Protein AF-A0A7W9SKN2-F1 (afdb_monomer)

Nearest PDB structures (foldseek):
  5ixc-assembly2_B  TM=5.125E-01  e=2.637E-02  Homo sapiens
  6ei6-assembly2_B  TM=3.326E-01  e=2.313E-03  Drosophila melanogaster
  5ixc-assembly1_A  TM=4.629E-01  e=2.114E-02  Homo sapiens
  2kd7-assembly1_A  TM=3.854E-01  e=2.202E+00  Bacteroides thetaiotaomicron VPI-5482
  4rrp-assembly3_N  TM=4.137E-01  e=3.829E+00  Saccharomyces cerevisiae AWRI796

pLDDT: mean 80.73, std 19.16, range [27.19, 97.62]

Foldseek 3Di:
DDDDDDDDDDDDDDDDDDDDDDDDPVVVVVVVCVVLPVPPQQAFDKDLDDPVRVVQQVPFDFQFAALVPDDPVLSVLLQLLLLLLLLLLLLLLVCVVPCPQQPEDPPCPALNVLLNVLCVPFDPVLSVLQVVLNVPLVLVCQLSPVCSVPRSSDYSDPVSSVRDVQLVQQDDQPADDDPDDDDPDFDPPDDPQFFKKWKFFFKKWWQDDQPPPDDFWWKKKWWWKQWQNRDIDTFDIHGQGGDDHSMMTGRHGHTRDMDGNVPDDADFIKMKIKMKMFTHDPPCVVVRVSLSSVLVSSSCSLCVVRVRHHPSSSVNSSQSSSQSNCSSRPDQGIFRIIMGMDIAGDSCSCVAFWNPGWHWDWTDGNRIIMITTMTMGGDDD

Structure (mmCIF, N/CA/C/O backbone):
data_AF-A0A7W9SKN2-F1
#
_entry.id   AF-A0A7W9SKN2-F1
#
loop_
_atom_site.group_PDB
_atom_site.id
_atom_site.type_symbol
_atom_site.label_atom_id
_atom_site.label_alt_id
_atom_site.label_comp_id
_atom_site.label_asym_id
_atom_site.label_entity_id
_atom_site.label_seq_id
_atom_site.pdbx_PDB_ins_code
_atom_site.Cartn_x
_atom_site.Cartn_y
_atom_site.Cartn_z
_atom_site.occupancy
_atom_site.B_iso_or_equiv
_atom_site.auth_seq_id
_atom_site.auth_comp_id
_atom_site.auth_asym_id
_atom_site.auth_atom_id
_atom_site.pdbx_PDB_model_num
ATOM 1 N N . MET A 1 1 ? -8.019 54.282 56.557 1.00 40.81 1 MET A N 1
ATOM 2 C CA . MET A 1 1 ? -7.544 53.174 55.692 1.00 40.81 1 MET A CA 1
ATOM 3 C C . MET A 1 1 ? -8.381 53.154 54.421 1.00 40.81 1 MET A C 1
ATOM 5 O O . MET A 1 1 ? -9.550 53.500 54.476 1.00 40.81 1 MET A O 1
ATOM 9 N N . LYS A 1 2 ? -7.724 52.932 53.280 1.00 35.69 2 LYS A N 1
ATOM 10 C CA . LYS A 1 2 ? -8.090 53.429 51.943 1.00 35.69 2 LYS A CA 1
ATOM 11 C C . LYS A 1 2 ? -9.155 52.584 51.224 1.00 35.69 2 LYS A C 1
ATOM 13 O O . LYS A 1 2 ? -9.082 51.361 51.247 1.00 35.69 2 LYS A O 1
ATOM 18 N N . ARG A 1 3 ? -10.054 53.286 50.517 1.00 38.59 3 ARG A N 1
ATOM 19 C CA . ARG A 1 3 ? -10.860 52.813 49.375 1.00 38.59 3 ARG A CA 1
ATOM 20 C C . ARG A 1 3 ? -9.967 52.200 48.291 1.00 38.59 3 ARG A C 1
ATOM 22 O O . ARG A 1 3 ? -8.885 52.738 48.049 1.00 38.59 3 ARG A O 1
ATOM 29 N N . LYS A 1 4 ? -10.469 51.187 47.580 1.00 39.38 4 LYS A N 1
ATOM 30 C CA . LYS A 1 4 ? -10.156 50.972 46.163 1.00 39.38 4 LYS A CA 1
ATOM 31 C C . LYS A 1 4 ? -11.379 50.444 45.423 1.00 39.38 4 LYS A C 1
ATOM 33 O O . LYS A 1 4 ? -11.940 49.411 45.772 1.00 39.38 4 LYS A O 1
ATOM 38 N N . ASP A 1 5 ? -11.736 51.233 44.426 1.00 34.81 5 ASP A N 1
ATOM 39 C CA . ASP A 1 5 ? -12.743 51.039 43.401 1.00 34.81 5 ASP A CA 1
ATOM 40 C C . ASP A 1 5 ? -12.344 49.895 42.454 1.00 34.81 5 ASP A C 1
ATOM 42 O O . ASP A 1 5 ? -11.154 49.689 42.197 1.00 34.81 5 ASP A O 1
ATOM 46 N N . PHE A 1 6 ? -13.330 49.187 41.896 1.00 34.19 6 PHE A N 1
ATOM 47 C CA . PHE A 1 6 ? -13.134 48.374 40.696 1.00 34.19 6 PHE A CA 1
ATOM 48 C C . PHE A 1 6 ? -14.085 48.847 39.595 1.00 34.19 6 PHE A C 1
ATOM 50 O O . PHE A 1 6 ? -15.285 49.019 39.797 1.00 34.19 6 PHE A O 1
ATOM 57 N N . LEU A 1 7 ? -13.462 49.126 38.457 1.00 31.70 7 LEU A N 1
ATOM 58 C CA . LEU A 1 7 ? -13.939 49.853 37.291 1.00 31.70 7 LEU A CA 1
ATOM 59 C C . LEU A 1 7 ? -14.581 48.917 36.250 1.00 31.70 7 LEU A C 1
ATOM 61 O O . LEU A 1 7 ? -14.030 47.871 35.928 1.00 31.70 7 LEU A O 1
ATOM 65 N N . THR A 1 8 ? -15.720 49.387 35.728 1.00 31.66 8 THR A N 1
ATOM 66 C CA . THR A 1 8 ? -16.242 49.357 34.342 1.00 31.66 8 THR A CA 1
ATOM 67 C C . THR A 1 8 ? -16.207 48.076 33.495 1.00 31.66 8 THR A C 1
ATOM 69 O O . THR A 1 8 ? -15.159 47.629 33.036 1.00 31.66 8 THR A O 1
ATOM 72 N N . LEU A 1 9 ? -17.422 47.633 33.132 1.00 30.81 9 LEU A N 1
ATOM 73 C CA . LEU A 1 9 ? -17.743 46.892 31.909 1.00 30.81 9 LEU A CA 1
ATOM 74 C C . LEU A 1 9 ? -17.357 47.710 30.668 1.00 30.81 9 LEU A C 1
ATOM 76 O O . LEU A 1 9 ? -17.812 48.843 30.505 1.00 30.81 9 LEU A O 1
ATOM 80 N N . SER A 1 10 ? -16.601 47.093 29.765 1.00 31.47 10 SER A N 1
ATOM 81 C CA . SER A 1 10 ? -16.436 47.530 28.383 1.00 31.47 10 SER A CA 1
ATOM 82 C C . SER A 1 10 ? -17.239 46.629 27.441 1.00 31.47 10 SER A C 1
ATOM 84 O O . SER A 1 10 ? -17.303 45.409 27.570 1.00 31.47 10 SER A O 1
ATOM 86 N N . THR A 1 11 ? -17.898 47.300 26.508 1.00 30.97 11 THR A N 1
ATOM 87 C CA . THR A 1 11 ? -18.757 46.817 25.428 1.00 30.97 11 THR A CA 1
ATOM 88 C C . THR A 1 11 ? -17.990 46.023 24.369 1.00 30.97 11 THR A C 1
ATOM 90 O O . THR A 1 11 ? -16.964 46.491 23.880 1.00 30.97 11 THR A O 1
ATOM 93 N N . LEU A 1 12 ? -18.526 44.868 23.960 1.00 28.44 12 LEU A N 1
ATOM 94 C CA . LEU A 1 12 ? -18.076 44.106 22.791 1.00 28.44 12 LEU A CA 1
ATOM 95 C C . LEU A 1 12 ? -18.947 44.441 21.572 1.00 28.44 12 LEU A C 1
ATOM 97 O O . LEU A 1 12 ? -20.152 44.197 21.563 1.00 28.44 12 LEU A O 1
ATOM 101 N N . THR A 1 13 ? -18.307 44.995 20.548 1.00 31.42 13 THR A N 1
ATOM 102 C CA . THR A 1 13 ? -18.839 45.236 19.200 1.00 31.42 13 THR A CA 1
ATOM 103 C C . THR A 1 13 ? -18.756 43.945 18.369 1.00 31.42 13 THR A C 1
ATOM 105 O O . THR A 1 13 ? -17.726 43.270 18.434 1.00 31.42 13 THR A O 1
ATOM 108 N N . PRO A 1 14 ? -19.760 43.585 17.548 1.00 29.33 14 PRO A N 1
ATOM 109 C CA . PRO A 1 14 ? -19.639 42.458 16.627 1.00 29.33 14 PRO A CA 1
ATOM 110 C C . PRO A 1 14 ? -18.842 42.847 15.371 1.00 29.33 14 PRO A C 1
ATOM 112 O O . PRO A 1 14 ? -19.121 43.856 14.723 1.00 29.33 14 PRO A O 1
ATOM 115 N N . LEU A 1 15 ? -17.851 42.023 15.023 1.00 28.02 15 LEU A N 1
ATOM 116 C CA . LEU A 1 15 ? -17.107 42.092 13.765 1.00 28.02 15 LEU A CA 1
ATOM 117 C C . LEU A 1 15 ? -17.975 41.563 12.616 1.00 28.02 15 LEU A C 1
ATOM 119 O O . LEU A 1 15 ? -18.473 40.438 12.661 1.00 28.02 15 LEU A O 1
ATOM 123 N N . ALA A 1 16 ? 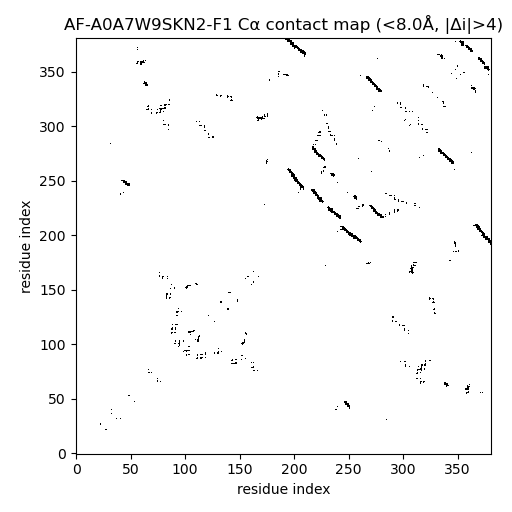-18.131 42.385 11.580 1.00 27.19 16 ALA A N 1
ATOM 124 C CA . ALA A 1 16 ? -18.774 42.024 10.326 1.00 27.19 16 ALA A CA 1
ATOM 125 C C . ALA A 1 16 ? -17.926 40.994 9.559 1.00 27.19 16 ALA A C 1
ATOM 127 O O . ALA A 1 16 ? -16.749 41.225 9.278 1.00 27.19 16 ALA A O 1
ATOM 128 N N . VAL A 1 17 ? -18.540 39.867 9.196 1.00 28.02 17 VAL A N 1
ATOM 129 C CA . VAL A 1 17 ? -17.962 38.869 8.288 1.00 28.02 17 VAL A CA 1
ATOM 130 C C . VAL A 1 17 ? -18.178 39.358 6.857 1.00 28.02 17 VAL A C 1
ATOM 132 O O . VAL A 1 17 ? -19.293 39.333 6.341 1.00 28.02 17 VAL A O 1
ATOM 135 N N . GLY A 1 18 ? -17.110 39.841 6.224 1.00 28.50 18 GLY A N 1
ATOM 136 C CA . GLY A 1 18 ? -17.098 40.149 4.798 1.00 28.50 18 GLY A CA 1
ATOM 137 C C . GLY A 1 18 ? -17.063 38.863 3.972 1.00 28.50 18 GLY A C 1
ATOM 138 O O . GLY A 1 18 ? -16.146 38.056 4.115 1.00 28.50 18 GLY A O 1
ATOM 139 N N . PHE A 1 19 ? -18.052 38.680 3.098 1.00 28.39 19 PHE A N 1
ATOM 140 C CA . PHE A 1 19 ? -18.034 37.663 2.048 1.00 28.39 19 PHE A CA 1
ATOM 141 C C . PHE A 1 19 ? -16.903 37.979 1.057 1.00 28.39 19 PHE A C 1
ATOM 143 O O . PHE A 1 19 ? -17.003 38.912 0.262 1.00 28.39 19 PHE A O 1
ATOM 150 N N . LEU A 1 20 ? -15.817 37.206 1.107 1.00 32.19 20 LEU A N 1
ATOM 151 C CA . LEU A 1 20 ? -14.799 37.185 0.058 1.00 32.19 20 LEU A CA 1
ATOM 152 C C . LEU A 1 20 ? -15.295 36.301 -1.090 1.00 32.19 20 LEU A C 1
ATOM 154 O O . LEU A 1 20 ? -15.632 35.135 -0.888 1.00 32.19 20 LEU A O 1
ATOM 158 N N . ALA A 1 21 ? -15.347 36.872 -2.293 1.00 36.88 21 ALA A N 1
ATOM 159 C CA . ALA A 1 21 ? -15.671 36.150 -3.516 1.00 36.88 21 ALA A CA 1
ATOM 160 C C . ALA A 1 21 ? -14.668 35.007 -3.748 1.00 36.88 21 ALA A C 1
ATOM 162 O O . ALA A 1 21 ? -13.455 35.203 -3.640 1.00 36.88 21 ALA A O 1
ATOM 163 N N . GLN A 1 22 ? -15.176 33.816 -4.074 1.00 33.81 22 GLN A N 1
ATOM 164 C CA . GLN A 1 22 ? -14.333 32.680 -4.439 1.00 33.81 22 GLN A CA 1
ATOM 165 C C . GLN A 1 22 ? -13.593 32.977 -5.758 1.00 33.81 22 GLN A C 1
ATOM 167 O O . GLN A 1 22 ? -14.219 33.437 -6.717 1.00 33.81 22 GLN A O 1
ATOM 172 N N . PRO A 1 23 ? -12.274 32.731 -5.839 1.00 40.16 23 PRO A N 1
ATOM 173 C CA . PRO A 1 23 ? -11.527 32.900 -7.080 1.00 40.16 23 PRO A CA 1
ATOM 174 C C . PRO A 1 23 ? -12.001 31.897 -8.143 1.00 40.16 23 PRO A C 1
ATOM 176 O O . PRO A 1 23 ? -12.290 30.744 -7.837 1.00 40.16 23 PRO A O 1
ATOM 179 N N . GLY A 1 24 ? -12.060 32.326 -9.407 1.00 44.50 24 GLY A N 1
ATOM 180 C CA . GLY A 1 24 ? -12.451 31.458 -10.523 1.00 44.50 24 GLY A CA 1
ATOM 181 C C . GLY A 1 24 ? -11.470 30.298 -10.769 1.00 44.50 24 GLY A C 1
ATOM 182 O O . GLY A 1 24 ? -10.279 30.410 -10.471 1.00 44.50 24 GLY A O 1
ATOM 183 N N . LYS A 1 25 ? -11.959 29.204 -11.380 1.00 42.91 25 LYS A N 1
ATOM 184 C CA . LYS A 1 25 ? -11.243 27.925 -11.622 1.00 42.91 25 LYS A CA 1
ATOM 185 C C . LYS A 1 25 ? -9.804 28.068 -12.159 1.00 42.91 25 LYS A C 1
ATOM 187 O O . LYS A 1 25 ? -8.924 27.291 -11.796 1.00 42.91 25 LYS A O 1
ATOM 192 N N . ALA A 1 26 ? -9.526 29.067 -13.000 1.00 46.47 26 ALA A N 1
ATOM 193 C CA . ALA A 1 26 ? -8.184 29.300 -13.549 1.00 46.47 26 ALA A CA 1
ATOM 194 C C . ALA A 1 26 ? -7.170 29.806 -12.500 1.00 46.47 26 ALA A C 1
ATOM 196 O O . ALA A 1 26 ? -6.001 29.424 -12.537 1.00 46.47 26 ALA A O 1
ATOM 197 N N . ALA A 1 27 ? -7.613 30.620 -11.538 1.00 43.16 27 ALA A N 1
ATOM 198 C CA . ALA A 1 27 ? -6.769 31.123 -10.453 1.00 43.16 27 ALA A CA 1
ATOM 199 C C . ALA A 1 27 ? -6.511 30.048 -9.379 1.00 43.16 27 ALA A C 1
ATOM 201 O O . ALA A 1 27 ? -5.412 29.986 -8.828 1.00 43.16 27 ALA A O 1
ATOM 202 N N . GLN A 1 28 ? -7.474 29.147 -9.149 1.00 47.06 28 GLN A N 1
ATOM 203 C CA . GLN A 1 28 ? -7.304 27.979 -8.272 1.00 47.06 28 GLN A CA 1
ATOM 204 C C . GLN A 1 28 ? -6.272 26.983 -8.832 1.00 47.06 28 GLN A C 1
ATOM 206 O O . GLN A 1 28 ? -5.389 26.534 -8.099 1.00 47.06 28 GLN A O 1
ATOM 211 N N . ARG A 1 29 ? -6.275 26.739 -10.154 1.00 47.34 29 ARG A N 1
ATOM 212 C CA . ARG A 1 29 ? -5.245 25.927 -10.836 1.00 47.34 29 ARG A CA 1
ATOM 213 C C . ARG A 1 29 ? -3.821 26.480 -10.647 1.00 47.34 29 ARG A C 1
ATOM 215 O O . ARG A 1 29 ? -2.882 25.703 -10.491 1.00 47.34 29 ARG A O 1
ATOM 222 N N . GLY A 1 30 ? -3.653 27.806 -10.605 1.00 42.97 30 GLY A N 1
ATOM 223 C CA . GLY A 1 30 ? -2.357 28.461 -10.366 1.00 42.97 30 GLY A CA 1
ATOM 224 C C . GLY A 1 30 ? -1.846 28.356 -8.921 1.00 42.97 30 GLY A C 1
ATOM 225 O O . GLY A 1 30 ? -0.640 28.252 -8.701 1.00 42.97 30 GLY A O 1
ATOM 226 N N . GLN A 1 31 ? -2.740 28.328 -7.928 1.00 42.50 31 GLN A N 1
ATOM 227 C CA . GLN A 1 31 ? -2.370 28.132 -6.518 1.00 42.50 31 GLN A CA 1
ATOM 228 C C . GLN A 1 31 ? -1.994 26.672 -6.208 1.00 42.50 31 GLN A C 1
ATOM 230 O O . GLN A 1 31 ? -1.118 26.432 -5.374 1.00 42.50 31 GLN A O 1
ATOM 235 N N . LEU A 1 32 ? -2.569 25.704 -6.934 1.00 40.69 32 LEU A N 1
ATOM 236 C CA . LEU A 1 32 ? -2.265 24.273 -6.800 1.00 40.69 32 LEU A CA 1
ATOM 237 C C . LEU A 1 32 ? -0.793 23.938 -7.111 1.00 40.69 32 LEU A C 1
ATOM 239 O O . LEU A 1 32 ? -0.182 23.133 -6.409 1.00 40.69 32 LEU A O 1
ATOM 243 N N . ALA A 1 33 ? -0.205 24.602 -8.113 1.00 40.88 33 ALA A N 1
ATOM 244 C CA . ALA A 1 33 ? 1.199 24.428 -8.495 1.00 40.88 33 ALA A CA 1
ATOM 245 C C . ALA A 1 33 ? 2.187 24.925 -7.420 1.00 40.88 33 ALA A C 1
ATOM 247 O O . ALA A 1 33 ? 3.294 24.409 -7.313 1.00 40.88 33 ALA A O 1
ATOM 248 N N . ASN A 1 34 ? 1.787 25.891 -6.584 1.00 38.00 34 ASN A N 1
ATOM 249 C CA . ASN A 1 34 ? 2.630 26.410 -5.502 1.00 38.00 34 ASN A CA 1
ATOM 250 C C . ASN A 1 34 ? 2.576 25.547 -4.225 1.00 38.00 34 ASN A C 1
ATOM 252 O O . ASN A 1 34 ? 3.521 25.567 -3.439 1.00 38.00 34 ASN A O 1
ATOM 256 N N . ALA A 1 35 ? 1.507 24.769 -4.014 1.00 40.28 35 ALA A N 1
ATOM 257 C CA . ALA A 1 35 ? 1.310 23.941 -2.816 1.00 40.28 35 ALA A CA 1
ATOM 258 C C . ALA A 1 35 ? 1.863 22.503 -2.932 1.00 40.28 35 ALA A C 1
ATOM 260 O O . ALA A 1 35 ? 1.771 21.735 -1.971 1.00 40.28 35 ALA A O 1
ATOM 261 N N . LEU A 1 36 ? 2.396 22.116 -4.094 1.00 43.59 36 LEU A N 1
ATOM 262 C CA . LEU A 1 36 ? 2.999 20.799 -4.353 1.00 43.59 36 LEU A CA 1
ATOM 263 C C . LEU A 1 36 ? 4.520 20.768 -4.105 1.00 43.59 36 LEU A C 1
ATOM 265 O O . LEU A 1 36 ? 5.163 19.752 -4.352 1.00 43.59 36 LEU A O 1
ATOM 269 N N . GLY A 1 37 ? 5.107 21.871 -3.620 1.00 44.53 37 GLY A N 1
ATOM 270 C CA . GLY A 1 37 ? 6.516 22.153 -3.898 1.00 44.53 37 GLY A CA 1
ATOM 271 C C . GLY A 1 37 ? 6.684 22.398 -5.401 1.00 44.53 37 GLY A C 1
ATOM 272 O O . GLY A 1 37 ? 5.853 21.988 -6.203 1.00 44.53 37 GLY A O 1
ATOM 273 N N . ARG A 1 38 ? 7.741 23.079 -5.837 1.00 43.34 38 ARG A N 1
ATOM 274 C CA . ARG A 1 38 ? 8.039 23.220 -7.276 1.00 43.34 38 ARG A CA 1
ATOM 275 C C . ARG A 1 38 ? 8.529 21.904 -7.903 1.00 43.34 38 ARG A C 1
ATOM 277 O O . ARG A 1 38 ? 9.432 21.916 -8.729 1.00 43.34 38 ARG A O 1
ATOM 284 N N . ASP A 1 39 ? 7.963 20.776 -7.499 1.00 49.25 39 ASP A N 1
ATOM 285 C CA . ASP A 1 39 ? 8.067 19.551 -8.265 1.00 49.25 39 ASP A CA 1
ATOM 286 C C . ASP A 1 39 ? 7.207 19.773 -9.505 1.00 49.25 39 ASP A C 1
ATOM 288 O O . ASP A 1 39 ? 5.979 19.806 -9.421 1.00 49.25 39 ASP A O 1
ATOM 292 N N . GLU A 1 40 ? 7.864 20.014 -10.640 1.00 54.38 40 GLU A N 1
ATOM 293 C CA . GLU A 1 40 ? 7.217 20.131 -11.941 1.00 54.38 40 GLU A CA 1
ATOM 294 C C . GLU A 1 40 ? 6.157 19.034 -12.071 1.00 54.38 40 GLU A C 1
ATOM 296 O O . GLU A 1 40 ? 6.456 17.838 -11.992 1.00 54.38 40 GLU A O 1
ATOM 301 N N . LEU A 1 41 ? 4.897 19.448 -12.224 1.00 61.22 41 LEU A N 1
ATOM 302 C CA . LEU A 1 41 ? 3.823 18.571 -12.664 1.00 61.22 41 LEU A CA 1
ATOM 303 C C . LEU A 1 41 ? 4.242 18.040 -14.033 1.00 61.22 41 LEU A C 1
ATOM 305 O O . LEU A 1 41 ? 4.057 18.714 -15.047 1.00 61.22 41 LEU A O 1
ATOM 309 N N . VAL A 1 42 ? 4.866 16.862 -14.044 1.00 68.81 42 VAL A N 1
ATOM 310 C CA . VAL A 1 42 ? 5.251 16.166 -15.268 1.00 68.81 42 VAL A CA 1
ATOM 311 C C . VAL A 1 42 ? 3.963 15.892 -16.025 1.00 68.81 42 VAL A C 1
ATOM 313 O O . VAL A 1 42 ? 3.167 15.045 -15.627 1.00 68.81 42 VAL A O 1
ATOM 316 N N . ARG A 1 43 ? 3.727 16.665 -17.088 1.00 76.00 43 ARG A N 1
ATOM 317 C CA . ARG A 1 43 ? 2.566 16.472 -17.952 1.00 76.00 43 ARG A CA 1
ATOM 318 C C . ARG A 1 43 ? 2.864 15.284 -18.863 1.00 76.00 43 ARG A C 1
ATOM 320 O O . ARG A 1 43 ? 3.813 15.375 -19.645 1.00 76.00 43 ARG A O 1
ATOM 327 N N . PRO A 1 44 ? 2.110 14.177 -18.774 1.00 83.12 44 PRO A N 1
ATOM 328 C CA . PRO A 1 44 ? 2.318 13.059 -19.678 1.00 83.12 44 PRO A CA 1
ATOM 329 C C . PRO A 1 44 ? 2.042 13.475 -21.119 1.00 83.12 44 PRO A C 1
ATOM 331 O O . PRO A 1 44 ? 1.195 14.329 -21.391 1.00 83.12 44 PRO A O 1
ATOM 334 N N . THR A 1 45 ? 2.724 12.819 -22.054 1.00 84.69 45 THR A N 1
ATOM 335 C CA . THR A 1 45 ? 2.303 12.865 -23.456 1.00 84.69 45 THR A CA 1
ATOM 336 C C . THR A 1 45 ? 1.203 11.826 -23.639 1.00 84.69 45 THR A C 1
ATOM 338 O O . THR A 1 45 ? 1.455 10.635 -23.438 1.00 84.69 45 THR A O 1
ATOM 341 N N . LYS A 1 46 ? -0.007 12.274 -23.985 1.00 86.44 46 LYS A N 1
ATOM 342 C CA . LYS A 1 46 ? -1.155 11.404 -24.269 1.00 86.44 46 LYS A CA 1
ATOM 343 C C . LYS A 1 46 ? -1.225 11.089 -25.757 1.00 86.44 46 LYS A C 1
ATOM 345 O O . LYS A 1 46 ? -1.126 11.992 -26.587 1.00 86.44 46 LYS A O 1
ATOM 350 N N . THR A 1 47 ? -1.397 9.818 -26.094 1.00 86.56 47 THR A N 1
ATOM 351 C CA . THR A 1 47 ? -1.629 9.358 -27.465 1.00 86.56 47 THR A CA 1
ATOM 352 C C . THR A 1 47 ? -2.639 8.214 -27.473 1.00 86.56 47 THR A C 1
ATOM 354 O O . THR A 1 47 ? -2.787 7.487 -26.491 1.00 86.56 47 THR A O 1
ATOM 357 N N . LYS A 1 48 ? -3.306 7.991 -28.610 1.00 83.81 48 LYS A N 1
ATOM 358 C CA . LYS A 1 48 ? -3.879 6.673 -28.910 1.00 83.81 48 LYS A CA 1
ATOM 359 C C . LYS A 1 48 ? -2.680 5.757 -29.140 1.00 83.81 48 LYS A C 1
ATOM 361 O O . LYS A 1 48 ? -2.001 5.921 -30.151 1.00 83.81 48 LYS A O 1
ATOM 366 N N . GLY A 1 49 ? -2.318 4.928 -28.163 1.00 78.62 49 GLY A N 1
ATOM 367 C CA . GLY A 1 49 ? -1.045 4.197 -28.173 1.00 78.62 49 GLY A CA 1
ATOM 368 C C . GLY A 1 49 ? -0.787 3.479 -29.503 1.00 78.62 49 GLY A C 1
ATOM 369 O O . GLY A 1 49 ? -1.711 2.940 -30.115 1.00 78.62 49 GLY A O 1
ATOM 370 N N . SER A 1 50 ? 0.463 3.468 -29.979 1.00 86.25 50 SER A N 1
ATOM 371 C CA . SER A 1 50 ? 0.779 2.738 -31.210 1.00 86.25 50 SER A CA 1
ATOM 372 C C . SER A 1 50 ? 0.549 1.233 -31.013 1.00 86.25 50 SER A C 1
ATOM 374 O O . SER A 1 50 ? 0.618 0.717 -29.894 1.00 86.25 50 SER A O 1
ATOM 376 N N . ALA A 1 51 ? 0.324 0.488 -32.100 1.00 85.06 51 ALA A N 1
ATOM 377 C CA . ALA A 1 51 ? 0.172 -0.967 -32.020 1.00 85.06 51 ALA A CA 1
ATOM 378 C C . ALA A 1 51 ? 1.389 -1.648 -31.359 1.00 85.06 51 ALA A C 1
ATOM 380 O O . ALA A 1 51 ? 1.227 -2.643 -30.655 1.00 85.06 51 ALA A O 1
ATOM 381 N N . ALA A 1 52 ? 2.591 -1.090 -31.546 1.00 85.75 52 ALA A N 1
ATOM 382 C CA . ALA A 1 52 ? 3.813 -1.566 -30.907 1.00 85.75 52 ALA A CA 1
ATOM 383 C C . ALA A 1 52 ? 3.804 -1.318 -29.389 1.00 85.75 52 ALA A C 1
ATOM 385 O O . ALA A 1 52 ? 4.099 -2.237 -28.627 1.00 85.75 52 ALA A O 1
ATOM 386 N N . ASP A 1 53 ? 3.390 -0.126 -28.946 1.00 84.12 53 ASP A N 1
ATOM 387 C CA . ASP A 1 53 ? 3.301 0.206 -27.517 1.00 84.12 53 ASP A CA 1
ATOM 388 C C . ASP A 1 53 ? 2.273 -0.673 -26.798 1.00 84.12 53 ASP A C 1
ATOM 390 O O . ASP A 1 53 ? 2.528 -1.191 -25.709 1.00 84.12 53 ASP A O 1
ATOM 394 N N . ILE A 1 54 ? 1.114 -0.885 -27.428 1.00 85.25 54 ILE A N 1
ATOM 395 C CA . ILE A 1 54 ? 0.057 -1.752 -26.897 1.00 85.25 54 ILE A CA 1
ATOM 396 C C . ILE A 1 54 ? 0.527 -3.210 -26.855 1.00 85.25 54 ILE A C 1
ATOM 398 O O . ILE A 1 54 ? 0.195 -3.932 -25.914 1.00 85.25 54 ILE A O 1
ATOM 402 N N . LYS A 1 55 ? 1.297 -3.657 -27.854 1.00 87.25 55 LYS A N 1
ATOM 403 C CA . LYS A 1 55 ? 1.864 -5.009 -27.885 1.00 87.25 55 LYS A CA 1
ATOM 404 C C . LYS A 1 55 ? 2.862 -5.224 -26.745 1.00 87.25 55 LYS A C 1
ATOM 406 O O . LYS A 1 55 ? 2.713 -6.195 -26.008 1.00 87.25 55 LYS A O 1
ATOM 411 N N . GLU A 1 56 ? 3.801 -4.300 -26.540 1.00 85.31 56 GLU A N 1
ATOM 412 C CA . GLU A 1 56 ? 4.762 -4.356 -25.425 1.00 85.31 56 GLU A CA 1
ATOM 413 C C . GLU A 1 56 ? 4.042 -4.431 -24.068 1.00 85.31 56 GLU A C 1
ATOM 415 O O . GLU A 1 56 ? 4.411 -5.223 -23.201 1.00 85.31 56 GLU A O 1
ATOM 420 N N . LEU A 1 57 ? 2.950 -3.672 -23.907 1.00 83.12 57 LEU A N 1
ATOM 421 C CA . LEU A 1 57 ? 2.124 -3.717 -22.701 1.00 83.12 57 LEU A CA 1
ATOM 422 C C . LEU A 1 57 ? 1.323 -5.021 -22.531 1.00 83.12 57 LEU A C 1
ATOM 424 O O . LEU A 1 57 ? 0.795 -5.272 -21.452 1.00 83.12 57 LEU A O 1
ATOM 428 N N . LYS A 1 58 ? 1.129 -5.827 -23.579 1.00 83.06 58 LYS A N 1
ATOM 429 C CA . LYS A 1 58 ? 0.377 -7.096 -23.516 1.00 83.06 58 LYS A CA 1
ATOM 430 C C . LYS A 1 58 ? 1.263 -8.302 -23.238 1.00 83.06 58 LYS A C 1
ATOM 432 O O . LYS A 1 58 ? 0.785 -9.262 -22.649 1.00 83.06 58 LYS A O 1
ATOM 437 N N . GLU A 1 59 ? 2.517 -8.257 -23.665 1.00 82.25 59 GLU A N 1
ATOM 438 C CA . GLU A 1 59 ? 3.450 -9.388 -23.572 1.00 82.25 59 GLU A CA 1
ATOM 439 C C . GLU A 1 59 ? 4.239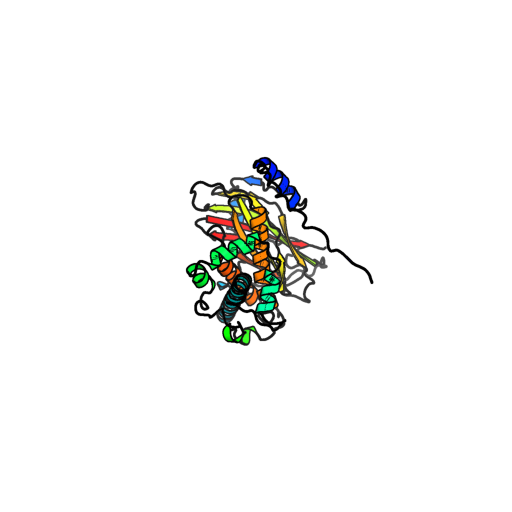 -9.414 -22.251 1.00 82.25 59 GLU A C 1
ATOM 441 O O . GLU A 1 59 ? 4.986 -10.355 -21.979 1.00 82.25 59 GLU A O 1
ATOM 446 N N . SER A 1 60 ? 4.078 -8.390 -21.414 1.00 73.38 60 SER A N 1
ATOM 447 C CA . SER A 1 60 ? 4.830 -8.233 -20.175 1.00 73.38 60 SER A CA 1
ATOM 448 C C . SER A 1 60 ? 4.350 -9.156 -19.044 1.00 73.38 60 SER A C 1
ATOM 450 O O . SER A 1 60 ? 3.159 -9.400 -18.853 1.00 73.38 60 SER A O 1
ATOM 452 N N . LYS A 1 61 ? 5.317 -9.661 -18.264 1.00 78.25 61 LYS A N 1
ATOM 453 C CA . LYS A 1 61 ? 5.081 -10.486 -17.073 1.00 78.25 61 LYS A CA 1
ATOM 454 C C . LYS A 1 61 ? 4.837 -9.609 -15.852 1.00 78.25 61 LYS A C 1
ATOM 456 O O . LYS A 1 61 ? 5.692 -8.802 -15.484 1.00 78.25 61 LYS A O 1
ATOM 461 N N . SER A 1 62 ? 3.721 -9.854 -15.185 1.00 77.19 62 SER A N 1
ATOM 462 C CA . SER A 1 62 ? 3.362 -9.223 -13.923 1.00 77.19 62 SER A CA 1
ATOM 463 C C . SER A 1 62 ? 4.064 -9.875 -12.736 1.00 77.19 62 SER A C 1
ATOM 465 O O . SER A 1 62 ? 4.160 -11.099 -12.663 1.00 77.19 62 SER A O 1
ATOM 467 N N . ASP A 1 63 ? 4.513 -9.054 -11.788 1.00 87.94 63 ASP A N 1
ATOM 468 C CA . ASP A 1 63 ? 4.966 -9.512 -10.470 1.00 87.94 63 ASP A CA 1
ATOM 469 C C . ASP A 1 63 ? 3.909 -9.189 -9.399 1.00 87.94 63 ASP A C 1
ATOM 471 O O . ASP A 1 63 ? 4.232 -8.762 -8.284 1.00 87.94 63 ASP A O 1
ATOM 475 N N . ARG A 1 64 ? 2.629 -9.328 -9.771 1.00 93.81 64 ARG A N 1
ATOM 476 C CA . ARG A 1 64 ? 1.481 -9.080 -8.901 1.00 93.81 64 ARG A CA 1
ATOM 477 C C . ARG A 1 64 ? 1.613 -9.83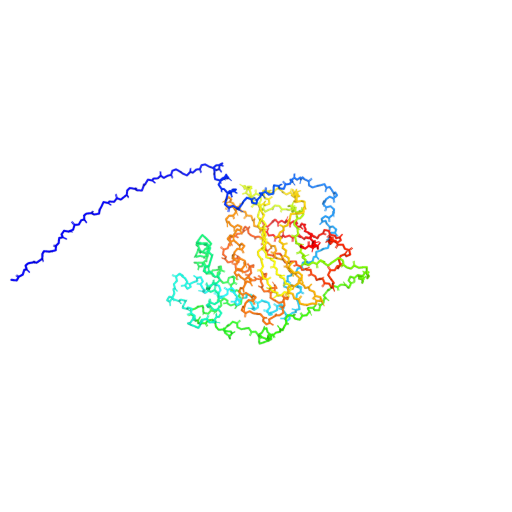4 -7.584 1.00 93.81 64 ARG A C 1
ATOM 479 O O . ARG A 1 64 ? 1.934 -11.022 -7.543 1.00 93.81 64 ARG A O 1
ATOM 486 N N . PHE A 1 65 ? 1.311 -9.121 -6.511 1.00 94.69 65 PHE A N 1
ATOM 487 C CA . PHE A 1 65 ? 1.256 -9.650 -5.166 1.00 94.69 65 PHE A CA 1
ATOM 488 C C . PHE A 1 65 ? -0.072 -9.268 -4.523 1.00 94.69 65 PHE A C 1
ATOM 490 O O . PHE A 1 65 ? -0.386 -8.090 -4.361 1.00 94.69 65 PHE A O 1
ATOM 497 N N . ASP A 1 66 ? -0.844 -10.274 -4.139 1.00 94.19 66 ASP A N 1
ATOM 498 C CA . ASP A 1 66 ? -2.071 -10.113 -3.371 1.00 94.19 66 ASP A CA 1
ATOM 499 C C . ASP A 1 66 ? -2.244 -11.288 -2.394 1.00 94.19 66 ASP A C 1
ATOM 501 O O . ASP A 1 66 ? -1.386 -12.166 -2.276 1.00 94.19 66 ASP A O 1
ATOM 505 N N . LEU A 1 67 ? -3.360 -11.316 -1.661 1.00 94.12 67 LEU A N 1
ATOM 506 C CA . LEU A 1 67 ? -3.653 -12.397 -0.717 1.00 94.12 67 LEU A CA 1
ATOM 507 C C . LEU A 1 67 ? -3.623 -13.787 -1.372 1.00 94.12 67 LEU A C 1
ATOM 509 O O . LEU A 1 67 ? -3.306 -14.771 -0.698 1.00 94.12 67 LEU A O 1
ATOM 513 N N . SER A 1 68 ? -3.942 -13.895 -2.666 1.00 94.75 68 SER A N 1
ATOM 514 C CA . SER A 1 68 ? -3.936 -15.174 -3.379 1.00 94.75 68 SER A CA 1
ATOM 515 C C . SER A 1 68 ? -2.521 -15.715 -3.606 1.00 94.75 68 SER A C 1
ATOM 517 O O . SER A 1 68 ? -2.346 -16.929 -3.701 1.00 94.75 68 SER A O 1
ATOM 519 N N . SER A 1 69 ? -1.511 -14.838 -3.592 1.00 92.81 69 SER A N 1
ATOM 520 C CA . SER A 1 69 ? -0.092 -15.193 -3.690 1.00 92.81 69 SER A CA 1
ATOM 521 C C . SER A 1 69 ? 0.463 -15.845 -2.416 1.00 92.81 69 SER A C 1
ATOM 523 O O . SER A 1 69 ? 1.553 -16.415 -2.442 1.00 92.81 69 SER A O 1
ATOM 525 N N . LEU A 1 70 ? -0.261 -15.756 -1.296 1.00 91.94 70 LEU A N 1
ATOM 526 C CA . LEU A 1 70 ? 0.138 -16.322 -0.009 1.00 91.94 70 LEU A CA 1
ATOM 527 C C . LEU A 1 70 ? -0.336 -17.771 0.162 1.00 91.94 70 LEU A C 1
ATOM 529 O O . LEU A 1 70 ? -1.391 -18.165 -0.353 1.00 91.94 70 LEU A O 1
ATOM 533 N N . SER A 1 71 ? 0.413 -18.535 0.969 1.00 91.50 71 SER A N 1
ATOM 534 C CA . SER A 1 71 ? -0.027 -19.844 1.469 1.00 91.50 71 SER A CA 1
ATOM 535 C C . SER A 1 71 ? -1.340 -19.707 2.249 1.00 91.50 71 SER A C 1
ATOM 537 O O . SER A 1 71 ? -1.638 -18.637 2.776 1.00 91.50 71 SER A O 1
ATOM 539 N N . SER A 1 72 ? -2.137 -20.772 2.373 1.00 91.94 72 SER A N 1
ATOM 540 C CA . SER A 1 72 ? -3.425 -20.690 3.084 1.00 91.94 72 SER A CA 1
ATOM 541 C C . SER A 1 72 ? -3.282 -20.207 4.535 1.00 91.94 72 SER A C 1
ATOM 543 O O . SER A 1 72 ? -4.108 -19.428 5.004 1.00 91.94 72 SER A O 1
ATOM 545 N N . SER A 1 73 ? -2.219 -20.628 5.233 1.00 89.81 73 SER A N 1
ATOM 546 C CA . SER A 1 73 ? -1.934 -20.185 6.606 1.00 89.81 73 SER A CA 1
ATOM 547 C C . SER A 1 73 ? -1.538 -18.709 6.654 1.00 89.81 73 SER A C 1
ATOM 549 O O . SER A 1 73 ? -2.066 -17.957 7.471 1.00 89.81 73 SER A O 1
ATOM 551 N N . ASP A 1 74 ? -0.638 -18.281 5.766 1.00 91.44 74 ASP A N 1
ATOM 552 C CA . ASP A 1 74 ? -0.178 -16.889 5.702 1.00 91.44 74 ASP A CA 1
ATOM 553 C C . ASP A 1 74 ? -1.307 -15.945 5.290 1.00 91.44 74 ASP A C 1
ATOM 555 O O . ASP A 1 74 ? -1.479 -14.877 5.870 1.00 91.44 74 ASP A O 1
ATOM 559 N N . ARG A 1 75 ? -2.138 -16.371 4.336 1.00 93.62 75 ARG A N 1
ATOM 560 C CA . ARG A 1 75 ? -3.334 -15.651 3.899 1.00 93.62 75 ARG A CA 1
ATOM 561 C C . ARG A 1 75 ? -4.310 -15.443 5.049 1.00 93.62 75 ARG A C 1
ATOM 563 O O . ARG A 1 75 ? -4.810 -14.336 5.222 1.00 93.62 75 ARG A O 1
ATOM 570 N N . GLN A 1 76 ? -4.566 -16.480 5.845 1.00 92.12 76 GLN A N 1
ATOM 571 C CA . GLN A 1 76 ? -5.446 -16.366 7.005 1.00 92.12 76 GLN A CA 1
ATOM 572 C C . GLN A 1 76 ? -4.875 -15.398 8.049 1.00 92.12 76 GLN A C 1
ATOM 574 O O . GLN A 1 76 ? -5.610 -14.558 8.567 1.00 92.12 76 GLN A O 1
ATOM 579 N N . GLY A 1 77 ? -3.566 -15.473 8.312 1.00 91.44 77 GLY A N 1
ATOM 580 C CA . GLY A 1 77 ? -2.878 -14.522 9.187 1.00 91.44 77 GLY A CA 1
ATOM 581 C C . GLY A 1 77 ? -2.979 -13.085 8.672 1.00 91.44 77 GLY A C 1
ATOM 582 O O . GLY A 1 77 ? -3.288 -12.178 9.442 1.00 91.44 77 GLY A O 1
ATOM 583 N N . ALA A 1 78 ? -2.805 -12.882 7.365 1.00 93.44 78 ALA A N 1
ATOM 584 C CA . ALA A 1 78 ? -2.920 -11.577 6.726 1.00 93.44 78 ALA A CA 1
ATOM 585 C C . ALA A 1 78 ? -4.338 -10.991 6.860 1.00 93.44 78 ALA A C 1
ATOM 587 O O . ALA A 1 78 ? -4.489 -9.832 7.242 1.00 93.44 78 ALA A O 1
ATOM 588 N N . ILE A 1 79 ? -5.377 -11.804 6.632 1.00 92.81 79 ILE A N 1
ATOM 589 C CA . ILE A 1 79 ? -6.782 -11.400 6.806 1.00 92.81 79 ILE A CA 1
ATOM 590 C C . ILE A 1 79 ? -7.059 -10.993 8.259 1.00 92.81 79 ILE A C 1
ATOM 592 O O . ILE A 1 79 ? -7.667 -9.953 8.497 1.00 92.81 79 ILE A O 1
ATOM 596 N N . GLN A 1 80 ? -6.588 -11.772 9.237 1.00 91.00 80 GLN A N 1
ATOM 597 C CA . GLN A 1 80 ? -6.792 -11.472 10.659 1.00 91.00 80 GLN A CA 1
ATOM 598 C C . GLN A 1 80 ? -6.098 -10.172 11.082 1.00 91.00 80 GLN A C 1
ATOM 600 O O . GLN A 1 80 ? -6.708 -9.344 11.757 1.00 91.00 80 GLN A O 1
ATOM 605 N N . ILE A 1 81 ? -4.849 -9.961 10.649 1.00 92.94 81 ILE A N 1
ATOM 606 C CA . ILE A 1 81 ? -4.125 -8.702 10.879 1.00 92.94 81 ILE A CA 1
ATOM 607 C C . ILE A 1 81 ? -4.869 -7.531 10.234 1.00 92.94 81 ILE A C 1
ATOM 609 O O . ILE A 1 81 ? -5.021 -6.476 10.854 1.00 92.94 81 ILE A O 1
ATOM 613 N N . SER A 1 82 ? -5.358 -7.713 9.008 1.00 94.31 82 SER A N 1
ATOM 614 C CA . SER A 1 82 ? -6.115 -6.689 8.299 1.00 94.31 82 SER A CA 1
ATOM 615 C C . SER A 1 82 ? -7.386 -6.295 9.053 1.00 94.31 82 SER A C 1
ATOM 617 O O . SER A 1 82 ? -7.612 -5.116 9.315 1.00 94.31 82 SER A O 1
ATOM 619 N N . GLU A 1 83 ? -8.217 -7.266 9.433 1.00 91.44 83 GLU A N 1
ATOM 620 C CA . GLU A 1 83 ? -9.459 -7.001 10.167 1.00 91.44 83 GLU A CA 1
ATOM 621 C C . GLU A 1 83 ? -9.185 -6.326 11.514 1.00 91.44 83 GLU A C 1
ATOM 623 O O . GLU A 1 83 ? -9.848 -5.346 11.855 1.00 91.44 83 GLU A O 1
ATOM 628 N N . ALA A 1 84 ? -8.161 -6.784 12.240 1.00 91.44 84 ALA A N 1
ATOM 629 C CA . ALA A 1 84 ? -7.740 -6.162 13.486 1.00 91.44 84 ALA A CA 1
ATOM 630 C C . ALA A 1 84 ? -7.314 -4.698 13.291 1.00 91.44 84 ALA A C 1
ATOM 632 O O . ALA A 1 84 ? -7.706 -3.822 14.061 1.00 91.44 84 ALA A O 1
ATOM 633 N N . THR A 1 85 ? -6.558 -4.421 12.228 1.00 93.94 85 THR A N 1
ATOM 634 C CA . THR A 1 85 ? -6.122 -3.067 11.856 1.00 93.94 85 THR A CA 1
ATOM 635 C C . THR A 1 85 ? -7.318 -2.164 11.557 1.00 93.94 85 THR A C 1
ATOM 637 O O . THR A 1 85 ? -7.397 -1.053 12.082 1.00 93.94 85 THR A O 1
ATOM 640 N N . VAL A 1 86 ? -8.282 -2.641 10.761 1.00 93.75 86 VAL A N 1
ATOM 641 C CA . VAL A 1 86 ? -9.498 -1.882 10.433 1.00 93.75 86 VAL A CA 1
ATOM 642 C C . VAL A 1 86 ? -10.329 -1.612 11.689 1.00 93.75 86 VAL A C 1
ATOM 644 O O . VAL A 1 86 ? -10.801 -0.488 11.867 1.00 93.75 86 VAL A O 1
ATOM 647 N N . ALA A 1 87 ? -10.472 -2.590 12.588 1.00 93.19 87 ALA A N 1
ATOM 648 C CA . ALA A 1 87 ? -11.184 -2.417 13.854 1.00 93.19 87 ALA A CA 1
ATOM 649 C C . ALA A 1 87 ? -10.523 -1.364 14.760 1.00 93.19 87 ALA A C 1
ATOM 651 O O . ALA A 1 87 ? -11.215 -0.476 15.260 1.00 93.19 87 ALA A O 1
ATOM 652 N N . LEU A 1 88 ? -9.193 -1.413 14.914 1.00 94.62 88 LEU A N 1
ATOM 653 C CA . LEU A 1 88 ? -8.422 -0.440 15.698 1.00 94.62 88 LEU A CA 1
ATOM 654 C C . LEU A 1 88 ? -8.595 0.984 15.159 1.00 94.62 88 LEU A C 1
ATOM 656 O O . LEU A 1 88 ? -8.949 1.889 15.912 1.00 94.62 88 LEU A O 1
ATOM 660 N N . LEU A 1 89 ? -8.404 1.180 13.850 1.00 95.06 89 LEU A N 1
ATOM 661 C CA . LEU A 1 89 ? -8.558 2.497 13.225 1.00 95.06 89 LEU A CA 1
ATOM 662 C C . LEU A 1 89 ? -9.998 3.008 13.333 1.00 95.06 89 LEU A C 1
ATOM 664 O O . LEU A 1 89 ? -10.217 4.173 13.653 1.00 95.06 89 LEU A O 1
ATOM 668 N N . THR A 1 90 ? -10.985 2.134 13.124 1.00 94.31 90 THR A N 1
ATOM 669 C CA . THR A 1 90 ? -12.404 2.489 13.264 1.00 94.31 90 THR A CA 1
ATOM 670 C C . THR A 1 90 ? -12.715 2.934 14.690 1.00 94.31 90 THR A C 1
ATOM 672 O O . THR A 1 90 ? -13.356 3.967 14.878 1.00 94.31 90 THR A O 1
ATOM 675 N N . LYS A 1 91 ? -12.231 2.201 15.701 1.00 95.38 91 LYS A N 1
ATOM 676 C CA . LYS A 1 91 ? -12.431 2.563 17.106 1.00 95.38 91 LYS A CA 1
ATOM 677 C C . LYS A 1 91 ? -11.779 3.899 17.449 1.00 95.38 91 LYS A C 1
ATOM 679 O O . LYS A 1 91 ? -12.428 4.729 18.073 1.00 95.38 91 LYS A O 1
ATOM 684 N N . VAL A 1 92 ? -10.543 4.140 17.015 1.00 96.00 92 VAL A N 1
ATOM 685 C CA . VAL A 1 92 ? -9.859 5.429 17.215 1.00 96.00 92 VAL A CA 1
ATOM 686 C C . VAL A 1 92 ? -10.663 6.584 16.621 1.00 96.00 92 VAL A C 1
ATOM 688 O O . VAL A 1 92 ? -10.882 7.596 17.285 1.00 96.00 92 VAL A O 1
ATOM 691 N N . LEU A 1 93 ? -11.167 6.428 15.396 1.00 94.44 93 LEU A N 1
ATOM 692 C CA . LEU A 1 93 ? -11.985 7.458 14.757 1.00 94.44 93 LEU A CA 1
ATOM 693 C C . LEU A 1 93 ? -13.316 7.681 15.495 1.00 94.44 93 LEU A C 1
ATOM 695 O O . LEU A 1 93 ? -13.738 8.824 15.669 1.00 94.44 93 LEU A O 1
ATOM 699 N N . LEU A 1 94 ? -13.955 6.613 15.982 1.00 93.94 94 LEU A N 1
ATOM 700 C CA . LEU A 1 94 ? -15.150 6.707 16.826 1.00 93.94 94 LEU A CA 1
ATOM 701 C C . LEU A 1 94 ? -14.851 7.389 18.172 1.00 93.94 94 LEU A C 1
ATOM 703 O O . LEU A 1 94 ? -15.623 8.249 18.590 1.00 93.94 94 LEU A O 1
ATOM 707 N N . SER A 1 95 ? -13.716 7.078 18.805 1.00 95.50 95 SER A N 1
ATOM 708 C CA . SER A 1 95 ? -13.269 7.703 20.055 1.00 95.50 95 SER A CA 1
ATOM 709 C C . SER A 1 95 ? -13.016 9.192 19.901 1.00 95.50 95 SER A C 1
ATOM 711 O O . SER A 1 95 ? -13.276 9.936 20.835 1.00 95.50 95 SER A O 1
ATOM 713 N N . ARG A 1 96 ? -12.507 9.655 18.758 1.00 94.19 96 ARG A N 1
ATOM 714 C CA . ARG A 1 96 ? -12.306 11.094 18.526 1.00 94.19 96 ARG A CA 1
ATOM 715 C C . ARG A 1 96 ? -13.624 11.860 18.471 1.00 94.19 96 ARG A C 1
ATOM 717 O O . ARG A 1 96 ? -13.676 13.019 18.869 1.00 94.19 96 ARG A O 1
ATOM 724 N N . LYS A 1 97 ? -14.686 11.202 18.005 1.00 92.50 97 LYS A N 1
ATOM 725 C CA . LYS A 1 97 ? -16.034 11.767 17.939 1.00 92.50 97 LYS A CA 1
ATOM 726 C C . LYS A 1 97 ? -16.771 11.686 19.276 1.00 92.50 97 LYS A C 1
ATOM 728 O O . LYS A 1 97 ? -17.463 12.628 19.645 1.00 92.50 97 LYS A O 1
ATOM 733 N N . ASP A 1 98 ? -16.649 10.560 19.972 1.00 94.69 98 ASP A N 1
ATOM 734 C CA . ASP A 1 98 ? -17.276 10.320 21.271 1.00 94.69 98 ASP A CA 1
ATOM 735 C C . ASP A 1 98 ? -16.335 9.498 22.175 1.00 94.69 98 ASP A C 1
ATOM 737 O O . ASP A 1 98 ? -16.435 8.266 22.235 1.00 94.69 98 ASP A O 1
ATOM 741 N N . PRO A 1 99 ? -15.403 10.166 22.887 1.00 95.69 99 PRO A N 1
ATOM 742 C CA . PRO A 1 99 ? -14.431 9.483 23.741 1.00 95.69 99 PRO A CA 1
ATOM 743 C C . PRO A 1 99 ? -15.076 8.726 24.906 1.00 95.69 99 PRO A C 1
ATOM 745 O O . PRO A 1 99 ? -14.487 7.782 25.429 1.00 95.69 99 PRO A O 1
ATOM 748 N N . GLY A 1 100 ? -16.273 9.145 25.336 1.00 94.25 100 GLY A N 1
ATOM 749 C CA . GLY A 1 100 ? -17.004 8.503 26.426 1.00 94.25 100 GLY A CA 1
ATOM 750 C C . GLY A 1 100 ? -17.630 7.179 25.998 1.00 94.25 100 GLY A C 1
ATOM 751 O O . GLY A 1 100 ? -17.594 6.212 26.758 1.00 94.25 100 GLY A O 1
ATOM 752 N N . ALA A 1 101 ? -18.174 7.116 24.780 1.00 92.62 101 ALA A N 1
ATOM 753 C CA . ALA A 1 101 ? -18.760 5.890 24.241 1.00 92.62 101 ALA A CA 1
ATOM 754 C C . ALA A 1 101 ? -17.718 4.879 23.739 1.00 92.62 101 ALA A C 1
ATOM 756 O O . ALA A 1 101 ? -17.983 3.677 23.785 1.00 92.62 101 ALA A O 1
ATOM 757 N N . TYR A 1 102 ? -16.557 5.347 23.270 1.00 95.31 102 TYR A N 1
ATOM 758 C CA . TYR A 1 102 ? -15.492 4.507 22.708 1.00 95.31 102 TYR A CA 1
ATOM 759 C C . TYR A 1 102 ? -14.145 4.790 23.382 1.00 95.31 102 TYR A C 1
ATOM 761 O O . TYR A 1 102 ? -13.222 5.267 22.725 1.00 95.31 102 TYR A O 1
ATOM 769 N N . PRO A 1 103 ? -13.999 4.517 24.687 1.00 95.62 103 PRO A N 1
ATOM 770 C CA . PRO A 1 103 ? -12.768 4.832 25.398 1.00 95.62 103 PRO A CA 1
ATOM 771 C C . PRO A 1 103 ? -11.583 4.046 24.823 1.00 95.62 103 PRO A C 1
ATOM 773 O O . PRO A 1 103 ? -11.665 2.829 24.615 1.00 95.62 103 PRO A O 1
ATOM 776 N N . LEU A 1 104 ? -10.469 4.744 24.595 1.00 95.62 104 LEU A N 1
ATOM 777 C CA . LEU A 1 104 ? -9.187 4.114 24.285 1.00 95.62 104 LEU A CA 1
ATOM 778 C C . LEU A 1 104 ? -8.503 3.618 25.563 1.00 95.62 104 LEU A C 1
ATOM 780 O O . LEU A 1 104 ? -8.679 4.179 26.649 1.00 95.62 104 LEU A O 1
ATOM 784 N N . SER A 1 105 ? -7.684 2.582 25.415 1.00 95.19 105 SER A N 1
ATOM 785 C CA . SER A 1 105 ? -6.830 2.040 26.464 1.00 95.19 105 SER A CA 1
ATOM 786 C C . SER A 1 105 ? -5.950 3.128 27.070 1.00 95.19 105 SER A C 1
ATOM 788 O O . SER A 1 105 ? -5.405 3.981 26.369 1.00 95.19 105 SER A O 1
ATOM 790 N N . LYS A 1 106 ? -5.772 3.084 28.392 1.00 94.31 106 LYS A N 1
ATOM 791 C CA . LYS A 1 106 ? -4.882 4.005 29.117 1.00 94.31 106 LYS A CA 1
ATOM 792 C C . LYS A 1 106 ? -3.415 3.581 29.042 1.00 94.31 106 LYS A C 1
ATOM 794 O O . LYS A 1 106 ? -2.535 4.334 29.454 1.00 94.31 106 LYS A O 1
ATOM 799 N N . GLU A 1 107 ? -3.136 2.378 28.548 1.00 93.81 107 GLU A N 1
ATOM 800 C CA . GLU A 1 107 ? -1.773 1.889 28.402 1.00 93.81 107 GLU A CA 1
ATOM 801 C C . GLU A 1 107 ? -1.099 2.562 27.204 1.00 93.81 107 GLU A C 1
ATOM 803 O O . GLU A 1 107 ? -1.480 2.339 26.055 1.00 93.81 107 GLU A O 1
ATOM 808 N N . ALA A 1 108 ? -0.044 3.341 27.463 1.00 91.44 108 ALA A N 1
ATOM 809 C CA . ALA A 1 108 ? 0.666 4.133 26.449 1.00 91.44 108 ALA A CA 1
ATOM 810 C C . ALA A 1 108 ? 1.248 3.311 25.280 1.00 91.44 108 ALA A C 1
ATOM 812 O O . ALA A 1 108 ? 1.602 3.870 24.248 1.00 91.44 108 ALA A O 1
ATOM 813 N N . ARG A 1 109 ? 1.388 1.990 25.446 1.00 88.19 109 ARG A N 1
ATOM 814 C CA . ARG A 1 109 ? 1.908 1.063 24.426 1.00 88.19 109 ARG A CA 1
ATOM 815 C C . ARG A 1 109 ? 0.848 0.104 23.879 1.00 88.19 109 ARG A C 1
ATOM 817 O O . ARG A 1 109 ? 1.202 -0.864 23.210 1.00 88.19 109 ARG A O 1
ATOM 824 N N . SER A 1 110 ? -0.427 0.339 24.179 1.00 91.31 110 SER A N 1
ATOM 825 C CA . SER A 1 110 ? -1.519 -0.440 23.597 1.00 91.31 110 SER A CA 1
ATOM 826 C C . SER A 1 110 ? -1.607 -0.221 22.084 1.00 91.31 110 SER A C 1
ATOM 828 O O . SER A 1 110 ? -1.170 0.801 21.546 1.00 91.31 110 SER A O 1
ATOM 830 N N . LEU A 1 111 ? -2.216 -1.183 21.388 1.00 90.75 111 LEU A N 1
ATOM 831 C CA . LEU A 1 111 ? -2.476 -1.072 19.951 1.00 90.75 111 LEU A CA 1
ATOM 832 C C . LEU A 1 111 ? -3.398 0.110 19.619 1.00 90.75 111 LEU A C 1
ATOM 834 O O . LEU A 1 111 ? -3.261 0.714 18.559 1.00 90.75 111 LEU A O 1
ATOM 838 N N . GLU A 1 112 ? -4.304 0.457 20.532 1.00 94.06 112 GLU A N 1
ATOM 839 C CA . GLU A 1 112 ? -5.216 1.591 20.386 1.00 94.06 112 GLU A CA 1
ATOM 840 C C . GLU A 1 112 ? -4.481 2.930 20.455 1.00 94.06 112 GLU A C 1
ATOM 842 O O . GLU A 1 112 ? -4.703 3.783 19.601 1.00 94.06 112 GLU A O 1
ATOM 847 N N . GLN A 1 113 ? -3.558 3.094 21.409 1.00 94.81 113 GLN A N 1
ATOM 848 C CA . GLN A 1 113 ? -2.731 4.303 21.510 1.00 94.81 113 GLN A CA 1
ATOM 849 C C . GLN A 1 113 ? -1.778 4.440 20.316 1.00 94.81 113 GLN A C 1
ATOM 851 O O . GLN A 1 113 ? -1.598 5.533 19.778 1.00 94.81 113 GLN A O 1
ATOM 856 N N . LEU A 1 114 ? -1.219 3.322 19.835 1.00 92.69 114 LEU A N 1
ATOM 857 C CA . LEU A 1 114 ? -0.438 3.320 18.599 1.00 92.69 114 LEU A CA 1
ATOM 858 C C . LEU A 1 114 ? -1.291 3.780 17.408 1.00 92.69 114 LEU A C 1
ATOM 860 O O . LEU A 1 114 ? -0.867 4.662 16.664 1.00 92.69 114 LEU A O 1
ATOM 864 N N . ALA A 1 115 ? -2.492 3.224 17.239 1.00 94.62 115 ALA A N 1
ATOM 865 C CA . ALA A 1 115 ? -3.405 3.622 16.174 1.00 94.62 115 ALA A CA 1
ATOM 866 C C . ALA A 1 115 ? -3.810 5.106 16.278 1.00 94.62 115 ALA A C 1
ATOM 868 O O . ALA A 1 115 ? -3.803 5.796 15.259 1.00 94.62 115 ALA A O 1
ATOM 869 N N . ASP A 1 116 ? -4.086 5.624 17.480 1.00 95.88 116 ASP A N 1
ATOM 870 C CA . ASP A 1 116 ? -4.435 7.036 17.684 1.00 95.88 116 ASP A CA 1
ATOM 871 C C . ASP A 1 116 ? -3.303 7.987 17.288 1.00 95.88 116 ASP A C 1
ATOM 873 O O . ASP A 1 116 ? -3.533 8.925 16.521 1.00 95.88 116 ASP A O 1
ATOM 877 N N . SER A 1 117 ? -2.063 7.677 17.679 1.00 94.75 117 SER A N 1
ATOM 878 C CA . SER A 1 117 ? -0.884 8.463 17.281 1.00 94.75 117 SER A CA 1
ATOM 879 C C . SER A 1 117 ? -0.679 8.528 15.759 1.00 94.75 117 SER A C 1
ATOM 881 O O . SER A 1 117 ? -0.143 9.502 15.231 1.00 94.75 117 SER A O 1
ATOM 883 N N . LEU A 1 118 ? -1.130 7.504 15.024 1.00 92.50 118 LEU A N 1
ATOM 884 C CA . LEU A 1 118 ? -1.028 7.443 13.564 1.00 92.50 118 LEU A CA 1
ATOM 885 C C . LEU A 1 118 ? -2.209 8.115 12.850 1.00 92.50 118 LEU A C 1
ATOM 887 O O . LEU A 1 118 ? -2.091 8.455 11.668 1.00 92.50 118 LEU A O 1
ATOM 891 N N . VAL A 1 119 ? -3.337 8.298 13.539 1.00 93.19 119 VAL A N 1
ATOM 892 C CA . VAL A 1 119 ? -4.508 9.037 13.041 1.00 93.19 119 VAL A CA 1
ATOM 893 C C . VAL A 1 119 ? -4.389 10.534 13.337 1.00 93.19 119 VAL A C 1
ATOM 895 O O . VAL A 1 119 ? -4.895 11.344 12.565 1.00 93.19 119 VAL A O 1
ATOM 898 N N . GLU A 1 120 ? -3.677 10.921 14.398 1.00 92.94 120 GLU A N 1
ATOM 899 C CA . GLU A 1 120 ? -3.429 12.318 14.776 1.00 92.94 120 GLU A CA 1
ATOM 900 C C . GLU A 1 120 ? -2.977 13.238 13.631 1.00 92.94 120 GLU A C 1
ATOM 902 O O . GLU A 1 120 ? -3.599 14.288 13.465 1.00 92.94 120 GLU A O 1
ATOM 907 N N . PRO A 1 121 ? -1.986 12.874 12.794 1.00 89.88 121 PRO A N 1
ATOM 908 C CA . PRO A 1 121 ? -1.509 13.750 11.728 1.00 89.88 121 PRO A CA 1
ATOM 909 C C . PRO A 1 121 ? -2.411 13.779 10.481 1.00 89.88 121 PRO A C 1
ATOM 911 O O . PRO A 1 121 ? -2.033 14.389 9.478 1.00 89.88 121 PRO A O 1
ATOM 914 N N . LEU A 1 122 ? -3.564 13.096 10.475 1.00 87.56 122 LEU A N 1
ATOM 915 C CA . LEU A 1 122 ? -4.470 13.128 9.326 1.00 87.56 122 LEU A CA 1
ATOM 916 C C . LEU A 1 122 ? -5.119 14.509 9.178 1.00 87.56 122 LEU A C 1
ATOM 918 O O . LEU A 1 122 ? -5.555 15.128 10.145 1.00 87.56 122 LEU A O 1
ATOM 922 N N . ALA A 1 123 ? -5.216 14.978 7.932 1.00 87.50 123 ALA A N 1
ATOM 923 C CA . ALA A 1 123 ? -5.814 16.272 7.633 1.00 87.50 123 ALA A CA 1
ATOM 924 C C . ALA A 1 123 ? -7.293 16.326 8.078 1.00 87.50 123 ALA A C 1
ATOM 926 O O . ALA A 1 123 ? -8.019 15.342 7.893 1.00 87.50 123 ALA A O 1
ATOM 927 N N . PRO A 1 124 ? -7.790 17.478 8.572 1.00 88.62 124 PRO A N 1
ATOM 928 C CA . PRO A 1 124 ? -9.179 17.619 9.015 1.00 88.62 124 PRO A CA 1
ATOM 929 C C . PRO A 1 124 ? -10.219 17.215 7.961 1.00 88.62 124 PRO A C 1
ATOM 931 O O . PRO A 1 124 ? -11.212 16.575 8.291 1.00 88.62 124 PRO A O 1
ATOM 934 N N . LYS A 1 125 ? -9.976 17.518 6.677 1.00 83.69 125 LYS A N 1
ATOM 935 C CA . LYS A 1 125 ? -10.868 17.129 5.569 1.00 83.69 125 LYS A CA 1
ATOM 936 C C . LYS A 1 125 ? -10.973 15.606 5.420 1.00 83.69 125 LYS A C 1
ATOM 938 O O . LYS A 1 125 ? -12.057 15.088 5.161 1.00 83.69 125 LYS A O 1
ATOM 943 N N . THR A 1 126 ? -9.871 14.884 5.631 1.00 84.62 126 THR A N 1
ATOM 944 C CA . THR A 1 126 ? -9.842 13.412 5.654 1.00 84.62 126 THR A CA 1
ATOM 945 C C . THR A 1 126 ? -10.672 12.871 6.812 1.00 84.62 126 THR A C 1
ATOM 947 O O . THR A 1 126 ? -11.509 11.996 6.610 1.00 84.62 126 THR A O 1
ATOM 950 N N . LEU A 1 127 ? -10.492 13.432 8.013 1.00 88.06 127 LEU A N 1
ATOM 951 C CA . LEU A 1 127 ? -11.259 13.036 9.197 1.00 88.06 127 LEU A CA 1
ATOM 952 C C . LEU A 1 127 ? -12.762 13.294 9.010 1.00 88.06 127 LEU A C 1
ATOM 954 O O . LEU A 1 127 ? -13.568 12.418 9.305 1.00 88.06 127 LEU A O 1
ATOM 958 N N . ALA A 1 128 ? -13.145 14.432 8.426 1.00 87.62 128 ALA A N 1
ATOM 959 C CA . ALA A 1 128 ? -14.544 14.749 8.135 1.00 87.62 128 ALA A CA 1
ATOM 960 C C . ALA A 1 128 ? -15.197 13.741 7.167 1.00 87.62 128 ALA A C 1
ATOM 962 O O . ALA A 1 128 ? -16.351 13.348 7.365 1.00 87.62 128 ALA A O 1
ATOM 963 N N . ARG A 1 129 ? -14.460 13.268 6.146 1.00 84.06 129 ARG A N 1
ATOM 964 C CA . ARG A 1 129 ? -14.933 12.177 5.271 1.00 84.06 129 ARG A CA 1
ATOM 965 C C . ARG A 1 129 ? -15.168 10.896 6.072 1.00 84.06 129 ARG A C 1
ATOM 967 O O . ARG A 1 129 ? -16.213 10.262 5.919 1.00 84.06 129 ARG A O 1
ATOM 974 N N . PHE A 1 130 ? -14.251 10.562 6.980 1.00 88.56 130 PHE A N 1
ATOM 975 C CA . PHE A 1 130 ? -14.401 9.391 7.841 1.00 88.56 130 PHE A CA 1
ATOM 976 C C . PHE A 1 130 ? -15.632 9.480 8.739 1.00 88.56 130 PHE A C 1
ATOM 978 O O . PHE A 1 130 ? -16.429 8.544 8.795 1.00 88.56 130 PHE A O 1
ATOM 985 N N . GLU A 1 131 ? -15.852 10.626 9.377 1.00 88.88 131 GLU A N 1
ATOM 986 C CA . GLU A 1 131 ? -17.004 10.851 10.251 1.00 88.88 131 GLU A CA 1
ATOM 987 C C . GLU A 1 131 ? -18.354 10.662 9.555 1.00 88.88 131 GLU A C 1
ATOM 989 O O . GLU A 1 131 ? -19.306 10.191 10.189 1.00 88.88 131 GLU A O 1
ATOM 994 N N . SER A 1 132 ? -18.455 11.032 8.275 1.00 86.69 132 SER A N 1
ATOM 995 C CA . SER A 1 132 ? -19.667 10.825 7.477 1.00 86.69 132 SER A CA 1
ATOM 996 C C . SER A 1 132 ? -19.962 9.334 7.309 1.00 86.69 132 SER A C 1
ATOM 998 O O . SER A 1 132 ? -21.054 8.861 7.632 1.00 86.69 132 SER A O 1
ATOM 1000 N N . ALA A 1 133 ? -18.955 8.560 6.906 1.00 85.31 133 ALA A N 1
ATOM 1001 C CA . ALA A 1 133 ? -19.096 7.125 6.701 1.00 85.31 133 ALA A CA 1
ATOM 1002 C C . ALA A 1 133 ? -19.360 6.347 8.001 1.00 85.31 133 ALA A C 1
ATOM 1004 O O . ALA A 1 133 ? -20.159 5.409 7.993 1.00 85.31 133 ALA A O 1
ATOM 1005 N N . LEU A 1 134 ? -18.777 6.768 9.134 1.00 88.38 134 LEU A N 1
ATOM 1006 C CA . LEU A 1 134 ? -19.028 6.161 10.452 1.00 88.38 134 LEU A CA 1
ATOM 1007 C C . LEU A 1 134 ? -20.502 6.238 10.884 1.00 88.38 134 LEU A C 1
ATOM 1009 O O . LEU A 1 134 ? -20.926 5.485 11.757 1.00 88.38 134 LEU A O 1
ATOM 1013 N N . LYS A 1 135 ? -21.308 7.129 10.291 1.00 88.25 135 LYS A N 1
ATOM 1014 C CA . LYS A 1 135 ? -22.757 7.207 10.549 1.00 88.25 135 LYS A CA 1
ATOM 1015 C C . LYS A 1 135 ? -23.559 6.140 9.797 1.00 88.25 135 LYS A C 1
ATOM 1017 O O . LYS A 1 135 ? -24.760 6.044 10.024 1.00 88.25 135 LYS A O 1
ATOM 1022 N N . THR A 1 136 ? -22.926 5.350 8.924 1.00 87.69 136 THR A N 1
ATOM 1023 C CA . THR A 1 136 ? -23.586 4.348 8.076 1.00 87.69 136 THR A CA 1
ATOM 1024 C C . THR A 1 136 ? -23.251 2.927 8.552 1.00 87.69 136 THR A C 1
ATOM 1026 O O . THR A 1 136 ? -22.214 2.381 8.165 1.00 87.69 136 THR A O 1
ATOM 1029 N N . PRO A 1 137 ? -24.127 2.261 9.336 1.00 84.69 137 PRO A N 1
ATOM 1030 C CA . PRO A 1 137 ? -23.838 0.941 9.910 1.00 84.69 137 PRO A CA 1
ATOM 1031 C C . PRO A 1 137 ? -23.494 -0.132 8.869 1.00 84.69 137 PRO A C 1
ATOM 1033 O O . PRO A 1 137 ? -22.680 -1.015 9.130 1.00 84.69 137 PRO A O 1
ATOM 1036 N N . ALA A 1 138 ? -24.078 -0.047 7.669 1.00 85.50 138 ALA A N 1
ATOM 1037 C CA . ALA A 1 138 ? -23.792 -0.974 6.576 1.00 85.50 138 ALA A CA 1
ATOM 1038 C C . ALA A 1 138 ? -22.327 -0.900 6.103 1.00 85.50 138 ALA A C 1
ATOM 1040 O O . ALA A 1 138 ? -21.718 -1.942 5.855 1.00 85.50 138 ALA A O 1
ATOM 1041 N N . ARG A 1 139 ? -21.740 0.306 6.032 1.00 83.81 139 ARG A N 1
ATOM 1042 C CA . ARG A 1 139 ? -20.330 0.505 5.646 1.00 83.81 139 ARG A CA 1
ATOM 1043 C C . ARG A 1 139 ? -19.389 -0.049 6.713 1.00 83.81 139 ARG A C 1
ATOM 1045 O O . ARG A 1 139 ? -18.468 -0.793 6.383 1.00 83.81 139 ARG A O 1
ATOM 1052 N N . LEU A 1 140 ? -19.691 0.217 7.986 1.00 83.81 140 LEU A N 1
ATOM 1053 C CA . LEU A 1 140 ? -18.958 -0.345 9.125 1.00 83.81 140 LEU A CA 1
ATOM 1054 C C . LEU A 1 140 ? -18.971 -1.878 9.103 1.00 83.81 140 LEU A C 1
ATOM 1056 O O . LEU A 1 140 ? -17.920 -2.510 9.164 1.00 83.81 140 LEU A O 1
ATOM 1060 N N . LYS A 1 141 ? -20.156 -2.483 8.942 1.00 84.94 141 LYS A N 1
ATOM 1061 C CA . LYS A 1 141 ? -20.312 -3.941 8.864 1.00 84.94 141 LYS A CA 1
ATOM 1062 C C . LYS A 1 141 ? -19.504 -4.542 7.710 1.00 84.94 141 LYS A C 1
ATOM 1064 O O . LYS A 1 141 ? -18.869 -5.575 7.900 1.00 84.94 141 LYS A O 1
ATOM 1069 N N . LYS A 1 142 ? -19.514 -3.897 6.537 1.00 83.06 142 LYS A N 1
ATOM 1070 C CA . LYS A 1 142 ? -18.756 -4.338 5.357 1.00 83.06 142 LYS A CA 1
ATOM 1071 C C . LYS A 1 142 ? -17.247 -4.310 5.613 1.00 83.06 142 LYS A C 1
ATOM 1073 O O . LYS A 1 142 ? -16.584 -5.308 5.353 1.00 83.06 142 LYS A O 1
ATOM 1078 N N . GLY A 1 143 ? -16.707 -3.207 6.134 1.00 79.81 143 GLY A N 1
ATOM 1079 C CA . GLY A 1 143 ? -15.260 -3.082 6.337 1.00 79.81 143 GLY A CA 1
ATOM 1080 C C . GLY A 1 143 ? -14.719 -3.900 7.517 1.00 79.81 143 GLY A C 1
ATOM 1081 O O . GLY A 1 143 ? -13.602 -4.403 7.433 1.00 79.81 143 GLY A O 1
ATOM 1082 N N . LEU A 1 144 ? -15.508 -4.110 8.579 1.00 83.31 144 LEU A N 1
ATOM 1083 C CA . LEU A 1 144 ? -15.111 -4.961 9.714 1.00 83.31 144 LEU A CA 1
ATOM 1084 C C . LEU A 1 144 ? -15.109 -6.462 9.380 1.00 83.31 144 LEU A C 1
ATOM 1086 O O . LEU A 1 144 ? -14.480 -7.240 10.095 1.00 83.31 144 LEU A O 1
ATOM 1090 N N . GLY A 1 145 ? -15.796 -6.886 8.313 1.00 85.44 145 GLY A N 1
ATOM 1091 C CA . GLY A 1 145 ? -15.788 -8.276 7.856 1.00 85.44 145 GLY A CA 1
ATOM 1092 C C . GLY A 1 145 ? -16.222 -9.256 8.949 1.00 85.44 145 GLY A C 1
ATOM 1093 O O . GLY A 1 145 ? -17.331 -9.153 9.494 1.00 85.44 145 GLY A O 1
ATOM 1094 N N . SER A 1 146 ? -15.338 -10.202 9.288 1.00 81.69 146 SER A N 1
ATOM 1095 C CA . SER A 1 146 ? -15.600 -11.207 10.327 1.00 81.69 146 SER A CA 1
ATOM 1096 C C . SER A 1 146 ? -15.736 -10.603 11.735 1.00 81.69 146 SER A C 1
ATOM 1098 O O . SER A 1 146 ? -16.391 -11.186 12.601 1.00 81.69 146 SER A O 1
ATOM 1100 N N . LEU A 1 147 ? -15.202 -9.394 11.949 1.00 83.69 147 LEU A N 1
ATOM 1101 C CA . LEU A 1 147 ? -15.284 -8.640 13.202 1.00 83.69 147 LEU A CA 1
ATOM 1102 C C . LEU A 1 147 ? -16.516 -7.729 13.281 1.00 83.69 147 LEU A C 1
ATOM 1104 O O . LEU A 1 147 ? -16.612 -6.902 14.179 1.00 83.69 147 LEU A O 1
ATOM 1108 N N . SER A 1 148 ? -17.492 -7.866 12.383 1.00 81.19 148 SER A N 1
ATOM 1109 C CA . SER A 1 148 ? -18.708 -7.037 12.411 1.00 81.19 148 SER A CA 1
ATOM 1110 C C . SER A 1 148 ? -19.562 -7.177 13.684 1.00 81.19 148 SER A C 1
ATOM 1112 O O . SER A 1 148 ? -20.404 -6.319 13.937 1.00 81.19 148 SER A O 1
ATOM 1114 N N . GLY A 1 149 ? -19.353 -8.228 14.485 1.00 79.94 149 GLY A N 1
ATOM 1115 C CA . GLY A 1 149 ? -19.966 -8.407 15.809 1.00 79.94 149 GLY A CA 1
ATOM 1116 C C . GLY A 1 149 ? -19.087 -7.974 16.989 1.00 79.94 149 GLY A C 1
ATOM 1117 O O . GLY A 1 149 ? -19.460 -8.220 18.133 1.00 79.94 149 GLY A O 1
ATOM 1118 N N . LEU A 1 150 ? -17.912 -7.393 16.733 1.00 85.50 150 LEU A N 1
ATOM 1119 C CA . LEU A 1 150 ? -16.989 -6.928 17.766 1.00 85.50 150 LEU A CA 1
ATOM 1120 C C . LEU A 1 150 ? -17.556 -5.686 18.468 1.00 85.50 150 LEU A C 1
ATOM 1122 O O . LEU A 1 150 ? -17.928 -4.712 17.811 1.00 85.50 150 LEU A O 1
ATOM 1126 N N . ASP A 1 151 ? -17.584 -5.697 19.802 1.00 86.50 151 ASP A N 1
ATOM 1127 C CA . ASP A 1 151 ? -17.978 -4.522 20.578 1.00 86.50 151 ASP A CA 1
ATOM 1128 C C . ASP A 1 151 ? -16.818 -3.524 20.686 1.00 86.50 151 ASP A C 1
ATOM 1130 O O . ASP A 1 151 ? -15.952 -3.626 21.559 1.00 86.50 151 ASP A O 1
ATOM 1134 N N . LEU A 1 152 ? -16.827 -2.524 19.802 1.00 89.00 152 LEU A N 1
ATOM 1135 C CA . LEU A 1 152 ? -15.826 -1.454 19.769 1.00 89.00 152 LEU A CA 1
ATOM 1136 C C . LEU A 1 152 ? -15.867 -0.529 20.999 1.00 89.00 152 LEU A C 1
ATOM 1138 O O . LEU A 1 152 ? -14.981 0.312 21.141 1.00 89.00 152 LEU A O 1
ATOM 1142 N N . LYS A 1 153 ? -16.866 -0.647 21.884 1.00 89.38 153 LYS A N 1
ATOM 1143 C CA . LYS A 1 153 ? -16.911 0.108 23.149 1.00 89.38 153 LYS A CA 1
ATOM 1144 C C . LYS A 1 153 ? -15.973 -0.474 24.204 1.00 89.38 153 LYS A C 1
ATOM 1146 O O . LYS A 1 153 ? -15.605 0.216 25.151 1.00 89.38 153 LYS A O 1
ATOM 1151 N N . THR A 1 154 ? -15.591 -1.740 24.048 1.00 87.00 154 THR A N 1
ATOM 1152 C CA . THR A 1 154 ? -14.646 -2.420 24.938 1.00 87.00 154 THR A CA 1
ATOM 1153 C C . THR A 1 154 ? -13.211 -2.241 24.457 1.00 87.00 154 THR A C 1
ATOM 1155 O O . THR A 1 154 ? -12.966 -1.894 23.302 1.00 87.00 154 THR A O 1
ATOM 1158 N N . GLU A 1 155 ? -12.244 -2.426 25.353 1.00 81.62 155 GLU A N 1
ATOM 1159 C CA . GLU A 1 155 ? -10.823 -2.389 25.004 1.00 81.62 155 GLU A CA 1
ATOM 1160 C C . GLU A 1 155 ? -10.465 -3.505 24.011 1.00 81.62 155 GLU A C 1
ATOM 1162 O O . GLU A 1 155 ? -10.717 -4.687 24.255 1.00 81.62 155 GLU A O 1
ATOM 1167 N N . LEU A 1 156 ? -9.851 -3.123 22.891 1.00 80.50 156 LEU A N 1
ATOM 1168 C CA . LEU A 1 156 ? -9.391 -4.030 21.852 1.00 80.50 156 LEU A CA 1
ATOM 1169 C C . LEU A 1 156 ? -8.003 -4.557 22.208 1.00 80.50 156 LEU A C 1
ATOM 1171 O O . LEU A 1 156 ? -6.965 -3.993 21.859 1.00 80.50 156 LEU A O 1
ATOM 1175 N N . THR A 1 157 ? -7.989 -5.679 22.916 1.00 79.31 157 THR A N 1
ATOM 1176 C CA . THR A 1 157 ? -6.771 -6.422 23.250 1.00 79.31 157 THR A CA 1
ATOM 1177 C C . THR A 1 157 ? -6.427 -7.453 22.170 1.00 79.31 157 THR A C 1
ATOM 1179 O O . THR A 1 157 ? -7.264 -7.830 21.348 1.00 79.31 157 THR A O 1
ATOM 1182 N N . GLN A 1 158 ? -5.207 -7.997 22.192 1.00 73.12 158 GLN A N 1
ATOM 1183 C CA . GLN A 1 158 ? -4.791 -9.042 21.241 1.00 73.12 158 GLN A CA 1
ATOM 1184 C C . GLN A 1 158 ? -5.727 -10.263 21.223 1.00 73.12 158 GLN A C 1
ATOM 1186 O O . GLN A 1 158 ? -5.960 -10.841 20.160 1.00 73.12 158 GLN A O 1
ATOM 1191 N N . SER A 1 159 ? -6.289 -10.641 22.377 1.00 70.75 159 SER A N 1
ATOM 1192 C CA . SER A 1 159 ? -7.229 -11.761 22.476 1.00 70.75 159 SER A CA 1
ATOM 1193 C C . SER A 1 159 ? -8.572 -11.438 21.819 1.00 70.75 159 SER A C 1
ATOM 1195 O O . SER A 1 159 ? -9.116 -12.285 21.110 1.00 70.75 159 SER A O 1
ATOM 1197 N N . THR A 1 160 ? -9.072 -10.206 21.965 1.00 74.25 160 THR A N 1
ATOM 1198 C CA . THR A 1 160 ? -10.303 -9.763 21.280 1.00 74.25 160 THR A CA 1
ATOM 1199 C C . THR A 1 160 ? -10.137 -9.719 19.761 1.00 74.25 160 THR A C 1
ATOM 1201 O O . THR A 1 160 ? -11.066 -10.055 19.030 1.00 74.25 160 THR A O 1
ATOM 1204 N N . LEU A 1 161 ? -8.928 -9.404 19.287 1.00 77.06 161 LEU A N 1
ATOM 1205 C CA . LEU A 1 161 ? -8.581 -9.332 17.866 1.00 77.06 161 LEU A CA 1
ATOM 1206 C C . LEU A 1 161 ? -8.285 -10.708 17.239 1.00 77.06 161 LEU A C 1
ATOM 1208 O O . LEU A 1 161 ? -8.018 -10.786 16.043 1.00 77.06 161 LEU A O 1
ATOM 1212 N N . ARG A 1 162 ? -8.346 -11.797 18.026 1.00 77.25 162 ARG A N 1
ATOM 1213 C CA . ARG A 1 162 ? -8.174 -13.195 17.574 1.00 77.25 162 ARG A CA 1
ATOM 1214 C C . ARG A 1 162 ? -6.892 -13.436 16.767 1.00 77.25 162 ARG A C 1
ATOM 1216 O O . ARG A 1 162 ? -6.871 -14.253 15.845 1.00 77.25 162 ARG A O 1
ATOM 1223 N N . LEU A 1 163 ? -5.818 -12.736 17.118 1.00 76.12 163 LEU A N 1
ATOM 1224 C CA . LEU A 1 163 ? -4.537 -12.863 16.432 1.00 76.12 163 LEU A CA 1
ATOM 1225 C C . LEU A 1 163 ? -3.888 -14.200 16.814 1.00 76.12 163 LEU A C 1
ATOM 1227 O O . LEU A 1 163 ? -3.697 -14.466 18.004 1.00 76.12 163 LEU A O 1
ATOM 1231 N N . PRO A 1 164 ? -3.545 -15.067 15.849 1.00 68.94 164 PRO A N 1
ATOM 1232 C CA . PRO A 1 164 ? -2.950 -16.350 16.165 1.00 68.94 164 PRO A CA 1
ATOM 1233 C C . PRO A 1 164 ? -1.546 -16.126 16.729 1.00 68.94 164 PRO A C 1
ATOM 1235 O O . PRO A 1 164 ? -0.778 -15.297 16.242 1.00 68.94 164 PRO A O 1
ATOM 1238 N N . ALA A 1 165 ? -1.172 -16.909 17.741 1.00 71.06 165 ALA A N 1
ATOM 1239 C CA . ALA A 1 165 ? 0.142 -16.795 18.373 1.00 71.06 165 ALA A CA 1
ATOM 1240 C C . ALA A 1 165 ? 1.303 -16.974 17.373 1.00 71.06 165 ALA A C 1
ATOM 1242 O O . ALA A 1 165 ? 2.385 -16.435 17.583 1.00 71.06 165 ALA A O 1
ATOM 1243 N N . SER A 1 166 ? 1.078 -17.699 16.271 1.00 64.31 166 SER A N 1
ATOM 1244 C CA . SER A 1 166 ? 2.035 -17.852 15.169 1.00 64.31 166 SER A CA 1
ATOM 1245 C C . SER A 1 166 ? 2.363 -16.536 14.459 1.00 64.31 166 SER A C 1
ATOM 1247 O O . SER A 1 166 ? 3.507 -16.365 14.058 1.00 64.31 166 SER A O 1
ATOM 1249 N N . VAL A 1 167 ? 1.412 -15.601 14.362 1.00 62.03 167 VAL A N 1
ATOM 1250 C CA . VAL A 1 167 ? 1.613 -14.249 13.804 1.00 62.03 167 VAL A CA 1
ATOM 1251 C C . VAL A 1 167 ? 2.402 -13.356 14.769 1.00 62.03 167 VAL A C 1
ATOM 1253 O O . VAL A 1 167 ? 3.097 -12.437 14.347 1.00 62.03 167 VAL A O 1
ATOM 1256 N N . LEU A 1 168 ? 2.337 -13.649 16.070 1.00 60.94 168 LEU A N 1
ATOM 1257 C CA . LEU A 1 168 ? 3.027 -12.898 17.121 1.00 60.94 168 LEU A CA 1
ATOM 1258 C C . LEU A 1 168 ? 4.408 -13.461 17.477 1.00 60.94 168 LEU A C 1
ATOM 1260 O O . LEU A 1 168 ? 5.150 -12.814 18.222 1.00 60.94 168 LEU A O 1
ATOM 1264 N N . LYS A 1 169 ? 4.787 -14.645 16.971 1.00 58.66 169 LYS A N 1
ATOM 1265 C CA . LYS A 1 169 ? 6.163 -15.132 17.110 1.00 58.66 169 LYS A CA 1
ATOM 1266 C C . LYS A 1 169 ? 7.047 -14.149 16.367 1.00 58.66 169 LYS A C 1
ATOM 1268 O O . LYS A 1 169 ? 7.003 -14.113 15.151 1.00 58.66 169 LYS A O 1
ATOM 1273 N N . ARG A 1 170 ? 7.804 -13.345 17.119 1.00 49.25 170 ARG A N 1
ATOM 1274 C CA . ARG A 1 170 ? 8.711 -12.302 16.632 1.00 49.25 170 ARG A CA 1
ATOM 1275 C C . ARG A 1 170 ? 9.795 -12.936 15.751 1.00 49.25 170 ARG A C 1
ATOM 1277 O O . ARG A 1 170 ? 10.900 -13.192 16.218 1.00 49.25 170 ARG A O 1
ATOM 1284 N N . GLY A 1 171 ? 9.449 -13.275 14.514 1.00 44.91 171 GLY A N 1
ATOM 1285 C CA . GLY A 1 171 ? 10.405 -13.702 13.516 1.00 44.91 171 GLY A CA 1
ATOM 1286 C C . GLY A 1 171 ? 11.293 -12.510 13.214 1.00 44.91 171 GLY A C 1
ATOM 1287 O O . GLY A 1 171 ? 10.798 -11.409 12.978 1.00 44.91 171 GLY A O 1
ATOM 1288 N N . SER A 1 172 ? 12.610 -12.703 13.218 1.00 45.91 172 SER A N 1
ATOM 1289 C CA . SER A 1 172 ? 13.432 -11.859 12.359 1.00 45.91 172 SER A CA 1
ATOM 1290 C C . SER A 1 172 ? 12.839 -11.953 10.952 1.00 45.91 172 SER A C 1
ATOM 1292 O O . SER A 1 172 ? 12.356 -13.023 10.572 1.00 45.91 172 SER A O 1
ATOM 1294 N N . LEU A 1 173 ? 12.821 -10.848 10.203 1.00 47.25 173 LEU A N 1
ATOM 1295 C CA . LEU A 1 173 ? 12.466 -10.839 8.782 1.00 47.25 173 LEU A CA 1
ATOM 1296 C C . LEU A 1 173 ? 13.466 -11.750 8.050 1.00 47.25 173 LEU A C 1
ATOM 1298 O O . LEU A 1 173 ? 14.503 -11.306 7.565 1.00 47.25 173 LEU A O 1
ATOM 1302 N N . GLY A 1 174 ? 13.228 -13.057 8.102 1.00 45.31 174 GLY A N 1
ATOM 1303 C CA . GLY A 1 174 ? 14.050 -14.065 7.466 1.00 45.31 174 GLY A CA 1
ATOM 1304 C C . GLY A 1 174 ? 13.837 -13.989 5.961 1.00 45.31 174 GLY A C 1
ATOM 1305 O O . GLY A 1 174 ? 12.772 -13.546 5.521 1.00 45.31 174 GLY A O 1
ATOM 1306 N N . PRO A 1 175 ? 14.828 -14.409 5.160 1.00 49.28 175 PRO A N 1
ATOM 1307 C CA . PRO A 1 175 ? 14.682 -14.439 3.716 1.00 49.28 175 PRO A CA 1
ATOM 1308 C C . PRO A 1 175 ? 13.465 -15.298 3.361 1.00 49.28 175 PRO A C 1
ATOM 1310 O O . PRO A 1 175 ? 13.426 -16.501 3.622 1.00 49.28 175 PRO A O 1
ATOM 1313 N N . GLU A 1 176 ? 12.441 -14.649 2.813 1.00 51.50 176 GLU A N 1
ATOM 1314 C CA . GLU A 1 176 ? 11.259 -15.314 2.287 1.00 51.50 176 GLU A CA 1
ATOM 1315 C C . GLU A 1 176 ? 11.726 -16.290 1.202 1.00 51.50 176 GLU A C 1
ATOM 1317 O O . GLU A 1 176 ? 12.548 -15.931 0.355 1.00 51.50 176 GLU A O 1
ATOM 1322 N N . LYS A 1 177 ? 11.261 -17.544 1.245 1.00 48.16 177 LYS A N 1
ATOM 1323 C CA . LYS A 1 177 ? 11.666 -18.542 0.251 1.00 48.16 177 LYS A CA 1
ATOM 1324 C C . LYS A 1 177 ? 11.230 -18.023 -1.131 1.00 48.16 177 LYS A C 1
ATOM 1326 O O . LYS A 1 177 ? 10.029 -17.820 -1.324 1.00 48.16 177 LYS A O 1
ATOM 1331 N N . PRO A 1 178 ? 12.157 -17.764 -2.073 1.00 49.25 178 PRO A N 1
ATOM 1332 C CA . PRO A 1 178 ? 11.802 -17.171 -3.356 1.00 49.25 178 PRO A CA 1
ATOM 1333 C C . PRO A 1 178 ? 10.809 -18.088 -4.079 1.00 49.25 178 PRO A C 1
ATOM 1335 O O . PRO A 1 178 ? 11.051 -19.283 -4.226 1.00 49.25 178 PRO A O 1
ATOM 1338 N N . SER A 1 179 ? 9.665 -17.533 -4.486 1.00 41.88 179 SER A N 1
ATOM 1339 C CA . SER A 1 179 ? 8.573 -18.260 -5.160 1.00 41.88 179 SER A CA 1
ATOM 1340 C C . SER A 1 179 ? 8.639 -18.165 -6.692 1.00 41.88 179 SER A C 1
ATOM 1342 O O . SER A 1 179 ? 7.659 -18.461 -7.365 1.00 41.88 179 SER A O 1
ATOM 1344 N N . GLY A 1 180 ? 9.783 -17.762 -7.253 1.00 48.50 180 GLY A N 1
ATOM 1345 C CA . GLY A 1 180 ? 10.007 -17.669 -8.700 1.00 48.50 180 GLY A CA 1
ATOM 1346 C C . GLY A 1 180 ? 11.045 -18.670 -9.201 1.00 48.50 180 GLY A C 1
ATOM 1347 O O . GLY A 1 180 ? 11.883 -19.135 -8.427 1.00 48.50 180 GLY A O 1
ATOM 1348 N N . GLU A 1 181 ? 11.001 -18.974 -10.503 1.00 44.91 181 GLU A N 1
ATOM 1349 C CA . GLU A 1 181 ? 12.104 -19.656 -11.188 1.00 44.91 181 GLU A CA 1
ATOM 1350 C C . GLU A 1 181 ? 13.425 -18.924 -10.893 1.00 44.91 181 GLU A C 1
ATOM 1352 O O . GLU A 1 181 ? 13.461 -17.688 -10.946 1.00 44.91 181 GLU A O 1
ATOM 1357 N N . PRO A 1 182 ? 14.508 -19.651 -10.561 1.00 48.09 182 PRO A N 1
ATOM 1358 C CA . PRO A 1 182 ? 15.809 -19.038 -10.361 1.00 48.09 182 PRO A CA 1
ATOM 1359 C C . PRO A 1 182 ? 16.214 -18.309 -11.645 1.00 48.09 182 PRO A C 1
ATOM 1361 O O . PRO A 1 182 ? 16.396 -18.921 -12.696 1.00 48.09 182 PRO A O 1
ATOM 1364 N N . LEU A 1 183 ? 16.336 -16.983 -11.555 1.00 57.09 183 LEU A N 1
ATOM 1365 C CA . LEU A 1 183 ? 16.956 -16.183 -12.606 1.00 57.09 183 LEU A CA 1
ATOM 1366 C C . LEU A 1 183 ? 18.386 -16.708 -12.841 1.00 57.09 183 LEU A C 1
ATOM 1368 O O . LEU A 1 183 ? 19.020 -17.168 -11.885 1.00 57.09 183 LEU A O 1
ATOM 1372 N N . PRO A 1 184 ? 18.893 -16.668 -14.087 1.00 56.19 184 PRO A N 1
ATOM 1373 C CA . PRO A 1 184 ? 20.223 -17.172 -14.413 1.00 56.19 184 PRO A CA 1
ATOM 1374 C C . PRO A 1 184 ? 21.276 -16.563 -13.479 1.00 56.19 184 PRO A C 1
ATOM 1376 O O . PRO A 1 184 ? 21.212 -15.376 -13.153 1.00 56.19 184 PRO A O 1
ATOM 1379 N N . ALA A 1 185 ? 22.212 -17.398 -13.019 1.00 53.66 185 ALA A N 1
ATOM 1380 C CA . ALA A 1 185 ? 23.282 -16.984 -12.118 1.00 53.66 185 ALA A CA 1
ATOM 1381 C C . ALA A 1 185 ? 24.025 -15.770 -12.703 1.00 53.66 185 ALA A C 1
ATOM 1383 O O . ALA A 1 185 ? 24.421 -15.782 -13.869 1.00 53.66 185 ALA A O 1
ATOM 1384 N N . ALA A 1 186 ? 24.170 -14.713 -11.902 1.00 51.72 186 ALA A N 1
ATOM 1385 C CA . ALA A 1 186 ? 24.830 -13.485 -12.329 1.00 51.72 186 ALA A CA 1
ATOM 1386 C C . ALA A 1 186 ? 26.319 -13.745 -12.631 1.00 51.72 186 ALA A C 1
ATOM 1388 O O . ALA A 1 186 ? 26.998 -14.424 -11.863 1.00 51.72 186 ALA A O 1
ATOM 1389 N N . CYS A 1 187 ? 26.816 -13.195 -13.743 1.00 46.06 187 CYS A N 1
ATOM 1390 C CA . CYS A 1 187 ? 28.235 -13.210 -14.103 1.00 46.06 187 CYS A CA 1
ATOM 1391 C C . CYS A 1 187 ? 29.072 -12.395 -13.101 1.00 46.06 187 CYS A C 1
ATOM 1393 O O . CYS A 1 187 ? 28.733 -11.258 -12.778 1.00 46.06 187 CYS A O 1
ATOM 1395 N N . ASP A 1 188 ? 30.204 -12.965 -12.685 1.00 47.53 188 ASP A N 1
ATOM 1396 C CA . ASP A 1 188 ? 31.141 -12.476 -11.659 1.00 47.53 188 ASP A CA 1
ATOM 1397 C C . ASP A 1 188 ? 32.056 -11.320 -12.141 1.00 47.53 188 ASP A C 1
ATOM 1399 O O . ASP A 1 188 ? 33.253 -11.260 -11.858 1.00 47.53 188 ASP A O 1
ATOM 1403 N N . THR A 1 189 ? 31.524 -10.382 -12.926 1.00 51.50 189 THR A N 1
ATOM 1404 C CA . THR A 1 189 ? 32.269 -9.185 -13.355 1.00 51.50 189 THR A CA 1
ATOM 1405 C C . THR A 1 189 ? 32.179 -8.085 -12.300 1.00 51.50 189 THR A C 1
ATOM 1407 O O . THR A 1 189 ? 31.083 -7.778 -11.834 1.00 51.50 189 THR A O 1
ATOM 1410 N N . ALA A 1 190 ? 33.337 -7.500 -11.951 1.00 50.50 190 ALA A N 1
ATOM 1411 C CA . ALA A 1 190 ? 33.550 -6.448 -10.949 1.00 50.50 190 ALA A CA 1
ATOM 1412 C C . ALA A 1 190 ? 32.320 -5.544 -10.741 1.00 50.50 190 ALA A C 1
ATOM 1414 O O . ALA A 1 190 ? 31.966 -4.718 -11.582 1.00 50.50 190 ALA A O 1
ATOM 1415 N N . VAL A 1 191 ? 31.648 -5.776 -9.614 1.00 59.03 191 VAL A N 1
ATOM 1416 C CA . VAL A 1 191 ? 30.272 -5.354 -9.363 1.00 59.03 191 VAL A CA 1
ATOM 1417 C C . VAL A 1 191 ? 30.227 -3.851 -9.106 1.00 59.03 191 VAL A C 1
ATOM 1419 O O . VAL A 1 191 ? 30.698 -3.380 -8.070 1.00 59.03 191 VAL A O 1
ATOM 1422 N N . GLN A 1 192 ? 29.622 -3.091 -10.021 1.00 61.81 192 GLN A N 1
ATOM 1423 C CA . GLN A 1 192 ? 29.144 -1.749 -9.704 1.00 61.81 192 GLN A CA 1
ATOM 1424 C C . GLN A 1 192 ? 28.201 -1.882 -8.498 1.00 61.81 192 GLN A C 1
ATOM 1426 O O . GLN A 1 192 ? 27.178 -2.563 -8.566 1.00 61.81 192 GLN A O 1
ATOM 1431 N N . GLY A 1 193 ? 28.602 -1.324 -7.355 1.00 83.00 193 GLY A N 1
ATOM 1432 C CA . GLY A 1 193 ? 27.857 -1.446 -6.107 1.00 83.00 193 GLY A CA 1
ATOM 1433 C C . GLY A 1 193 ? 26.601 -0.585 -6.147 1.00 83.00 193 GLY A C 1
ATOM 1434 O O . GLY A 1 193 ? 26.613 0.546 -5.661 1.00 83.00 193 GLY A O 1
ATOM 1435 N N . TYR A 1 194 ? 25.520 -1.093 -6.736 1.00 94.00 194 TYR A N 1
ATOM 1436 C CA . TYR A 1 194 ? 24.216 -0.453 -6.622 1.00 94.00 194 TYR A CA 1
ATOM 1437 C C . TYR A 1 194 ? 23.770 -0.486 -5.158 1.00 94.00 194 TYR A C 1
ATOM 1439 O O . TYR A 1 194 ? 23.792 -1.528 -4.499 1.00 94.00 194 TYR A O 1
ATOM 1447 N N . ASN A 1 195 ? 23.380 0.672 -4.637 1.00 94.69 195 ASN A N 1
ATOM 1448 C CA . ASN A 1 195 ? 22.934 0.849 -3.252 1.00 94.69 195 ASN A CA 1
ATOM 1449 C C . ASN A 1 195 ? 21.490 1.373 -3.173 1.00 94.69 195 ASN A C 1
ATOM 1451 O O . ASN A 1 195 ? 20.932 1.503 -2.079 1.00 94.69 195 ASN A O 1
ATOM 1455 N N . ARG A 1 196 ? 20.868 1.625 -4.327 1.00 96.31 196 ARG A N 1
ATOM 1456 C CA . ARG A 1 196 ? 19.525 2.169 -4.466 1.00 96.31 196 ARG A CA 1
ATOM 1457 C C . ARG A 1 196 ? 18.748 1.398 -5.530 1.00 96.31 196 ARG A C 1
ATOM 1459 O O . ARG A 1 196 ? 19.296 1.028 -6.563 1.00 96.31 196 ARG A O 1
ATOM 1466 N N . LEU A 1 197 ? 17.469 1.169 -5.256 1.00 97.62 197 LEU A N 1
ATOM 1467 C CA . LEU A 1 197 ? 16.501 0.608 -6.195 1.00 97.62 197 LEU A CA 1
ATOM 1468 C C . LEU A 1 197 ? 15.367 1.616 -6.365 1.00 97.62 197 LEU A C 1
ATOM 1470 O O . LEU A 1 197 ? 14.675 1.922 -5.401 1.00 97.62 197 LEU A O 1
ATOM 1474 N N . ASP A 1 198 ? 15.175 2.124 -7.567 1.00 97.62 198 ASP A N 1
ATOM 1475 C CA . ASP A 1 198 ? 14.099 3.025 -7.949 1.00 97.62 198 ASP A CA 1
ATOM 1476 C C . ASP A 1 198 ? 12.934 2.249 -8.567 1.00 97.62 198 ASP A C 1
ATOM 1478 O O . ASP A 1 198 ? 13.122 1.275 -9.302 1.00 97.62 198 ASP A O 1
ATOM 1482 N N . LEU A 1 199 ? 11.717 2.705 -8.276 1.00 97.62 199 LEU A N 1
ATOM 1483 C CA . LEU A 1 199 ? 10.506 2.310 -8.985 1.00 97.62 199 LEU A CA 1
ATOM 1484 C C . LEU A 1 199 ? 10.079 3.469 -9.884 1.00 97.62 199 LEU A C 1
ATOM 1486 O O . LEU A 1 199 ? 9.820 4.569 -9.386 1.00 97.62 199 LEU A O 1
ATOM 1490 N N . THR A 1 200 ? 9.975 3.227 -11.188 1.00 96.69 200 THR A N 1
ATOM 1491 C CA . THR A 1 200 ? 9.598 4.247 -12.172 1.00 96.69 200 THR A CA 1
ATOM 1492 C C . THR A 1 200 ? 8.272 3.910 -12.850 1.00 96.69 200 THR A C 1
ATOM 1494 O O . THR A 1 200 ? 8.004 2.763 -13.219 1.00 96.69 200 THR A O 1
ATOM 1497 N N . LEU A 1 201 ? 7.423 4.924 -13.020 1.00 96.38 201 LEU A N 1
ATOM 1498 C CA . LEU A 1 201 ? 6.244 4.867 -13.874 1.00 96.38 201 LEU A CA 1
ATOM 1499 C C . LEU A 1 201 ? 6.667 5.154 -15.311 1.00 96.38 201 LEU A C 1
ATOM 1501 O O . LEU A 1 201 ? 7.283 6.179 -15.600 1.00 96.38 201 LEU A O 1
ATOM 1505 N N . ARG A 1 202 ? 6.275 4.262 -16.215 1.00 95.50 202 ARG A N 1
ATOM 1506 C CA . ARG A 1 202 ? 6.526 4.399 -17.649 1.00 95.50 202 ARG A CA 1
ATOM 1507 C C . ARG A 1 202 ? 5.255 4.802 -18.378 1.00 95.50 202 ARG A C 1
ATOM 1509 O O . ARG A 1 202 ? 5.264 5.723 -19.191 1.00 95.50 202 ARG A O 1
ATOM 1516 N N . ARG A 1 203 ? 4.160 4.084 -18.118 1.00 95.31 203 ARG A N 1
ATOM 1517 C CA . ARG A 1 203 ? 2.914 4.187 -18.885 1.00 95.31 203 ARG A CA 1
ATOM 1518 C C . ARG A 1 203 ? 1.689 3.962 -18.006 1.00 95.31 203 ARG A C 1
ATOM 1520 O O . ARG A 1 203 ? 1.744 3.181 -17.060 1.00 95.31 203 ARG A O 1
ATOM 1527 N N . LEU A 1 204 ? 0.581 4.589 -18.379 1.00 96.44 204 LEU A N 1
ATOM 1528 C CA . LEU A 1 204 ? -0.756 4.244 -17.902 1.00 96.44 204 LEU A CA 1
ATOM 1529 C C . LEU A 1 204 ? -1.692 4.207 -19.111 1.00 96.44 204 LEU A C 1
ATOM 1531 O O . LEU A 1 204 ? -1.746 5.172 -19.868 1.00 96.44 204 LEU A O 1
ATOM 1535 N N . HIS A 1 205 ? -2.369 3.085 -19.324 1.00 95.69 205 HIS A N 1
ATOM 1536 C CA . HIS A 1 205 ? -3.247 2.856 -20.470 1.00 95.69 205 HIS A CA 1
ATOM 1537 C C . HIS A 1 205 ? -4.673 2.625 -19.983 1.00 95.69 205 HIS A C 1
ATOM 1539 O O . HIS A 1 205 ? -4.910 1.656 -19.265 1.00 95.69 205 HIS A O 1
ATOM 1545 N N . CYS A 1 206 ? -5.614 3.474 -20.378 1.00 95.44 206 CYS A N 1
ATOM 1546 C CA . CYS A 1 206 ? -7.033 3.218 -20.170 1.00 95.44 206 CYS A CA 1
ATOM 1547 C C . CYS A 1 206 ? -7.484 2.181 -21.202 1.00 95.44 206 CYS A C 1
ATOM 1549 O O . CYS A 1 206 ? -7.519 2.464 -22.394 1.00 95.44 206 CYS A O 1
ATOM 1551 N N . ILE A 1 207 ? -7.755 0.950 -20.772 1.00 94.69 207 ILE A N 1
ATOM 1552 C CA . ILE A 1 207 ? -8.290 -0.101 -21.650 1.00 94.69 207 ILE A CA 1
ATOM 1553 C C . ILE A 1 207 ? -9.799 0.087 -21.793 1.00 94.69 207 ILE A C 1
ATOM 1555 O O . ILE A 1 207 ? -10.328 0.025 -22.899 1.00 94.69 207 ILE A O 1
ATOM 1559 N N . GLU A 1 208 ? -10.460 0.309 -20.662 1.00 93.38 208 GLU A N 1
ATOM 1560 C CA . GLU A 1 208 ? -11.894 0.536 -20.545 1.00 93.38 208 GLU A CA 1
ATOM 1561 C C . GLU A 1 208 ? -12.099 1.644 -19.515 1.00 93.38 208 GLU A C 1
ATOM 1563 O O . GLU A 1 208 ? -11.497 1.608 -18.442 1.00 93.38 208 GLU A O 1
ATOM 1568 N N . GLU A 1 209 ? -12.899 2.641 -19.862 1.00 90.31 209 GLU A N 1
ATOM 1569 C CA . GLU A 1 209 ? -13.215 3.765 -18.983 1.00 90.31 209 GLU A CA 1
ATOM 1570 C C . GLU A 1 209 ? -14.227 3.331 -17.913 1.00 90.31 209 GLU A C 1
ATOM 1572 O O . GLU A 1 209 ? -15.032 2.419 -18.129 1.00 90.31 209 GLU A O 1
ATOM 1577 N N . THR A 1 210 ? -14.195 3.977 -16.751 1.00 84.06 210 THR A N 1
ATOM 1578 C CA . THR A 1 210 ? -15.299 3.937 -15.783 1.00 84.06 210 THR A CA 1
ATOM 1579 C C . THR A 1 210 ? -16.579 4.433 -16.473 1.00 84.06 210 THR A C 1
ATOM 1581 O O . THR A 1 210 ? -16.532 5.205 -17.424 1.00 84.06 210 THR A O 1
ATOM 1584 N N . SER A 1 211 ? -17.743 3.880 -16.111 1.00 74.38 211 SER A N 1
ATOM 1585 C CA . SER A 1 211 ? -19.004 4.049 -16.865 1.00 74.38 211 SER A CA 1
ATOM 1586 C C . SER A 1 211 ? -19.216 5.492 -17.390 1.00 74.38 211 SER A C 1
ATOM 1588 O O . SER A 1 211 ? -19.286 6.397 -16.564 1.00 74.38 211 SER A O 1
ATOM 1590 N N . PRO A 1 212 ? -19.491 5.714 -18.696 1.00 60.50 212 PRO A N 1
ATOM 1591 C CA . PRO A 1 212 ? -19.364 7.007 -19.401 1.00 60.50 212 PRO A CA 1
ATOM 1592 C C . PRO A 1 212 ? -20.461 8.044 -19.077 1.00 60.50 212 PRO A C 1
ATOM 1594 O O . PRO A 1 212 ? -20.901 8.814 -19.935 1.00 60.50 212 PRO A O 1
ATOM 1597 N N . LYS A 1 213 ? -20.999 8.053 -17.854 1.00 59.53 213 LYS A N 1
ATOM 1598 C CA . LYS A 1 213 ? -22.123 8.905 -17.451 1.00 59.53 213 LYS A CA 1
ATOM 1599 C C . LYS A 1 213 ? -21.665 10.328 -17.105 1.00 59.53 213 LYS A C 1
ATOM 1601 O O . LYS A 1 213 ? -21.991 10.841 -16.044 1.00 59.53 213 LYS A O 1
ATOM 1606 N N . GLY A 1 214 ? -21.035 10.995 -18.071 1.00 58.66 214 GLY A N 1
ATOM 1607 C CA . GLY A 1 214 ? -21.100 12.452 -18.213 1.00 58.66 214 GLY A CA 1
ATOM 1608 C C . GLY A 1 214 ? -20.126 13.294 -17.386 1.00 58.66 214 GLY A C 1
ATOM 1609 O O . GLY A 1 214 ? -20.472 14.437 -17.085 1.00 58.66 214 GLY A O 1
ATOM 1610 N N . GLY A 1 215 ? -18.937 12.779 -17.074 1.00 67.94 215 GLY A N 1
ATOM 1611 C CA . GLY A 1 215 ? -17.825 13.520 -16.468 1.00 67.94 215 GLY A CA 1
ATOM 1612 C C . GLY A 1 215 ? -16.510 13.237 -17.199 1.00 67.94 215 GLY A C 1
ATOM 1613 O O . GLY A 1 215 ? -16.404 12.235 -17.898 1.00 67.94 215 GLY A O 1
ATOM 1614 N N . THR A 1 216 ? -15.546 14.152 -17.097 1.00 69.69 216 THR A N 1
ATOM 1615 C CA . THR A 1 216 ? -14.138 13.888 -17.427 1.00 69.69 216 THR A CA 1
ATOM 1616 C C . THR A 1 216 ? -13.378 14.006 -16.120 1.00 69.69 216 THR A C 1
ATOM 1618 O O . THR A 1 216 ? -13.093 15.124 -15.678 1.00 69.69 216 THR A O 1
ATOM 1621 N N . ASP A 1 217 ? -13.113 12.871 -15.490 1.00 80.75 217 ASP A N 1
ATOM 1622 C CA . ASP A 1 217 ? -12.531 12.848 -14.156 1.00 80.75 217 ASP A CA 1
ATOM 1623 C C . ASP A 1 217 ? -11.022 12.618 -14.244 1.00 80.75 217 ASP A C 1
ATOM 1625 O O . ASP A 1 217 ? -10.504 11.877 -15.091 1.00 80.75 217 ASP A O 1
ATOM 1629 N N . ASP A 1 218 ? -10.279 13.340 -13.406 1.00 87.69 218 ASP A N 1
ATOM 1630 C CA . ASP A 1 218 ? -8.827 13.262 -13.407 1.00 87.69 218 ASP A CA 1
ATOM 1631 C C . ASP A 1 218 ? -8.398 11.993 -12.666 1.00 87.69 218 ASP A C 1
ATOM 1633 O O . ASP A 1 218 ? -8.721 11.780 -11.495 1.00 87.69 218 ASP A O 1
ATOM 1637 N N . MET A 1 219 ? -7.584 11.167 -13.324 1.00 89.69 219 MET A N 1
ATOM 1638 C CA . MET A 1 219 ? -6.988 10.011 -12.670 1.00 89.69 219 MET A CA 1
ATOM 1639 C C . MET A 1 219 ? -5.781 10.436 -11.840 1.00 89.69 219 MET A C 1
ATOM 1641 O O . MET A 1 219 ? -4.903 11.176 -12.293 1.00 89.69 219 MET A O 1
ATOM 1645 N N . VAL A 1 220 ? -5.683 9.897 -10.632 1.00 91.06 220 VAL A N 1
ATOM 1646 C CA . VAL A 1 220 ? -4.565 10.103 -9.718 1.00 91.06 220 VAL A CA 1
ATOM 1647 C C . VAL A 1 220 ? -3.965 8.758 -9.341 1.00 91.06 220 VAL A C 1
ATOM 1649 O O . VAL A 1 220 ? -4.645 7.884 -8.806 1.00 91.06 220 VAL A O 1
ATOM 1652 N N . LEU A 1 221 ? -2.657 8.618 -9.547 1.00 92.25 221 LEU A N 1
ATOM 1653 C CA . LEU A 1 221 ? -1.878 7.479 -9.082 1.00 92.25 221 LEU A CA 1
ATOM 1654 C C . LEU A 1 221 ? -1.084 7.854 -7.829 1.00 92.25 221 LEU A C 1
ATOM 1656 O O . LEU A 1 221 ? -0.361 8.848 -7.793 1.00 92.25 221 LEU A O 1
ATOM 1660 N N . GLY A 1 222 ? -1.166 7.017 -6.807 1.00 92.06 222 GLY A N 1
ATOM 1661 C CA . GLY A 1 222 ? -0.329 7.087 -5.617 1.00 92.06 222 GLY A CA 1
ATOM 1662 C C . GLY A 1 222 ? 0.005 5.694 -5.107 1.00 92.06 222 GLY A C 1
ATOM 1663 O O . GLY A 1 222 ? -0.218 4.692 -5.788 1.00 92.06 222 GLY A O 1
ATOM 1664 N N . GLY A 1 223 ? 0.548 5.619 -3.894 1.00 93.50 223 GLY A N 1
ATOM 1665 C CA . GLY A 1 223 ? 0.869 4.324 -3.318 1.00 93.50 223 GLY A CA 1
ATOM 1666 C C . GLY A 1 223 ? 1.861 4.336 -2.169 1.00 93.50 223 GLY A C 1
ATOM 1667 O O . GLY A 1 223 ? 2.205 5.377 -1.601 1.00 93.50 223 GLY A O 1
ATOM 1668 N N . LEU A 1 224 ? 2.337 3.138 -1.844 1.00 96.00 224 LEU A N 1
ATOM 1669 C CA . LEU A 1 224 ? 3.304 2.873 -0.786 1.00 96.00 224 LEU A CA 1
ATOM 1670 C C . LEU A 1 224 ? 4.456 2.003 -1.283 1.00 96.00 224 LEU A C 1
ATOM 1672 O O . LEU A 1 224 ? 4.253 1.062 -2.042 1.00 96.00 224 LEU A O 1
ATOM 1676 N N . LEU A 1 225 ? 5.650 2.278 -0.777 1.00 96.56 225 LEU A N 1
ATOM 1677 C CA . LEU A 1 225 ? 6.840 1.453 -0.946 1.00 96.56 225 LEU A CA 1
ATOM 1678 C C . LEU A 1 225 ? 7.134 0.765 0.385 1.00 96.56 225 LEU A C 1
ATOM 1680 O O . LEU A 1 225 ? 7.170 1.430 1.421 1.00 96.56 225 LEU A O 1
ATOM 1684 N N . ILE A 1 226 ? 7.354 -0.545 0.364 1.00 95.62 226 ILE A N 1
ATOM 1685 C CA . ILE A 1 226 ? 7.688 -1.346 1.543 1.00 95.62 226 ILE A CA 1
ATOM 1686 C C . ILE A 1 226 ? 9.005 -2.066 1.261 1.00 95.62 226 ILE A C 1
ATOM 1688 O O . ILE A 1 226 ? 9.092 -2.931 0.386 1.00 95.62 226 ILE A O 1
ATOM 1692 N N . GLY A 1 227 ? 10.060 -1.647 1.959 1.00 94.06 227 GLY A N 1
ATOM 1693 C CA . GLY A 1 227 ? 11.403 -2.181 1.761 1.00 94.06 227 GLY A CA 1
ATOM 1694 C C . GLY A 1 227 ? 11.645 -3.510 2.472 1.00 94.06 227 GLY A C 1
ATOM 1695 O O . GLY A 1 227 ? 10.829 -3.979 3.262 1.00 94.06 227 GLY A O 1
ATOM 1696 N N . ALA A 1 228 ? 12.822 -4.091 2.235 1.00 91.75 228 ALA A N 1
ATOM 1697 C CA . ALA A 1 228 ? 13.211 -5.381 2.808 1.00 91.75 228 ALA A CA 1
ATOM 1698 C C . ALA A 1 228 ? 13.259 -5.403 4.350 1.00 91.75 228 ALA A C 1
ATOM 1700 O O . ALA A 1 228 ? 13.134 -6.470 4.943 1.00 91.75 228 ALA A O 1
ATOM 1701 N N . SER A 1 229 ? 13.417 -4.249 5.010 1.00 87.38 229 SER A N 1
ATOM 1702 C CA . SER A 1 229 ? 13.338 -4.127 6.475 1.00 87.38 229 SER A CA 1
ATOM 1703 C C . SER A 1 229 ? 11.912 -3.918 7.000 1.00 87.38 229 SER A C 1
ATOM 1705 O O . SER A 1 229 ? 11.728 -3.695 8.194 1.00 87.38 229 SER A O 1
ATOM 1707 N N . GLY A 1 230 ? 10.903 -3.928 6.124 1.00 87.88 230 GLY A N 1
ATOM 1708 C CA . GLY A 1 230 ? 9.527 -3.553 6.450 1.00 87.88 230 GLY A CA 1
ATOM 1709 C C . GLY A 1 230 ? 9.301 -2.040 6.533 1.00 87.88 230 GLY A C 1
ATOM 1710 O O . GLY A 1 230 ? 8.195 -1.606 6.842 1.00 87.88 230 GLY A O 1
ATOM 1711 N N . ASN A 1 231 ? 10.312 -1.209 6.250 1.00 88.81 231 ASN A N 1
ATOM 1712 C CA . ASN A 1 231 ? 10.152 0.242 6.260 1.00 88.81 231 ASN A CA 1
ATOM 1713 C C . ASN A 1 231 ? 9.133 0.691 5.200 1.00 88.81 231 ASN A C 1
ATOM 1715 O O . ASN A 1 231 ? 9.237 0.306 4.037 1.00 88.81 231 ASN A O 1
ATOM 1719 N N . VAL A 1 232 ? 8.189 1.545 5.599 1.00 92.19 232 VAL A N 1
ATOM 1720 C CA . VAL A 1 232 ? 7.127 2.053 4.721 1.00 92.19 232 VAL A CA 1
ATOM 1721 C C . VAL A 1 232 ? 7.424 3.494 4.307 1.00 92.19 232 VAL A C 1
ATOM 1723 O O . VAL A 1 232 ? 7.579 4.378 5.153 1.00 92.19 232 VAL A O 1
ATOM 1726 N N . ALA A 1 233 ? 7.444 3.753 3.004 1.00 93.31 233 ALA A N 1
ATOM 1727 C CA . ALA A 1 233 ? 7.531 5.087 2.419 1.00 93.31 233 ALA A CA 1
ATOM 1728 C C . ALA A 1 233 ? 6.313 5.376 1.530 1.00 93.31 233 ALA A C 1
ATOM 1730 O O . ALA A 1 233 ? 5.666 4.465 1.020 1.00 93.31 233 ALA A O 1
ATOM 1731 N N . LYS A 1 234 ? 5.981 6.660 1.358 1.00 92.88 234 LYS A N 1
ATOM 1732 C CA . LYS A 1 234 ? 4.951 7.082 0.397 1.00 92.88 234 LYS A CA 1
ATOM 1733 C C . LYS A 1 234 ? 5.560 7.078 -1.001 1.00 92.88 234 LYS A C 1
ATOM 1735 O O . LYS A 1 234 ? 6.697 7.523 -1.154 1.00 92.88 234 LYS A O 1
ATOM 1740 N N . MET A 1 235 ? 4.803 6.633 -1.998 1.00 92.81 235 MET A N 1
ATOM 1741 C CA . MET A 1 235 ? 5.127 6.952 -3.387 1.00 92.81 235 MET A CA 1
ATOM 1742 C C . MET A 1 235 ? 4.830 8.428 -3.666 1.00 92.81 235 MET A C 1
ATOM 1744 O O . MET A 1 235 ? 3.946 9.025 -3.041 1.00 92.81 235 MET A O 1
ATOM 1748 N N . LYS A 1 236 ? 5.545 9.007 -4.631 1.00 89.94 236 LYS A N 1
ATOM 1749 C CA . LYS A 1 236 ? 5.175 10.285 -5.234 1.00 89.94 236 LYS A CA 1
ATOM 1750 C C . LYS A 1 236 ? 3.802 10.135 -5.891 1.00 89.94 236 LYS A C 1
ATOM 1752 O O . LYS A 1 236 ? 3.602 9.240 -6.707 1.00 89.94 236 LYS A O 1
ATOM 1757 N N . GLY A 1 237 ? 2.866 11.003 -5.513 1.00 88.00 237 GLY A N 1
ATOM 1758 C CA . GLY A 1 237 ? 1.566 11.091 -6.170 1.00 88.00 237 GLY A CA 1
ATOM 1759 C C . GLY A 1 237 ? 1.706 11.720 -7.555 1.00 88.00 237 GLY A C 1
ATOM 1760 O O . GLY A 1 237 ? 2.468 12.674 -7.727 1.00 88.00 237 GLY A O 1
ATOM 1761 N N . VAL A 1 238 ? 0.972 11.194 -8.527 1.00 89.44 238 VAL A N 1
ATOM 1762 C CA . VAL A 1 238 ? 0.987 11.632 -9.922 1.00 89.44 238 VAL A CA 1
ATOM 1763 C C . VAL A 1 238 ? -0.447 11.909 -10.352 1.00 89.44 238 VAL A C 1
ATOM 1765 O O . VAL A 1 238 ? -1.299 11.030 -10.268 1.00 89.44 238 VAL A O 1
ATOM 1768 N N . VAL A 1 239 ? -0.708 13.130 -10.822 1.00 89.56 239 VAL A N 1
ATOM 1769 C CA . VAL A 1 239 ? -1.947 13.434 -11.547 1.00 89.56 239 VAL A CA 1
ATOM 1770 C C . VAL A 1 239 ? -1.759 12.907 -12.962 1.00 89.56 239 VAL A C 1
ATOM 1772 O O . VAL A 1 239 ? -0.959 13.435 -13.735 1.00 89.56 239 VAL A O 1
ATOM 1775 N N . CYS A 1 240 ? -2.435 11.810 -13.267 1.00 90.38 240 CYS A N 1
ATOM 1776 C CA . CYS A 1 240 ? -2.359 11.139 -14.552 1.00 90.38 240 CYS A CA 1
ATOM 1777 C C . CYS A 1 240 ? -3.196 11.853 -15.625 1.00 90.38 240 CYS A C 1
ATOM 1779 O O . CYS A 1 240 ? -2.881 11.729 -16.810 1.00 90.38 240 CYS A O 1
ATOM 1781 N N . GLY A 1 241 ? -4.169 12.658 -15.189 1.00 88.69 241 GLY A N 1
ATOM 1782 C CA . GLY A 1 241 ? -5.084 13.421 -16.028 1.00 88.69 241 GLY A CA 1
ATOM 1783 C C . GLY A 1 241 ? -6.320 12.612 -16.421 1.00 88.69 241 GLY A C 1
ATOM 1784 O O . GLY A 1 241 ? -6.437 11.444 -16.064 1.00 88.69 241 GLY A O 1
ATOM 1785 N N . GLU A 1 242 ? -7.197 13.235 -17.201 1.00 90.19 242 GLU A N 1
ATOM 1786 C CA . GLU A 1 242 ? -8.382 12.602 -17.811 1.00 90.19 242 GLU A CA 1
ATOM 1787 C C . GLU A 1 242 ? -8.007 11.423 -18.738 1.00 90.19 242 GLU A C 1
ATOM 1789 O O . GLU A 1 242 ? -6.935 11.435 -19.346 1.00 90.19 242 GLU A O 1
ATOM 1794 N N . PHE A 1 243 ? -8.853 10.408 -18.890 1.00 89.69 243 PHE A N 1
ATOM 1795 C CA . PHE A 1 243 ? -8.621 9.330 -19.860 1.00 89.69 243 PHE A CA 1
ATOM 1796 C C . PHE A 1 243 ? -9.890 9.002 -20.627 1.00 89.69 243 PHE A C 1
ATOM 1798 O O . PHE A 1 243 ? -10.916 8.747 -20.014 1.00 89.69 243 PHE A O 1
ATOM 1805 N N . GLU A 1 244 ? -9.770 8.872 -21.944 1.00 90.81 244 GLU A N 1
ATOM 1806 C CA . GLU A 1 244 ? -10.759 8.164 -22.759 1.00 90.81 244 GLU A CA 1
ATOM 1807 C C . GLU A 1 244 ? -10.352 6.689 -22.940 1.00 90.81 244 GLU A C 1
ATOM 1809 O O . GLU A 1 244 ? -9.169 6.323 -22.902 1.00 90.81 244 GLU A O 1
ATOM 1814 N N . GLY A 1 245 ? -11.330 5.814 -23.188 1.00 91.56 245 GLY A N 1
ATOM 1815 C CA . GLY A 1 245 ? -11.071 4.413 -23.532 1.00 91.56 245 GLY A CA 1
ATOM 1816 C C . GLY A 1 245 ? -10.083 4.251 -24.704 1.00 91.56 245 GLY A C 1
ATOM 1817 O O . GLY A 1 245 ? -10.305 4.739 -25.813 1.00 91.56 245 GLY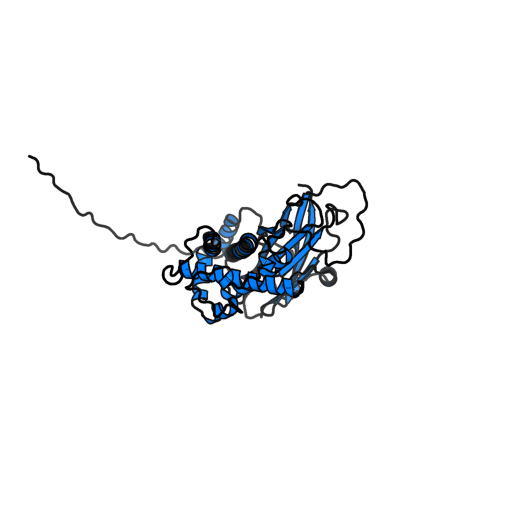 A O 1
ATOM 1818 N N . GLY A 1 246 ? -8.990 3.522 -24.473 1.00 90.88 246 GLY A N 1
ATOM 1819 C CA . GLY A 1 246 ? -7.895 3.296 -25.422 1.00 90.88 246 GLY A CA 1
ATOM 1820 C C . GLY A 1 246 ? -6.761 4.328 -25.364 1.00 90.88 246 GLY A C 1
ATOM 1821 O O . GLY A 1 246 ? -5.781 4.197 -26.107 1.00 90.88 246 GLY A O 1
ATOM 1822 N N . GLU A 1 247 ? -6.856 5.355 -24.515 1.00 93.31 247 GLU A N 1
ATOM 1823 C CA . GLU A 1 247 ? -5.787 6.340 -24.358 1.00 93.31 247 GLU A CA 1
ATOM 1824 C C . GLU A 1 247 ? -4.603 5.812 -23.554 1.00 93.31 247 GLU A C 1
ATOM 1826 O O . GLU A 1 247 ? -4.732 5.149 -22.521 1.00 93.31 247 GLU A O 1
ATOM 1831 N N . LEU A 1 248 ? -3.408 6.170 -24.021 1.00 94.44 248 LEU A N 1
ATOM 1832 C CA . LEU A 1 248 ? -2.137 5.857 -23.397 1.00 94.44 248 LEU A CA 1
ATOM 1833 C C . LEU A 1 248 ? -1.444 7.151 -22.963 1.00 94.44 248 LEU A C 1
ATOM 1835 O O . LEU A 1 248 ? -1.086 7.990 -23.789 1.00 94.44 248 LEU A O 1
ATOM 1839 N N . SER A 1 249 ? -1.169 7.263 -21.669 1.00 94.75 249 SER A N 1
ATOM 1840 C CA . SER A 1 249 ? -0.284 8.283 -21.113 1.00 94.75 249 SER A CA 1
ATOM 1841 C C . SER A 1 249 ? 1.132 7.730 -20.983 1.00 94.75 249 SER A C 1
ATOM 1843 O O . SER A 1 249 ? 1.353 6.708 -20.327 1.00 94.75 249 SER A O 1
ATOM 1845 N N . ASN A 1 250 ? 2.105 8.412 -21.591 1.00 94.81 250 ASN A N 1
ATOM 1846 C CA . ASN A 1 250 ? 3.527 8.089 -21.484 1.00 94.81 250 ASN A CA 1
ATOM 1847 C C . ASN A 1 250 ? 4.237 9.084 -20.553 1.00 94.81 250 ASN A C 1
ATOM 1849 O O . ASN A 1 250 ? 4.172 10.298 -20.762 1.00 94.81 250 ASN A O 1
ATOM 1853 N N . TYR A 1 251 ? 4.933 8.548 -19.551 1.00 94.06 251 TYR A N 1
ATOM 1854 C CA . TYR A 1 251 ? 5.621 9.297 -18.497 1.00 94.06 251 TYR A CA 1
ATOM 1855 C C . TYR A 1 251 ? 7.153 9.231 -18.608 1.00 94.06 251 TYR A C 1
ATOM 1857 O O . TYR A 1 251 ? 7.847 9.784 -17.758 1.00 94.06 251 TYR A O 1
ATOM 1865 N N . GLY A 1 252 ? 7.708 8.569 -19.630 1.00 93.50 252 GLY A N 1
ATOM 1866 C CA . GLY A 1 252 ? 9.156 8.367 -19.724 1.00 93.50 252 GLY A CA 1
ATOM 1867 C C . GLY A 1 252 ? 9.651 7.446 -18.608 1.00 93.50 252 GLY A C 1
ATOM 1868 O O . GLY A 1 252 ? 9.170 6.327 -18.517 1.00 93.50 252 GLY A O 1
ATOM 1869 N N . GLU A 1 253 ? 10.598 7.902 -17.786 1.00 93.56 253 GLU A N 1
ATOM 1870 C CA . GLU A 1 253 ? 11.082 7.221 -16.569 1.00 93.56 253 GLU A CA 1
ATOM 1871 C C . GLU A 1 253 ? 10.733 8.064 -15.333 1.00 93.56 253 GLU A C 1
ATOM 1873 O O . GLU A 1 253 ? 11.612 8.619 -14.677 1.00 93.56 253 GLU A O 1
ATOM 1878 N N . LEU A 1 254 ? 9.442 8.235 -15.033 1.00 95.00 254 LEU A N 1
ATOM 1879 C CA . LEU A 1 254 ? 9.008 9.075 -13.914 1.00 95.00 254 LEU A CA 1
ATOM 1880 C C . LEU A 1 254 ? 9.256 8.352 -12.576 1.00 95.00 254 LEU A C 1
ATOM 1882 O O . LEU A 1 254 ? 8.568 7.367 -12.299 1.00 95.00 254 LEU A O 1
ATOM 1886 N N . PRO A 1 255 ? 10.179 8.808 -11.708 1.00 95.50 255 PRO A N 1
ATOM 1887 C CA . PRO A 1 255 ? 10.427 8.145 -10.432 1.00 95.50 255 PRO A CA 1
ATOM 1888 C C . PRO A 1 255 ? 9.227 8.285 -9.486 1.00 95.50 255 PRO A C 1
ATOM 1890 O O . PRO A 1 255 ? 8.796 9.393 -9.160 1.00 95.50 255 PRO A O 1
ATOM 1893 N N . LEU A 1 256 ? 8.725 7.151 -8.997 1.00 95.06 256 LEU A N 1
ATOM 1894 C CA . LEU A 1 256 ? 7.682 7.085 -7.968 1.00 95.06 256 LEU A CA 1
ATOM 1895 C C . LEU A 1 256 ? 8.266 7.005 -6.553 1.00 95.06 256 LEU A C 1
ATOM 1897 O O . LEU A 1 256 ? 7.587 7.325 -5.579 1.00 95.06 256 LEU A O 1
ATOM 1901 N N . GLY A 1 257 ? 9.526 6.600 -6.433 1.00 96.12 257 GLY A N 1
ATOM 1902 C CA . GLY A 1 257 ? 10.298 6.591 -5.197 1.00 96.12 257 GLY A CA 1
ATOM 1903 C C . GLY A 1 257 ? 11.341 5.480 -5.212 1.00 96.12 257 GLY A C 1
ATOM 1904 O O . GLY A 1 257 ? 11.567 4.850 -6.246 1.00 96.12 257 GLY A O 1
ATOM 1905 N N . PHE A 1 258 ? 11.996 5.262 -4.073 1.00 97.44 258 PHE A N 1
ATOM 1906 C CA . PHE A 1 258 ? 13.168 4.396 -4.012 1.00 97.44 258 PHE A CA 1
ATOM 1907 C C . PHE A 1 258 ? 13.280 3.605 -2.712 1.00 97.44 258 PHE A C 1
ATOM 1909 O O . PHE A 1 258 ? 12.707 3.957 -1.679 1.00 97.44 258 PHE A O 1
ATOM 1916 N N . TYR A 1 259 ? 14.085 2.551 -2.772 1.00 97.00 259 TYR A N 1
ATOM 1917 C CA . TYR A 1 259 ? 14.491 1.712 -1.657 1.00 97.00 259 TYR A CA 1
ATOM 1918 C C . TYR A 1 259 ? 15.996 1.843 -1.452 1.00 97.00 259 TYR A C 1
ATOM 1920 O O . TYR A 1 259 ? 16.772 1.865 -2.408 1.00 97.00 259 TYR A O 1
ATOM 1928 N N . ASN A 1 260 ? 16.415 1.881 -0.190 1.00 95.00 260 ASN A N 1
ATOM 1929 C CA . ASN A 1 260 ? 17.820 1.734 0.165 1.00 95.00 260 ASN A CA 1
ATOM 1930 C C . ASN A 1 260 ? 18.161 0.237 0.214 1.00 95.00 260 ASN A C 1
ATOM 1932 O O . ASN A 1 260 ? 17.627 -0.486 1.059 1.00 95.00 260 ASN A O 1
ATOM 1936 N N . LEU A 1 261 ? 19.054 -0.228 -0.664 1.00 95.44 261 LEU A N 1
ATOM 1937 C CA . LEU A 1 261 ? 19.468 -1.634 -0.706 1.00 95.44 261 LEU A CA 1
ATOM 1938 C C . LEU A 1 261 ? 20.296 -2.030 0.523 1.00 95.44 261 LEU A C 1
ATOM 1940 O O . LEU A 1 261 ? 20.337 -3.205 0.878 1.00 95.44 261 LEU A O 1
ATOM 1944 N N . ASN A 1 262 ? 20.868 -1.063 1.241 1.00 93.62 262 ASN A N 1
ATOM 1945 C CA . ASN A 1 262 ? 21.642 -1.286 2.461 1.00 93.62 262 ASN A CA 1
ATOM 1946 C C . ASN A 1 262 ? 20.786 -1.278 3.742 1.00 93.62 262 ASN A C 1
ATOM 1948 O O . ASN A 1 262 ? 21.334 -1.318 4.839 1.00 93.62 262 ASN A O 1
ATOM 1952 N N . SER A 1 263 ? 19.450 -1.226 3.639 1.00 88.62 263 SER A N 1
ATOM 1953 C CA . SER A 1 263 ? 18.558 -1.190 4.814 1.00 88.62 263 SER A CA 1
ATOM 1954 C C . SER A 1 263 ? 18.551 -2.480 5.644 1.00 88.62 263 SER A C 1
ATOM 1956 O O . SER A 1 263 ? 18.153 -2.464 6.807 1.00 88.62 263 SER A O 1
ATOM 1958 N N . THR A 1 264 ? 18.995 -3.591 5.057 1.00 90.56 264 THR A N 1
ATOM 1959 C CA . THR A 1 264 ? 19.210 -4.886 5.717 1.00 90.56 264 THR A CA 1
ATOM 1960 C C . THR A 1 264 ? 20.534 -5.497 5.245 1.00 90.56 264 THR A C 1
ATOM 1962 O O . THR A 1 264 ? 20.999 -5.171 4.151 1.00 90.56 264 THR A O 1
ATOM 1965 N N . PRO A 1 265 ? 21.181 -6.383 6.014 1.00 91.12 265 PRO A N 1
ATOM 1966 C CA . PRO A 1 265 ? 22.329 -7.139 5.519 1.00 91.12 265 PRO A CA 1
ATO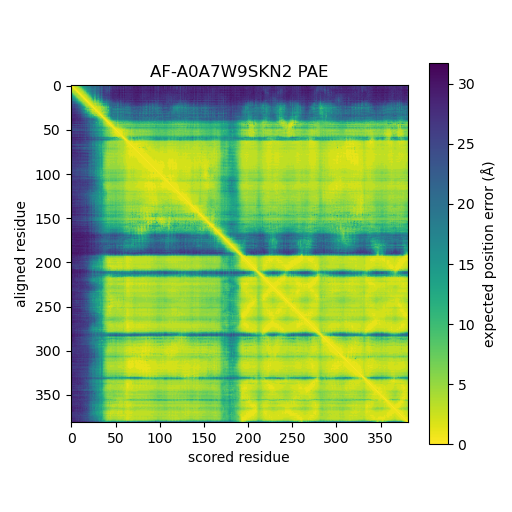M 1967 C C . PRO A 1 265 ? 21.895 -8.278 4.580 1.00 91.12 265 PRO A C 1
ATOM 1969 O O . PRO A 1 265 ? 20.828 -8.861 4.758 1.00 91.12 265 PRO A O 1
ATOM 1972 N N . GLY A 1 266 ? 22.755 -8.626 3.618 1.00 91.81 266 GLY A N 1
ATOM 1973 C CA . GLY A 1 266 ? 22.624 -9.834 2.793 1.00 91.81 266 GLY A CA 1
ATOM 1974 C C . GLY A 1 266 ? 21.510 -9.819 1.738 1.00 91.81 266 GLY A C 1
ATOM 1975 O O . GLY A 1 266 ? 20.752 -8.860 1.610 1.00 91.81 266 GLY A O 1
ATOM 1976 N N . TYR A 1 267 ? 21.453 -10.907 0.970 1.00 92.19 267 TYR A N 1
ATOM 1977 C CA . TYR A 1 267 ? 20.429 -11.228 -0.028 1.00 92.19 267 TYR A CA 1
ATOM 1978 C C . TYR A 1 267 ? 19.930 -12.670 0.218 1.00 92.19 267 TYR A C 1
ATOM 1980 O O . TYR A 1 267 ? 20.684 -13.465 0.786 1.00 92.19 267 TYR A O 1
ATOM 1988 N N . PRO A 1 268 ? 18.694 -13.033 -0.177 1.00 94.50 268 PRO A N 1
ATOM 1989 C CA . PRO A 1 268 ? 17.752 -12.255 -0.984 1.00 94.50 268 PRO A CA 1
ATOM 1990 C C . PRO A 1 268 ? 17.087 -11.095 -0.232 1.00 94.50 268 PRO A C 1
ATOM 1992 O O . PRO A 1 268 ? 16.942 -11.122 0.989 1.00 94.50 268 PRO A O 1
ATOM 1995 N N . LYS A 1 269 ? 16.659 -10.078 -0.986 1.00 94.00 269 LYS A N 1
ATOM 1996 C CA . LYS A 1 269 ? 15.870 -8.941 -0.496 1.00 94.00 269 LYS A CA 1
ATOM 1997 C C . LYS A 1 269 ? 14.578 -8.849 -1.284 1.00 94.00 269 LYS A C 1
ATOM 1999 O O . LYS A 1 269 ? 14.622 -8.824 -2.511 1.00 94.00 269 LYS A O 1
ATOM 2004 N N . THR A 1 270 ? 13.456 -8.736 -0.584 1.00 95.38 270 THR A N 1
ATOM 2005 C CA . THR A 1 270 ? 12.147 -8.556 -1.212 1.00 95.38 270 THR A CA 1
ATOM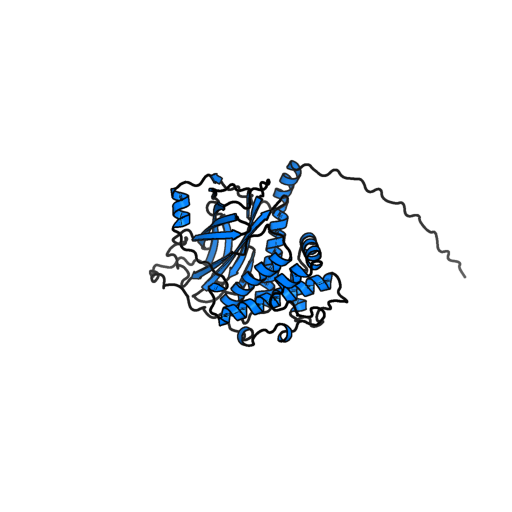 2006 C C . THR A 1 270 ? 11.636 -7.145 -0.960 1.00 95.38 270 THR A C 1
ATOM 2008 O O . THR A 1 270 ? 11.639 -6.666 0.173 1.00 95.38 270 THR A O 1
ATOM 2011 N N . PHE A 1 271 ? 11.202 -6.491 -2.029 1.00 96.12 271 PHE A N 1
ATOM 2012 C CA . PHE A 1 271 ? 10.641 -5.149 -2.043 1.00 96.12 271 PHE A CA 1
ATOM 2013 C C . PHE A 1 271 ? 9.216 -5.222 -2.564 1.00 96.12 271 PHE A C 1
ATOM 2015 O O . PHE A 1 271 ? 8.919 -6.018 -3.458 1.00 96.12 271 PHE A O 1
ATOM 2022 N N . TYR A 1 272 ? 8.351 -4.379 -2.021 1.00 97.00 272 TYR A N 1
ATOM 2023 C CA . TYR A 1 272 ? 6.950 -4.337 -2.398 1.00 97.00 272 TYR A CA 1
ATOM 2024 C C . TYR A 1 272 ? 6.524 -2.913 -2.701 1.00 97.00 272 TYR A C 1
ATOM 2026 O O . TYR A 1 272 ? 6.881 -1.982 -1.982 1.00 97.00 272 TYR A O 1
ATOM 2034 N N . ALA A 1 273 ? 5.699 -2.765 -3.726 1.00 96.88 273 ALA A N 1
ATOM 2035 C CA . ALA A 1 273 ? 5.017 -1.523 -4.039 1.00 96.88 273 ALA A CA 1
ATOM 2036 C C . ALA A 1 273 ? 3.512 -1.777 -4.066 1.00 96.88 273 ALA A C 1
ATOM 2038 O O . ALA A 1 273 ? 3.067 -2.783 -4.605 1.00 96.88 273 ALA A O 1
ATOM 2039 N N . ILE A 1 274 ? 2.730 -0.881 -3.475 1.00 96.12 274 ILE A N 1
ATOM 2040 C CA . ILE A 1 274 ? 1.268 -0.928 -3.516 1.00 96.12 274 ILE A CA 1
ATOM 2041 C C . ILE A 1 274 ? 0.798 0.322 -4.235 1.00 96.12 274 ILE A C 1
ATOM 2043 O O . ILE A 1 274 ? 0.881 1.413 -3.675 1.00 96.12 274 ILE A O 1
ATOM 2047 N N . PHE A 1 275 ? 0.326 0.162 -5.462 1.00 95.12 275 PHE A N 1
ATOM 2048 C CA . PHE A 1 275 ? -0.287 1.218 -6.247 1.00 95.12 275 PHE A CA 1
ATOM 2049 C C . PHE A 1 275 ? -1.744 1.408 -5.844 1.00 95.12 275 PHE A C 1
ATOM 2051 O O . PHE A 1 275 ? -2.455 0.459 -5.509 1.00 95.12 275 PHE A O 1
ATOM 2058 N N . MET A 1 276 ? -2.197 2.648 -5.924 1.00 92.88 276 MET A N 1
ATOM 2059 C CA . MET A 1 276 ? -3.588 3.017 -5.761 1.00 92.88 276 MET A CA 1
ATOM 2060 C C . MET A 1 276 ? -3.942 4.047 -6.816 1.00 92.88 276 MET A C 1
ATOM 2062 O O . MET A 1 276 ? -3.299 5.093 -6.900 1.00 92.88 276 MET A O 1
ATOM 2066 N N . LEU A 1 277 ? -4.951 3.716 -7.610 1.00 92.94 277 LEU A N 1
ATOM 2067 C CA . LEU A 1 277 ? -5.492 4.573 -8.647 1.00 92.94 277 LEU A CA 1
ATOM 2068 C C . LEU A 1 277 ? -6.854 5.088 -8.178 1.00 92.94 277 LEU A C 1
ATOM 2070 O O . LEU A 1 277 ? -7.639 4.318 -7.624 1.00 92.94 277 LEU A O 1
ATOM 2074 N N . VAL A 1 278 ? -7.105 6.378 -8.358 1.00 90.00 278 VAL A N 1
ATOM 2075 C CA . VAL A 1 278 ? -8.348 7.038 -7.948 1.00 90.00 278 VAL A CA 1
ATOM 2076 C C . VAL A 1 278 ? -8.814 7.965 -9.051 1.00 90.00 278 VAL A C 1
ATOM 2078 O O . VAL A 1 278 ? -8.008 8.715 -9.597 1.00 90.00 278 VAL A O 1
ATOM 2081 N N . GLU A 1 279 ? -10.094 7.869 -9.363 1.00 88.50 279 GLU A N 1
ATOM 2082 C CA . GLU A 1 279 ? -10.855 8.823 -10.157 1.00 88.50 279 GLU A CA 1
ATOM 2083 C C . GLU A 1 279 ? -11.289 9.966 -9.236 1.00 88.50 279 GLU A C 1
ATOM 2085 O O . GLU A 1 279 ? -11.619 9.742 -8.067 1.00 88.50 279 GLU A O 1
ATOM 2090 N N . SER A 1 280 ? -11.151 11.207 -9.690 1.00 82.75 280 SER A N 1
ATOM 2091 C CA . SER A 1 280 ? -11.272 12.347 -8.793 1.00 82.75 280 SER A CA 1
ATOM 2092 C C . SER A 1 280 ? -11.969 13.529 -9.468 1.00 82.75 280 SER A C 1
ATOM 2094 O O . SER A 1 280 ? -11.453 14.124 -10.414 1.00 82.75 280 SER A O 1
ATOM 2096 N N . ASP A 1 281 ? -13.142 13.870 -8.929 1.00 73.12 281 ASP A N 1
ATOM 2097 C CA . ASP A 1 281 ? -14.010 14.948 -9.402 1.00 73.12 281 ASP A CA 1
ATOM 2098 C C . ASP A 1 281 ? -13.585 16.301 -8.801 1.00 73.12 281 ASP A C 1
ATOM 2100 O O . ASP A 1 281 ? -14.163 16.792 -7.830 1.00 73.12 281 ASP A O 1
ATOM 2104 N N . SER A 1 282 ? -12.601 16.964 -9.406 1.00 55.44 282 SER A N 1
ATOM 2105 C CA . SER A 1 282 ? -12.163 18.342 -9.121 1.00 55.44 282 SER A CA 1
ATOM 2106 C C . SER A 1 282 ? -11.645 18.655 -7.689 1.00 55.44 282 SER A C 1
ATOM 2108 O O . SER A 1 282 ? -12.363 18.617 -6.690 1.00 55.44 282 SER A O 1
ATOM 2110 N N . ASP A 1 283 ? -10.390 19.138 -7.639 1.00 59.97 283 ASP A N 1
ATOM 2111 C CA . ASP A 1 283 ? -9.516 19.444 -6.472 1.00 59.97 283 ASP A CA 1
ATOM 2112 C C . ASP A 1 283 ? -8.670 18.258 -5.935 1.00 59.97 283 ASP A C 1
ATOM 2114 O O . ASP A 1 283 ? -8.490 18.024 -4.732 1.00 59.97 283 ASP A O 1
ATOM 2118 N N . ASP A 1 284 ? -8.029 17.549 -6.863 1.00 64.25 284 ASP A N 1
ATOM 2119 C CA . ASP A 1 284 ? -7.627 16.142 -6.689 1.00 64.25 284 ASP A CA 1
ATOM 2120 C C . ASP A 1 284 ? -6.220 15.931 -6.121 1.00 64.25 284 ASP A C 1
ATOM 2122 O O . ASP A 1 284 ? -5.880 14.866 -5.598 1.00 64.25 284 ASP A O 1
ATOM 2126 N N . ALA A 1 285 ? -5.398 16.981 -6.095 1.00 65.06 285 ALA A N 1
ATOM 2127 C CA . ALA A 1 285 ? -4.094 16.928 -5.436 1.00 65.06 285 ALA A CA 1
ATOM 2128 C C . ALA A 1 285 ? -4.217 16.797 -3.908 1.00 65.06 285 ALA A C 1
ATOM 2130 O O . ALA A 1 285 ? -3.298 16.303 -3.246 1.00 65.06 285 ALA A O 1
ATOM 2131 N N . GLU A 1 286 ? -5.313 17.285 -3.326 1.00 73.81 286 GLU A N 1
ATOM 2132 C CA . GLU A 1 286 ? -5.572 17.147 -1.895 1.00 73.81 286 GLU A CA 1
ATOM 2133 C C . GLU A 1 286 ? -6.083 15.739 -1.574 1.00 73.81 286 GLU A C 1
ATOM 2135 O O . GLU A 1 286 ? -5.602 15.116 -0.627 1.00 73.81 286 GLU A O 1
ATOM 2140 N N . VAL A 1 287 ? -6.987 15.201 -2.402 1.00 71.19 287 VAL A N 1
ATOM 2141 C CA . VAL A 1 287 ? -7.515 13.832 -2.276 1.00 71.19 287 VAL A CA 1
ATOM 2142 C C . VAL A 1 287 ? -6.381 12.813 -2.370 1.00 71.19 287 VAL A C 1
ATOM 2144 O O . VAL A 1 287 ? -6.230 11.997 -1.461 1.00 71.19 287 VAL A O 1
ATOM 2147 N N . ALA A 1 288 ? -5.504 12.938 -3.372 1.00 71.12 288 ALA A N 1
ATOM 2148 C CA . ALA A 1 288 ? -4.301 12.119 -3.535 1.00 71.12 288 ALA A CA 1
ATOM 2149 C C . ALA A 1 288 ? -3.433 12.073 -2.267 1.00 71.12 288 ALA A C 1
ATOM 2151 O O . ALA A 1 288 ? -3.006 11.011 -1.796 1.00 71.12 288 ALA A O 1
ATOM 2152 N N . ARG A 1 289 ? -3.163 13.256 -1.698 1.00 74.44 289 ARG A N 1
ATOM 2153 C CA . ARG A 1 289 ? -2.316 13.428 -0.510 1.00 74.44 289 ARG A CA 1
ATOM 2154 C C . ARG A 1 289 ? -2.976 12.859 0.737 1.00 74.44 289 ARG A C 1
ATOM 2156 O O . ARG A 1 289 ? -2.308 12.198 1.539 1.00 74.44 289 ARG A O 1
ATOM 2163 N N . ASN A 1 290 ? -4.269 13.104 0.891 1.00 77.62 290 ASN A N 1
ATOM 2164 C CA . ASN A 1 290 ? -5.069 12.630 2.010 1.00 77.62 290 ASN A CA 1
ATOM 2165 C C . ASN A 1 290 ? -5.187 11.107 1.992 1.00 77.62 290 ASN A C 1
ATOM 2167 O O . ASN A 1 290 ? -4.939 10.464 3.013 1.00 77.62 290 ASN A O 1
ATOM 2171 N N . LEU A 1 291 ? -5.437 10.530 0.817 1.00 81.12 291 LEU A N 1
ATOM 2172 C CA . LEU A 1 291 ? -5.492 9.092 0.624 1.00 81.12 291 LEU A CA 1
ATOM 2173 C C . LEU A 1 291 ? -4.139 8.445 0.899 1.00 81.12 291 LEU A C 1
ATOM 2175 O O . LEU A 1 291 ? -4.048 7.581 1.760 1.00 81.12 291 LEU A O 1
ATOM 2179 N N . THR A 1 292 ? -3.060 8.932 0.281 1.00 83.00 292 THR A N 1
ATOM 2180 C CA . THR A 1 292 ? -1.703 8.402 0.512 1.00 83.00 292 THR A CA 1
ATOM 2181 C C . THR A 1 292 ? -1.294 8.494 1.990 1.00 83.00 292 THR A C 1
ATOM 2183 O O . THR A 1 292 ? -0.557 7.652 2.507 1.00 83.00 292 THR A O 1
ATOM 2186 N N . SER A 1 293 ? -1.772 9.513 2.709 1.00 83.81 293 SER A N 1
ATOM 2187 C CA . SER A 1 293 ? -1.552 9.636 4.153 1.00 83.81 293 SER A CA 1
ATOM 2188 C C . SER A 1 293 ? -2.335 8.590 4.945 1.00 83.81 293 SER A C 1
ATOM 2190 O O . SER A 1 293 ? -1.730 7.924 5.780 1.00 83.81 293 SER A O 1
ATOM 2192 N N . ALA A 1 294 ? -3.613 8.370 4.627 1.00 85.25 294 ALA A N 1
ATOM 2193 C CA . ALA A 1 294 ? -4.416 7.301 5.220 1.00 85.25 294 ALA A CA 1
ATOM 2194 C C . ALA A 1 294 ? -3.826 5.905 4.934 1.00 85.25 294 ALA A C 1
ATOM 2196 O O . ALA A 1 294 ? -3.698 5.092 5.848 1.00 85.25 294 ALA A O 1
ATOM 2197 N N . LEU A 1 295 ? -3.366 5.657 3.702 1.00 89.19 295 LEU A N 1
ATOM 2198 C CA . LEU A 1 295 ? -2.650 4.436 3.320 1.00 89.19 295 LEU A CA 1
ATOM 2199 C C . LEU A 1 295 ? -1.419 4.212 4.199 1.00 89.19 295 LEU A C 1
ATOM 2201 O O . LEU A 1 295 ? -1.221 3.125 4.741 1.00 89.19 295 LEU A O 1
ATOM 2205 N N . LYS A 1 296 ? -0.594 5.254 4.372 1.00 89.75 296 LYS A N 1
ATOM 2206 C CA . LYS A 1 296 ? 0.601 5.172 5.216 1.00 89.75 296 LYS A CA 1
ATOM 2207 C C . LYS A 1 296 ? 0.233 4.877 6.667 1.00 89.75 296 LYS A C 1
ATOM 2209 O O . LYS A 1 296 ? 0.942 4.095 7.293 1.00 89.75 296 LYS A O 1
ATOM 2214 N N . THR A 1 297 ? -0.838 5.466 7.198 1.00 89.69 297 THR A N 1
ATOM 2215 C CA . THR A 1 297 ? -1.342 5.168 8.547 1.00 89.69 297 THR A CA 1
ATOM 2216 C C . THR A 1 297 ? -1.685 3.685 8.687 1.00 89.69 297 THR A C 1
ATOM 2218 O O . THR A 1 297 ? -1.169 3.043 9.599 1.00 89.69 297 THR A O 1
ATOM 2221 N N . VAL A 1 298 ? -2.445 3.114 7.742 1.00 92.31 298 VAL A N 1
ATOM 2222 C CA . VAL A 1 298 ? -2.761 1.673 7.719 1.00 92.31 298 VAL A CA 1
ATOM 2223 C C . VAL A 1 298 ? -1.480 0.840 7.693 1.00 92.31 298 VAL A C 1
ATOM 2225 O O . VAL A 1 298 ? -1.276 -0.014 8.551 1.00 92.31 298 VAL A O 1
ATOM 2228 N N . ALA A 1 299 ? -0.574 1.122 6.757 1.00 92.00 299 ALA A N 1
ATOM 2229 C CA . ALA A 1 299 ? 0.653 0.349 6.600 1.00 92.00 299 ALA A CA 1
ATOM 2230 C C . ALA A 1 299 ? 1.608 0.459 7.794 1.00 92.00 299 ALA A C 1
ATOM 2232 O O . ALA A 1 299 ? 2.199 -0.534 8.209 1.00 92.00 299 ALA A O 1
ATOM 2233 N N . THR A 1 300 ? 1.734 1.649 8.380 1.00 90.94 300 THR A N 1
ATOM 2234 C CA . THR A 1 300 ? 2.585 1.879 9.554 1.00 90.94 300 THR A CA 1
ATOM 2235 C C . THR A 1 300 ? 2.014 1.178 10.781 1.00 90.94 300 THR A C 1
ATOM 2237 O O . THR A 1 300 ? 2.779 0.601 11.551 1.00 90.94 300 THR A O 1
ATOM 2240 N N . LEU A 1 301 ? 0.685 1.170 10.940 1.00 91.50 301 LEU A N 1
ATOM 2241 C CA . LEU A 1 301 ? 0.032 0.414 12.004 1.00 91.50 301 LEU A CA 1
ATOM 2242 C C . LEU A 1 301 ? 0.276 -1.082 11.818 1.00 91.50 301 LEU A C 1
ATOM 2244 O O . LEU A 1 301 ? 0.704 -1.731 12.765 1.00 91.50 301 LEU A O 1
ATOM 2248 N N . VAL A 1 302 ? 0.092 -1.617 10.605 1.00 91.75 302 VAL A N 1
ATOM 2249 C CA . VAL A 1 302 ? 0.335 -3.041 10.333 1.00 91.75 302 VAL A CA 1
ATOM 2250 C C . VAL A 1 302 ? 1.791 -3.424 10.634 1.00 91.75 302 VAL A C 1
ATOM 2252 O O . VAL A 1 302 ? 2.050 -4.365 11.380 1.00 91.75 302 VAL A O 1
ATOM 2255 N N . VAL A 1 303 ? 2.765 -2.677 10.115 1.00 89.12 303 VAL A N 1
ATOM 2256 C CA . VAL A 1 303 ? 4.184 -2.983 10.360 1.00 89.12 303 VAL A CA 1
ATOM 2257 C C . VAL A 1 303 ? 4.550 -2.819 11.839 1.00 89.12 303 VAL A C 1
ATOM 2259 O O . VAL A 1 303 ? 5.255 -3.662 12.388 1.00 89.12 303 VAL A O 1
ATOM 2262 N N . GLY A 1 304 ? 4.071 -1.764 12.504 1.00 85.75 304 GLY A N 1
ATOM 2263 C CA . GLY A 1 304 ? 4.418 -1.464 13.895 1.00 85.75 304 GLY A CA 1
ATOM 2264 C C . GLY A 1 304 ? 3.765 -2.403 14.911 1.00 85.75 304 GLY A C 1
ATOM 2265 O O . GLY A 1 304 ? 4.430 -2.881 15.828 1.00 85.75 304 GLY A O 1
ATOM 2266 N N . ALA A 1 305 ? 2.475 -2.699 14.742 1.00 86.44 305 ALA A N 1
ATOM 2267 C CA . ALA A 1 305 ? 1.713 -3.554 15.650 1.00 86.44 305 ALA A CA 1
ATOM 2268 C C . ALA A 1 305 ? 2.021 -5.046 15.466 1.00 86.44 305 ALA A C 1
ATOM 2270 O O . ALA A 1 305 ? 1.905 -5.818 16.420 1.00 86.44 305 ALA A O 1
ATOM 2271 N N . PHE A 1 306 ? 2.422 -5.455 14.258 1.00 86.62 306 PHE A N 1
ATOM 2272 C CA . PHE A 1 306 ? 2.546 -6.865 13.884 1.00 86.62 306 PHE A CA 1
ATOM 2273 C C . PHE A 1 306 ? 3.942 -7.237 13.378 1.00 86.62 306 PHE A C 1
ATOM 2275 O O . PHE A 1 306 ? 4.090 -8.212 12.651 1.00 86.62 306 PHE A O 1
ATOM 2282 N N . ALA A 1 307 ? 4.984 -6.525 13.818 1.00 83.50 307 ALA A N 1
ATOM 2283 C CA . ALA A 1 307 ? 6.378 -6.706 13.390 1.00 83.50 307 ALA A CA 1
ATOM 2284 C C . ALA A 1 307 ? 6.955 -8.139 13.517 1.00 83.50 307 ALA A C 1
ATOM 2286 O O . ALA A 1 307 ? 8.071 -8.381 13.070 1.00 83.50 307 ALA A O 1
ATOM 2287 N N . GLY A 1 308 ? 6.247 -9.078 14.159 1.00 79.44 308 GLY A N 1
ATOM 2288 C CA . GLY A 1 308 ? 6.633 -10.490 14.218 1.00 79.44 308 GLY A CA 1
ATOM 2289 C C . GLY A 1 308 ? 6.180 -11.345 13.032 1.00 79.44 308 GLY A C 1
ATOM 2290 O O . GLY A 1 308 ? 6.734 -12.423 12.832 1.00 79.44 308 GLY A O 1
ATOM 2291 N N . ALA A 1 309 ? 5.210 -10.882 12.245 1.00 83.94 309 ALA A N 1
ATOM 2292 C CA . ALA A 1 309 ? 4.741 -11.603 11.071 1.00 83.94 309 ALA A CA 1
ATOM 2293 C C . ALA A 1 309 ? 5.765 -11.540 9.926 1.00 83.94 309 ALA A C 1
ATOM 2295 O O . ALA A 1 309 ? 6.585 -10.623 9.846 1.00 83.94 309 ALA A O 1
ATOM 2296 N N . SER A 1 310 ? 5.707 -12.509 9.009 1.00 87.00 310 SER A N 1
ATOM 2297 C CA . SER A 1 310 ? 6.542 -12.476 7.806 1.00 87.00 310 SER A CA 1
ATOM 2298 C C . SER A 1 310 ? 6.177 -11.280 6.918 1.00 87.00 310 SER A C 1
ATOM 2300 O O . SER A 1 310 ? 5.024 -10.840 6.890 1.00 87.00 310 SER A O 1
ATOM 2302 N N . THR A 1 311 ? 7.143 -10.762 6.152 1.00 87.88 311 THR A N 1
ATOM 2303 C CA . THR A 1 311 ? 6.922 -9.598 5.277 1.00 87.88 311 THR A CA 1
ATOM 2304 C C . THR A 1 311 ? 5.762 -9.823 4.309 1.00 87.88 311 THR A C 1
ATOM 2306 O O . THR A 1 311 ? 4.925 -8.939 4.161 1.00 87.88 311 THR A O 1
ATOM 2309 N N . GLY A 1 312 ? 5.658 -11.011 3.702 1.00 88.69 312 GLY A N 1
ATOM 2310 C CA . GLY A 1 312 ? 4.546 -11.352 2.813 1.00 88.69 312 GLY A CA 1
ATOM 2311 C C . GLY A 1 312 ? 3.181 -11.279 3.509 1.00 88.69 312 GLY A C 1
ATOM 2312 O O . GLY A 1 312 ? 2.246 -10.692 2.965 1.00 88.69 312 GLY A O 1
ATOM 2313 N N . VAL A 1 313 ? 3.069 -11.794 4.740 1.00 91.56 313 VAL A N 1
ATOM 2314 C CA . VAL A 1 313 ? 1.837 -11.693 5.546 1.00 91.56 313 VAL A CA 1
ATOM 2315 C C . VAL A 1 313 ? 1.493 -10.234 5.837 1.00 91.56 313 VAL A C 1
ATOM 2317 O O . VAL A 1 313 ? 0.341 -9.839 5.666 1.00 91.56 313 VAL A O 1
ATOM 2320 N N . LEU A 1 314 ? 2.481 -9.421 6.226 1.00 92.75 314 LEU A N 1
ATOM 2321 C CA . LEU A 1 314 ? 2.276 -7.996 6.496 1.00 92.75 314 LEU A CA 1
ATOM 2322 C C . LEU A 1 314 ? 1.804 -7.248 5.253 1.00 92.75 314 LEU A C 1
ATOM 2324 O O . LEU A 1 314 ? 0.817 -6.527 5.323 1.00 92.75 314 LEU A O 1
ATOM 2328 N N . VAL A 1 315 ? 2.451 -7.440 4.104 1.00 93.81 315 VAL A N 1
ATOM 2329 C CA . VAL A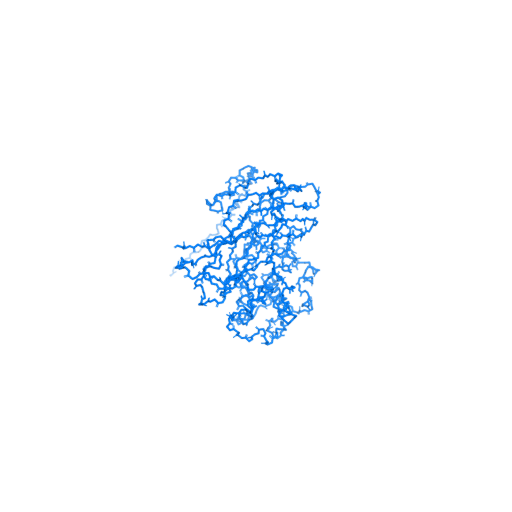 1 315 ? 2.056 -6.757 2.864 1.00 93.81 315 VAL A CA 1
ATOM 2330 C C . VAL A 1 315 ? 0.669 -7.207 2.409 1.00 93.81 315 VAL A C 1
ATOM 2332 O O . VAL A 1 315 ? -0.145 -6.366 2.032 1.00 93.81 315 VAL A O 1
ATOM 2335 N N . GLY A 1 316 ? 0.358 -8.504 2.509 1.00 94.94 316 GLY A N 1
ATOM 2336 C CA . GLY A 1 316 ? -0.981 -9.018 2.218 1.00 94.94 316 GLY A CA 1
ATOM 2337 C C . GLY A 1 316 ? -2.045 -8.393 3.123 1.00 94.94 316 GLY A C 1
ATOM 2338 O O . GLY A 1 316 ? -3.096 -7.976 2.640 1.00 94.94 316 GLY A O 1
ATOM 2339 N N . ALA A 1 317 ? -1.742 -8.255 4.417 1.00 95.56 317 ALA A N 1
ATOM 2340 C CA . ALA A 1 317 ? -2.619 -7.598 5.378 1.00 95.56 317 ALA A CA 1
ATOM 2341 C C . ALA A 1 317 ? -2.792 -6.106 5.079 1.00 95.56 317 ALA A C 1
ATOM 2343 O O . ALA A 1 317 ? -3.890 -5.585 5.215 1.00 95.56 317 ALA A O 1
ATOM 2344 N N . ILE A 1 318 ? -1.731 -5.417 4.648 1.00 95.75 318 ILE A N 1
ATOM 2345 C CA . ILE A 1 318 ? -1.790 -4.004 4.258 1.00 95.75 318 ILE A CA 1
ATOM 2346 C C . ILE A 1 318 ? -2.713 -3.825 3.054 1.00 95.75 318 ILE A C 1
ATOM 2348 O O . ILE A 1 318 ? -3.585 -2.966 3.102 1.00 95.75 318 ILE A O 1
ATOM 2352 N N . ILE A 1 319 ? -2.562 -4.636 2.002 1.00 95.50 319 ILE A N 1
ATOM 2353 C CA . ILE A 1 319 ? -3.408 -4.560 0.800 1.00 95.50 319 ILE A CA 1
ATOM 2354 C C . ILE A 1 319 ? -4.884 -4.789 1.160 1.00 95.50 319 ILE A C 1
ATOM 2356 O O . ILE A 1 319 ? -5.739 -3.992 0.771 1.00 95.50 319 ILE A O 1
ATOM 2360 N N . ASP A 1 320 ? -5.181 -5.832 1.943 1.00 95.75 320 ASP A N 1
ATOM 2361 C CA . ASP A 1 320 ? -6.548 -6.144 2.385 1.00 95.75 320 ASP A CA 1
ATOM 2362 C C . ASP A 1 320 ? -7.124 -5.044 3.294 1.00 95.75 320 ASP A C 1
ATOM 2364 O O . ASP A 1 320 ? -8.257 -4.597 3.095 1.00 95.75 320 ASP A O 1
ATOM 2368 N N . ALA A 1 321 ? -6.327 -4.533 4.238 1.00 94.88 321 ALA A N 1
ATOM 2369 C CA . ALA A 1 321 ? -6.750 -3.499 5.180 1.00 94.88 321 ALA A CA 1
ATOM 2370 C C . ALA A 1 321 ? -7.021 -2.186 4.465 1.00 94.88 321 ALA A C 1
ATOM 2372 O O . ALA A 1 321 ? -8.020 -1.534 4.748 1.00 94.88 321 ALA A O 1
ATOM 2373 N N . ILE A 1 322 ? -6.166 -1.817 3.511 1.00 93.69 322 ILE A N 1
ATOM 2374 C CA . ILE A 1 322 ? -6.368 -0.664 2.642 1.00 93.69 322 ILE A CA 1
ATOM 2375 C C . ILE A 1 322 ? -7.689 -0.810 1.883 1.00 93.69 322 ILE A C 1
ATOM 2377 O O . ILE A 1 322 ? -8.503 0.107 1.924 1.00 93.69 322 ILE A O 1
ATOM 2381 N N . GLY A 1 323 ? -7.935 -1.957 1.239 1.00 91.56 323 GLY A N 1
ATOM 2382 C CA . GLY A 1 323 ? -9.168 -2.192 0.484 1.00 91.56 323 GLY A CA 1
ATOM 2383 C C . GLY A 1 323 ? -10.427 -2.097 1.353 1.00 91.56 323 GLY A C 1
ATOM 2384 O O . GLY A 1 323 ? -11.391 -1.429 0.979 1.00 91.56 323 GLY A O 1
ATOM 2385 N N . LYS A 1 324 ? -10.408 -2.711 2.542 1.00 92.06 324 LYS A N 1
ATOM 2386 C CA . LYS A 1 324 ? -11.520 -2.669 3.509 1.00 92.06 324 LYS A CA 1
ATOM 2387 C C . LYS A 1 324 ? -11.731 -1.283 4.106 1.00 92.06 324 LYS A C 1
ATOM 2389 O O . LYS A 1 324 ? -12.868 -0.827 4.202 1.00 92.06 324 LYS A O 1
ATOM 2394 N N . PHE A 1 325 ? -10.649 -0.630 4.522 1.00 90.38 325 PHE A N 1
ATOM 2395 C CA . PHE A 1 325 ? -10.691 0.690 5.136 1.00 90.38 325 PHE A CA 1
ATOM 2396 C C . PHE A 1 325 ? -11.169 1.721 4.118 1.00 90.38 325 PHE A C 1
ATOM 2398 O O . PHE A 1 325 ? -12.128 2.439 4.372 1.00 90.38 325 PHE A O 1
ATOM 2405 N N . ILE A 1 326 ? -10.589 1.741 2.920 1.00 86.69 326 ILE A N 1
ATOM 2406 C CA . ILE A 1 326 ? -11.015 2.684 1.890 1.00 86.69 326 ILE A CA 1
ATOM 2407 C C . ILE A 1 326 ? -12.449 2.412 1.464 1.00 86.69 326 ILE A C 1
ATOM 2409 O O . ILE A 1 326 ? -13.236 3.346 1.461 1.00 86.69 326 ILE A O 1
ATOM 2413 N N . GLY A 1 327 ? -12.838 1.156 1.238 1.00 85.81 327 GLY A N 1
ATOM 2414 C CA . GLY A 1 327 ? -14.224 0.839 0.889 1.00 85.81 327 GLY A CA 1
ATOM 2415 C C . GLY A 1 327 ? -15.255 1.073 1.983 1.00 85.81 327 GLY A C 1
ATOM 2416 O O . GLY A 1 327 ? -16.457 0.989 1.722 1.00 85.81 327 GLY A O 1
ATOM 2417 N N . MET A 1 328 ? -14.813 1.360 3.207 1.00 86.56 328 MET A N 1
ATOM 2418 C CA . MET A 1 328 ? -15.677 1.867 4.264 1.00 86.56 328 MET A CA 1
ATOM 2419 C C . MET A 1 328 ? -15.873 3.383 4.147 1.00 86.56 328 MET A C 1
ATOM 2421 O O . MET A 1 328 ? -16.957 3.876 4.451 1.00 86.56 328 MET A O 1
ATOM 2425 N N . PHE A 1 329 ? -14.838 4.114 3.732 1.00 83.31 329 PHE A N 1
ATOM 2426 C CA . PHE A 1 329 ? -14.705 5.554 3.952 1.00 83.31 329 PHE A CA 1
ATOM 2427 C C . PHE A 1 329 ? -14.739 6.424 2.697 1.00 83.31 329 PHE A C 1
ATOM 2429 O O . PHE A 1 329 ? -15.089 7.599 2.790 1.00 83.31 329 PHE A O 1
ATOM 2436 N N . PHE A 1 330 ? -14.375 5.867 1.554 1.00 79.75 330 PHE A N 1
ATOM 2437 C CA . PHE A 1 330 ? -14.363 6.528 0.261 1.00 79.75 330 PHE A CA 1
ATOM 2438 C C . PHE A 1 330 ? -15.410 5.849 -0.628 1.00 79.75 330 PHE A C 1
ATOM 2440 O O . PHE A 1 330 ? -15.670 4.652 -0.480 1.00 79.75 330 PHE A O 1
ATOM 2447 N N . ASP A 1 331 ? -16.071 6.648 -1.464 1.00 72.69 331 ASP A N 1
ATOM 2448 C CA . ASP A 1 331 ? -17.136 6.191 -2.359 1.00 72.69 331 ASP A CA 1
ATOM 2449 C C . ASP A 1 331 ? -16.557 5.448 -3.578 1.00 72.69 331 ASP A C 1
ATOM 2451 O O . ASP A 1 331 ? -15.413 5.010 -3.540 1.00 72.69 331 ASP A O 1
ATOM 2455 N N . GLU A 1 332 ? -17.348 5.222 -4.625 1.00 66.44 332 GLU A N 1
ATOM 2456 C CA . GLU A 1 332 ? -17.049 4.308 -5.738 1.00 66.44 332 GLU A CA 1
ATOM 2457 C C . GLU A 1 332 ? -15.946 4.779 -6.710 1.00 66.44 332 GLU A C 1
ATOM 2459 O O . GLU A 1 332 ? -15.838 4.239 -7.798 1.00 66.44 332 GLU A O 1
ATOM 2464 N N . ASP A 1 333 ? -15.086 5.719 -6.329 1.00 80.81 333 ASP A N 1
ATOM 2465 C CA . ASP A 1 333 ? -14.138 6.339 -7.272 1.00 80.81 333 ASP A CA 1
ATOM 2466 C C . ASP A 1 333 ? -12.699 5.815 -7.087 1.00 80.81 333 ASP A C 1
ATOM 2468 O O . ASP A 1 333 ? -11.745 6.292 -7.700 1.00 80.81 333 ASP A O 1
ATOM 2472 N N . TYR A 1 334 ? -12.484 4.826 -6.210 1.00 86.56 334 TYR A N 1
ATOM 2473 C CA . TYR A 1 334 ? -11.156 4.252 -5.973 1.00 86.56 334 TYR A CA 1
ATOM 2474 C C . TYR A 1 334 ? -11.023 2.851 -6.561 1.00 86.56 334 TYR A C 1
ATOM 2476 O O . TYR A 1 334 ? -11.831 1.953 -6.341 1.00 86.56 334 TYR A O 1
ATOM 2484 N N . PHE A 1 335 ? -9.901 2.598 -7.216 1.00 92.06 335 PHE A N 1
ATOM 2485 C CA . PHE A 1 335 ? -9.582 1.258 -7.670 1.00 92.06 335 PHE A CA 1
ATOM 2486 C C . PHE A 1 335 ? -9.039 0.411 -6.512 1.00 92.06 335 PHE A C 1
ATOM 2488 O O . PHE A 1 335 ? -8.371 0.932 -5.607 1.00 92.06 335 PHE A O 1
ATOM 2495 N N . PRO A 1 336 ? -9.266 -0.917 -6.529 1.00 91.44 336 PRO A N 1
ATOM 2496 C CA . PRO A 1 336 ? -8.626 -1.827 -5.592 1.00 91.44 336 PRO A CA 1
ATOM 2497 C C . PRO A 1 336 ? -7.109 -1.618 -5.555 1.00 91.44 336 PRO A C 1
ATOM 2499 O O . PRO A 1 336 ? -6.462 -1.470 -6.594 1.00 91.44 336 PRO A O 1
ATOM 2502 N N . ALA A 1 337 ? -6.538 -1.631 -4.349 1.00 92.69 337 ALA A N 1
ATOM 2503 C CA . ALA A 1 337 ? -5.098 -1.514 -4.169 1.00 92.69 337 ALA A CA 1
ATOM 2504 C C . ALA A 1 337 ? -4.370 -2.637 -4.919 1.00 92.69 337 ALA A C 1
ATOM 2506 O O . ALA A 1 337 ? -4.729 -3.812 -4.813 1.00 92.69 337 ALA A O 1
ATOM 2507 N N . TYR A 1 338 ? -3.328 -2.266 -5.656 1.00 92.12 338 TYR A N 1
ATOM 2508 C CA . TYR A 1 338 ? -2.592 -3.170 -6.522 1.00 92.12 338 TYR A CA 1
ATOM 2509 C C . TYR A 1 338 ? -1.158 -3.363 -6.020 1.00 92.12 338 TYR A C 1
ATOM 2511 O O . TYR A 1 338 ? -0.341 -2.446 -6.077 1.00 92.12 338 TYR A O 1
ATOM 2519 N N . GLY A 1 339 ? -0.851 -4.555 -5.506 1.00 95.12 339 GLY A N 1
ATOM 2520 C CA . GLY A 1 339 ? 0.475 -4.904 -5.004 1.00 95.12 339 GLY A CA 1
ATOM 2521 C C . GLY A 1 339 ? 1.384 -5.496 -6.080 1.00 95.12 339 GLY A C 1
ATOM 2522 O O . GLY A 1 339 ? 0.962 -6.339 -6.867 1.00 95.12 339 GLY A O 1
ATOM 2523 N N . VAL A 1 340 ? 2.658 -5.110 -6.063 1.00 95.94 340 VAL A N 1
ATOM 2524 C CA . VAL A 1 340 ? 3.742 -5.723 -6.841 1.00 95.94 340 VAL A CA 1
ATOM 2525 C C . VAL A 1 340 ? 4.906 -6.077 -5.936 1.00 95.94 340 VAL A C 1
ATOM 2527 O O . VAL A 1 340 ? 5.132 -5.426 -4.913 1.00 95.94 340 VAL A O 1
ATOM 2530 N N . ARG A 1 341 ? 5.670 -7.094 -6.330 1.00 95.62 341 ARG A N 1
ATOM 2531 C CA . ARG A 1 341 ? 6.816 -7.592 -5.570 1.00 95.62 341 ARG A CA 1
ATOM 2532 C C . ARG A 1 341 ? 8.043 -7.754 -6.461 1.00 95.62 341 ARG A C 1
ATOM 2534 O O . ARG A 1 341 ? 7.944 -8.262 -7.566 1.00 95.62 341 ARG A O 1
ATOM 2541 N N . LEU A 1 342 ? 9.218 -7.415 -5.944 1.00 95.44 342 LEU A N 1
ATOM 2542 C CA . LEU A 1 342 ? 10.502 -7.748 -6.556 1.00 95.44 342 LEU A CA 1
ATOM 2543 C C . LEU A 1 342 ? 11.406 -8.412 -5.522 1.00 95.44 342 LEU A C 1
ATOM 2545 O O . LEU A 1 342 ? 11.641 -7.846 -4.457 1.00 95.44 342 LEU A O 1
ATOM 2549 N N . THR A 1 343 ? 11.965 -9.574 -5.858 1.00 95.06 343 THR A N 1
ATOM 2550 C CA . THR A 1 343 ? 13.028 -10.206 -5.069 1.00 95.06 343 THR A CA 1
ATOM 2551 C C . THR A 1 343 ? 14.353 -10.097 -5.814 1.00 95.06 343 THR A C 1
ATOM 2553 O O . THR A 1 343 ? 14.500 -10.620 -6.917 1.00 95.06 343 THR A O 1
ATOM 2556 N N . LEU A 1 344 ? 15.324 -9.426 -5.201 1.00 94.62 344 LEU A N 1
ATOM 2557 C CA . LEU A 1 344 ? 16.710 -9.399 -5.658 1.00 94.62 344 LEU A CA 1
ATOM 2558 C C . LEU A 1 344 ? 17.482 -10.517 -4.953 1.00 94.62 344 LEU A C 1
ATOM 2560 O O . LEU A 1 344 ? 17.376 -10.643 -3.733 1.00 94.62 344 LEU A O 1
ATOM 2564 N N . ASN A 1 345 ? 18.276 -11.299 -5.689 1.00 94.44 345 ASN A N 1
ATOM 2565 C CA . ASN A 1 345 ? 19.175 -12.309 -5.111 1.00 94.44 345 ASN A CA 1
ATOM 2566 C C . ASN A 1 345 ? 20.633 -11.828 -5.054 1.00 94.44 345 ASN A C 1
ATOM 2568 O O . ASN A 1 345 ? 21.469 -12.458 -4.414 1.00 94.44 345 ASN A O 1
ATOM 2572 N N . SER A 1 346 ? 20.934 -10.702 -5.697 1.00 92.56 346 SER A N 1
ATOM 2573 C CA . SER A 1 346 ? 22.240 -10.055 -5.691 1.00 92.56 346 SER A CA 1
ATOM 2574 C C . SER A 1 346 ? 22.076 -8.537 -5.889 1.00 92.56 346 SER A C 1
ATOM 2576 O O . SER A 1 346 ? 21.021 -8.089 -6.353 1.00 92.56 346 SER A O 1
ATOM 2578 N N . PRO A 1 347 ? 23.098 -7.722 -5.563 1.00 90.88 347 PRO A N 1
ATOM 2579 C CA . PRO A 1 347 ? 23.054 -6.274 -5.777 1.00 90.88 347 PRO A CA 1
ATOM 2580 C C . PRO A 1 347 ? 23.042 -5.862 -7.257 1.00 90.88 347 PRO A C 1
ATOM 2582 O O . PRO A 1 347 ? 22.640 -4.747 -7.555 1.00 90.88 347 PRO A O 1
ATOM 2585 N N . ASN A 1 348 ? 23.430 -6.751 -8.180 1.00 91.50 348 ASN A N 1
ATOM 2586 C CA . ASN A 1 348 ? 23.387 -6.532 -9.630 1.00 91.50 348 ASN A CA 1
ATOM 2587 C C . ASN A 1 348 ? 22.537 -7.615 -10.322 1.00 91.50 348 ASN A C 1
ATOM 2589 O O . ASN A 1 348 ? 22.954 -8.242 -11.295 1.00 91.50 348 ASN A O 1
ATOM 2593 N N . GLN A 1 349 ? 21.343 -7.881 -9.783 1.00 92.12 349 GLN A N 1
ATOM 2594 C CA . GLN A 1 349 ? 20.453 -8.944 -10.274 1.00 92.12 349 GLN A CA 1
ATOM 2595 C C . GLN A 1 349 ? 20.102 -8.799 -11.762 1.00 92.12 349 GLN A C 1
ATOM 2597 O O . GLN A 1 349 ? 19.808 -9.795 -12.419 1.00 92.12 349 GLN A O 1
ATOM 2602 N N . PHE A 1 350 ? 20.075 -7.569 -12.278 1.00 92.75 350 PHE A N 1
ATOM 2603 C CA . PHE A 1 350 ? 19.667 -7.290 -13.653 1.00 92.75 350 PHE A CA 1
ATOM 2604 C C . PHE A 1 350 ? 20.821 -7.402 -14.659 1.00 92.75 350 PHE A C 1
ATOM 2606 O O . PHE A 1 350 ? 20.568 -7.395 -15.860 1.00 92.75 350 PHE A O 1
ATOM 2613 N N . GLY A 1 351 ? 22.073 -7.513 -14.196 1.00 91.06 351 GLY A N 1
ATOM 2614 C CA . GLY A 1 351 ? 23.256 -7.429 -15.060 1.00 91.06 351 GLY A CA 1
ATOM 2615 C C . GLY A 1 351 ? 23.527 -6.019 -15.609 1.00 91.06 351 GLY A C 1
ATOM 2616 O O . GLY A 1 351 ? 24.358 -5.862 -16.497 1.00 91.06 351 GLY A O 1
ATOM 2617 N N . GLY A 1 352 ? 22.835 -5.005 -15.084 1.00 91.50 352 GLY A N 1
ATOM 2618 C CA . GLY A 1 352 ? 22.894 -3.595 -15.461 1.00 91.50 352 GLY A CA 1
ATOM 2619 C C . GLY A 1 352 ? 21.969 -2.764 -14.566 1.00 91.50 352 GLY A C 1
ATOM 2620 O O . GLY A 1 352 ? 21.418 -3.279 -13.591 1.00 91.50 352 GLY A O 1
ATOM 2621 N N . SER A 1 353 ? 21.777 -1.485 -14.896 1.00 93.38 353 SER A N 1
ATOM 2622 C CA . SER A 1 353 ? 20.908 -0.594 -14.117 1.00 93.38 353 SER A CA 1
ATOM 2623 C C . SER A 1 353 ? 19.431 -0.952 -14.265 1.00 93.38 353 SER A C 1
ATOM 2625 O O . SER A 1 353 ? 18.689 -0.969 -13.294 1.00 93.38 353 SER A O 1
ATOM 2627 N N . ASP A 1 354 ? 18.970 -1.277 -15.466 1.00 93.94 354 ASP A N 1
ATOM 2628 C CA . ASP A 1 354 ? 17.544 -1.461 -15.720 1.00 93.94 354 ASP A CA 1
ATOM 2629 C C . ASP A 1 354 ? 17.112 -2.918 -15.610 1.00 93.94 354 ASP A C 1
ATOM 2631 O O . ASP A 1 354 ? 17.769 -3.825 -16.119 1.00 93.94 354 ASP A O 1
ATOM 2635 N N . SER A 1 355 ? 15.947 -3.145 -14.998 1.00 92.62 355 SER A N 1
ATOM 2636 C CA . SER A 1 355 ? 15.283 -4.443 -15.117 1.00 92.62 355 SER A CA 1
ATOM 2637 C C . SER A 1 355 ? 14.994 -4.769 -16.592 1.00 92.62 355 SER A C 1
ATOM 2639 O O . SER A 1 355 ? 14.610 -3.886 -17.363 1.00 92.62 355 SER A O 1
ATOM 2641 N N . PRO A 1 356 ? 15.149 -6.041 -17.005 1.00 85.50 356 PRO A N 1
ATOM 2642 C CA . PRO A 1 356 ? 15.244 -6.408 -18.420 1.00 85.50 356 PRO A CA 1
ATOM 2643 C C . PRO A 1 356 ? 13.952 -6.210 -19.225 1.00 85.50 356 PRO A C 1
ATOM 2645 O O . PRO A 1 356 ? 14.001 -6.165 -20.450 1.00 85.50 356 PRO A O 1
ATOM 2648 N N . ALA A 1 357 ? 12.794 -6.101 -18.569 1.00 87.44 357 ALA A N 1
ATOM 2649 C CA . ALA A 1 357 ? 11.504 -5.935 -19.230 1.00 87.44 357 ALA A CA 1
ATOM 2650 C C . ALA A 1 357 ? 10.648 -4.882 -18.521 1.00 87.44 357 ALA A C 1
ATOM 2652 O O . ALA A 1 357 ? 10.672 -4.769 -17.293 1.00 87.44 357 ALA A O 1
ATOM 2653 N N . LEU A 1 358 ? 9.848 -4.150 -19.305 1.00 90.88 358 LEU A N 1
ATOM 2654 C CA . LEU A 1 358 ? 8.717 -3.391 -18.777 1.00 90.88 358 LEU A CA 1
ATOM 2655 C C . LEU A 1 358 ? 7.783 -4.360 -18.047 1.00 90.88 358 LEU A C 1
ATOM 2657 O O . LEU A 1 358 ? 7.530 -5.451 -18.556 1.00 90.88 358 LEU A O 1
ATOM 2661 N N . ARG A 1 359 ? 7.278 -3.978 -16.875 1.00 93.81 359 ARG A N 1
ATOM 2662 C CA . ARG A 1 359 ? 6.314 -4.751 -16.084 1.00 93.81 359 ARG A CA 1
ATOM 2663 C C . ARG A 1 359 ? 4.936 -4.123 -16.209 1.00 93.81 359 ARG A C 1
ATOM 2665 O O . ARG A 1 359 ? 4.827 -2.899 -16.131 1.00 93.81 359 ARG A O 1
ATOM 2672 N N . THR A 1 360 ? 3.901 -4.934 -16.402 1.00 93.88 360 THR A N 1
ATOM 2673 C CA . THR A 1 360 ? 2.533 -4.429 -16.556 1.00 93.88 360 THR A CA 1
ATOM 2674 C C . THR A 1 360 ? 1.495 -5.273 -15.857 1.00 93.88 360 THR A C 1
ATOM 2676 O O . THR A 1 360 ? 1.662 -6.485 -15.761 1.00 93.88 360 THR A O 1
ATOM 2679 N N . GLU A 1 361 ? 0.390 -4.642 -15.469 1.00 92.69 361 GLU A N 1
ATOM 2680 C CA . GLU A 1 361 ? -0.804 -5.328 -14.975 1.00 92.69 361 GLU A CA 1
ATOM 2681 C C . GLU A 1 361 ? -2.050 -4.457 -15.149 1.00 92.69 361 GLU A C 1
ATOM 2683 O O . GLU A 1 361 ? -1.958 -3.228 -15.185 1.00 92.69 361 GLU A O 1
ATOM 2688 N N . ASP A 1 362 ? -3.210 -5.111 -15.223 1.00 94.88 362 ASP A N 1
ATOM 2689 C CA . ASP A 1 362 ? -4.520 -4.469 -15.213 1.00 94.88 362 ASP A CA 1
ATOM 2690 C C . ASP A 1 362 ? -5.009 -4.201 -13.780 1.00 94.88 362 ASP A C 1
ATOM 2692 O O . ASP A 1 362 ? -5.166 -5.110 -12.961 1.00 94.88 362 ASP A O 1
ATOM 2696 N N . ILE A 1 363 ? -5.357 -2.949 -13.516 1.00 94.56 363 ILE A N 1
ATOM 2697 C CA . ILE A 1 363 ? -6.090 -2.486 -12.345 1.00 94.56 363 ILE A CA 1
ATOM 2698 C C . ILE A 1 363 ? -7.554 -2.328 -12.774 1.00 94.56 363 ILE A C 1
ATOM 2700 O O . ILE A 1 363 ? -7.853 -1.584 -13.707 1.00 94.56 363 ILE A O 1
ATOM 2704 N N . ARG A 1 364 ? -8.468 -3.061 -12.126 1.00 94.12 364 ARG A N 1
ATOM 2705 C CA . ARG A 1 364 ? -9.892 -3.129 -12.502 1.00 94.12 364 ARG A CA 1
ATOM 2706 C C . ARG A 1 364 ? -10.781 -2.674 -11.357 1.00 94.12 364 ARG A C 1
ATOM 2708 O O . ARG A 1 364 ? -10.591 -3.129 -10.230 1.00 94.12 364 ARG A O 1
ATOM 2715 N N . GLY A 1 365 ? -11.768 -1.840 -11.655 1.00 90.19 365 GLY A N 1
ATOM 2716 C CA . GLY A 1 365 ? -12.709 -1.294 -10.681 1.00 90.19 365 GLY A CA 1
ATOM 2717 C C . GLY A 1 365 ? -13.774 -0.454 -11.376 1.00 90.19 365 GLY A C 1
ATOM 2718 O O . GLY A 1 365 ? -13.496 0.140 -12.407 1.00 90.19 365 GLY A O 1
ATOM 2719 N N . HIS A 1 366 ? -14.996 -0.440 -10.841 1.00 87.50 366 HIS A N 1
ATOM 2720 C CA . HIS A 1 366 ? -16.057 0.490 -11.274 1.00 87.50 366 HIS A CA 1
ATOM 2721 C C . HIS A 1 366 ? -16.413 0.442 -12.773 1.00 87.50 366 HIS A C 1
ATOM 2723 O O . HIS A 1 366 ? -16.850 1.420 -13.368 1.00 87.50 366 HIS A O 1
ATOM 2729 N N . GLY A 1 367 ? -16.234 -0.729 -13.392 1.00 89.50 367 GLY A N 1
ATOM 2730 C CA . GLY A 1 367 ? -16.425 -0.924 -14.833 1.00 89.50 367 GLY A CA 1
ATOM 2731 C C . GLY A 1 367 ? -15.227 -0.499 -15.688 1.00 89.50 367 GLY A C 1
ATOM 2732 O O . GLY A 1 367 ? -15.153 -0.916 -16.833 1.00 89.50 367 GLY A O 1
ATOM 2733 N N . GLY A 1 368 ? -14.263 0.230 -15.122 1.00 92.12 368 GLY A N 1
ATOM 2734 C CA . GLY A 1 368 ? -13.025 0.611 -15.788 1.00 92.12 368 GLY A CA 1
ATOM 2735 C C . GLY A 1 368 ? -11.900 -0.416 -15.630 1.00 92.12 368 GLY A C 1
ATOM 2736 O O . GLY A 1 368 ? -11.813 -1.178 -14.656 1.00 92.12 368 GLY A O 1
ATOM 2737 N N . THR A 1 369 ? -10.986 -0.400 -16.596 1.00 95.44 369 THR A N 1
ATOM 2738 C CA . THR A 1 369 ? -9.749 -1.179 -16.614 1.00 95.44 369 THR A CA 1
ATOM 2739 C C . THR A 1 369 ? -8.589 -0.293 -17.056 1.00 95.44 369 THR A C 1
ATOM 2741 O O . THR A 1 369 ? -8.537 0.154 -18.200 1.00 95.44 369 THR A O 1
ATOM 2744 N N . TYR A 1 370 ? -7.597 -0.126 -16.183 1.00 95.81 370 TYR A N 1
ATOM 2745 C CA . TYR A 1 370 ? -6.378 0.630 -16.463 1.00 95.81 370 TYR A CA 1
ATOM 2746 C C . TYR A 1 370 ? -5.164 -0.279 -16.373 1.00 95.81 370 TYR A C 1
ATOM 2748 O O . TYR A 1 370 ? -4.975 -0.978 -15.383 1.00 95.81 370 TYR A O 1
ATOM 2756 N N . ARG A 1 371 ? -4.295 -0.251 -17.378 1.00 95.88 371 ARG A N 1
ATOM 2757 C CA . ARG A 1 371 ? -3.031 -0.981 -17.361 1.00 95.88 371 ARG A CA 1
ATOM 2758 C C . ARG A 1 371 ? -1.882 -0.071 -16.976 1.00 95.88 371 ARG A C 1
ATOM 2760 O O . ARG A 1 371 ? -1.533 0.849 -17.716 1.00 95.88 371 ARG A O 1
ATOM 2767 N N . ILE A 1 372 ? -1.261 -0.370 -15.842 1.00 96.00 372 ILE A N 1
ATOM 2768 C CA . ILE A 1 372 ? -0.044 0.304 -15.393 1.00 96.00 372 ILE A CA 1
ATOM 2769 C C . ILE A 1 372 ? 1.178 -0.344 -16.045 1.00 96.00 372 ILE A C 1
ATOM 2771 O O . ILE A 1 372 ? 1.255 -1.565 -16.143 1.00 96.00 372 ILE A O 1
ATOM 2775 N N . GLY A 1 373 ? 2.134 0.470 -16.487 1.00 96.06 373 GLY A N 1
ATOM 2776 C CA . GLY A 1 373 ? 3.447 0.044 -16.957 1.00 96.06 373 GLY A CA 1
ATOM 2777 C C . GLY A 1 373 ? 4.545 0.681 -16.113 1.00 96.06 373 GLY A C 1
ATOM 2778 O O . GLY A 1 373 ? 4.653 1.908 -16.069 1.00 96.06 373 GLY A O 1
ATOM 2779 N N . TYR A 1 374 ? 5.368 -0.139 -15.465 1.00 96.62 374 TYR A N 1
ATOM 2780 C CA . TYR A 1 374 ? 6.416 0.302 -14.543 1.00 96.62 374 TYR A CA 1
ATOM 2781 C C . TYR A 1 374 ? 7.725 -0.466 -14.753 1.00 96.62 374 TYR A C 1
ATOM 2783 O O . TYR A 1 374 ? 7.758 -1.520 -15.397 1.00 96.62 374 TYR A O 1
ATOM 2791 N N . ARG A 1 375 ? 8.820 0.068 -14.212 1.00 95.88 375 ARG A N 1
ATOM 2792 C CA . ARG A 1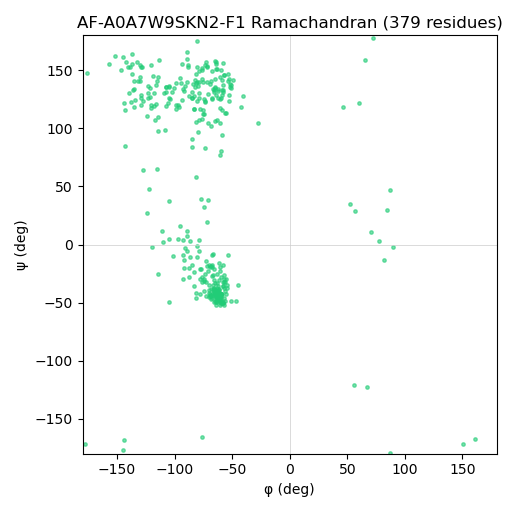 375 ? 10.148 -0.549 -14.266 1.00 95.88 375 ARG A CA 1
ATOM 2793 C C . ARG A 1 375 ? 10.870 -0.400 -12.927 1.00 95.88 375 ARG A C 1
ATOM 2795 O O . ARG A 1 375 ? 10.606 0.518 -12.154 1.00 95.88 375 ARG A O 1
ATOM 2802 N N . TRP A 1 376 ? 11.772 -1.338 -12.664 1.00 96.50 376 TRP A N 1
ATOM 2803 C CA . TRP A 1 376 ? 12.740 -1.261 -11.574 1.00 96.50 376 TRP A CA 1
ATOM 2804 C C . TRP A 1 376 ? 14.101 -0.831 -12.115 1.00 96.50 376 TRP A C 1
ATOM 2806 O O . TRP A 1 376 ? 14.549 -1.389 -13.122 1.00 96.50 376 TRP A O 1
ATOM 2816 N N . HIS A 1 377 ? 14.753 0.108 -11.435 1.00 96.25 377 HIS A N 1
ATOM 2817 C CA . HIS A 1 377 ? 16.049 0.658 -11.827 1.00 96.25 377 HIS A CA 1
ATOM 2818 C C . HIS A 1 377 ? 17.028 0.623 -10.646 1.00 96.25 377 HIS A C 1
ATOM 2820 O O . HIS A 1 377 ? 16.726 1.095 -9.558 1.00 96.25 377 HIS A O 1
ATOM 2826 N N . LEU A 1 378 ? 18.194 0.022 -10.836 1.00 96.50 378 LEU A N 1
ATOM 2827 C CA . LEU A 1 378 ? 19.306 0.003 -9.899 1.00 96.50 378 LEU A CA 1
ATOM 2828 C C . LEU A 1 378 ? 20.180 1.233 -10.133 1.00 96.50 378 LEU A C 1
ATOM 2830 O O . LEU A 1 378 ? 20.634 1.483 -11.248 1.00 96.50 378 LEU A O 1
ATOM 2834 N N . ALA A 1 379 ? 20.447 1.966 -9.057 1.00 95.12 379 ALA A N 1
ATOM 2835 C CA . ALA A 1 379 ? 21.250 3.176 -9.075 1.00 95.12 379 ALA A CA 1
ATOM 2836 C C . ALA A 1 379 ? 22.358 3.130 -8.012 1.00 95.12 379 ALA A C 1
ATOM 2838 O O . ALA A 1 379 ? 22.248 2.472 -6.968 1.00 95.12 379 ALA A O 1
ATOM 2839 N N . SER A 1 380 ? 23.442 3.847 -8.296 1.00 92.12 380 SER A N 1
ATOM 2840 C CA . SER A 1 380 ? 24.448 4.228 -7.307 1.00 92.12 380 SER A CA 1
ATOM 2841 C C . SER A 1 380 ? 24.122 5.649 -6.852 1.00 92.12 380 SER A C 1
ATOM 2843 O O . SER A 1 380 ? 24.016 6.544 -7.688 1.00 92.12 380 SER A O 1
ATOM 2845 N N . ALA A 1 381 ? 23.877 5.815 -5.554 1.00 75.38 381 ALA A N 1
ATOM 2846 C CA . ALA A 1 381 ? 23.600 7.107 -4.928 1.00 75.38 381 ALA A CA 1
ATOM 2847 C C . ALA A 1 381 ? 24.798 8.060 -4.971 1.00 75.38 381 ALA A C 1
ATOM 2849 O O . ALA A 1 381 ? 25.946 7.556 -4.910 1.00 75.38 381 ALA A O 1
#

Mean predicted aligned error: 9.41 Å

Solvent-accessible surface area (backbone atoms only — not comparable to full-atom values): 21480 Å² total; per-residue (Å²): 137,84,88,81,88,84,83,80,91,80,86,85,81,87,84,82,86,78,85,73,81,81,76,55,74,72,59,52,58,60,53,54,55,66,73,65,47,89,63,75,79,72,76,57,55,72,41,74,54,51,75,66,59,52,46,57,62,67,75,32,67,59,48,73,42,51,53,83,76,41,55,75,69,44,31,51,51,8,52,38,52,12,37,40,52,39,47,42,49,51,34,40,58,47,18,75,78,38,49,85,68,20,44,70,60,88,49,84,82,35,67,45,41,54,41,39,65,51,52,65,82,56,55,68,71,53,52,53,43,40,58,57,30,72,74,36,67,68,33,51,39,61,33,25,49,94,52,52,82,61,68,59,54,46,75,78,42,65,76,78,44,63,61,56,69,77,46,62,46,72,42,72,83,62,71,72,80,78,91,64,82,82,72,79,83,75,77,93,61,89,72,74,74,38,43,30,39,35,38,24,40,32,36,41,30,28,66,34,44,51,71,87,83,80,77,84,44,34,29,32,39,33,27,38,35,32,37,66,70,60,52,78,44,70,33,54,71,40,74,70,43,63,70,55,64,51,30,24,36,40,47,66,76,36,73,32,46,75,37,63,61,72,68,48,87,82,63,57,39,50,35,37,38,35,41,35,44,31,56,30,85,79,74,49,75,56,54,53,52,47,49,41,48,52,49,48,32,51,41,50,45,50,47,67,76,42,59,17,36,52,66,70,29,49,52,29,11,35,46,52,24,48,43,29,45,43,65,30,45,48,73,87,44,57,37,61,58,43,32,34,51,49,75,37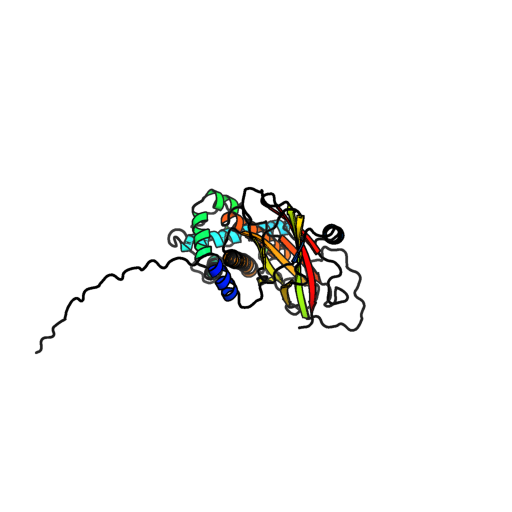,71,48,74,51,68,56,79,52,47,51,48,92,57,66,30,26,50,78,48,61,40,70,77,16,30,34,34,45,29,32,42,49,35,46,35,69,126

Sequence (381 aa):
MKRKDFLTLSTLTPLAVGFLAQPGKAAQRGQLANALGRDELVRPTKTKGSAADIKELKESKSDRFDLSSLSSSDRQGAIQISEATVALLTKVLLSRKDPGAYPLSKEARSLEQLADSLVEPLAPKTLARFESALKTPARLKKGLGSLSGLDLKTELTQSTLRLPASVLKRGSLGPEKPSGEPLPAACDTAVQGYNRLDLTLRRLHCIEETSPKGGTDDMVLGGLLIGASGNVAKMKGVVCGEFEGGELSNYGELPLGFYNLNSTPGYPKTFYAIFMLVESDSDDAEVARNLTSALKTVATLVVGAFAGASTGVLVGAIIDAIGKFIGMFFDEDYFPAYGVRLTLNSPNQFGGSDSPALRTEDIRGHGGTYRIGYRWHLASA

Organism: Armatimonas rosea (NCBI:txid685828)

Radius of gyration: 24.26 Å; Cα contacts (8 Å, |Δi|>4): 665; chains: 1; bounding box: 57×74×88 Å

Secondary structure (DSSP, 8-state):
----------PPPPPP---PPPPPHHHHHHHHHHTT-S----PPEEEE--HHHHHHHHHPPP-EESGGGS-HHHHHHHHHHHHHHHHHHHHHHHHHH-TTTSPPPS-TTSHHHHHHHHHTTS-HHHHHHHHHHTT-HHHHHHHHGGGTT--TTS---TTTTT--HHHHS------PPP-S--PPPPP-S------EEEEEEEEEEEEE-S--SS--PEEEEEEEEE-TT--EEEPPPEEEE---TTEEEEEEEEEEEEEEGGGSSSS-EEEEEEEEEEEESS-HHHHHHHHHHHHHHHHHHHHHH-TTS-HHHHHHHHHHHHHHHHHHHS-TTBPPPEEEEEEESSTTTTSSSB-SS-EEEEEEETTEEEEEEEEEEEE--